Protein AF-A0A432S0E0-F1 (afdb_monomer_lite)

Secondary structure (DSSP, 8-state):
--HHHHHHHHHHHHHHHHHHHHHHHHHHHHHHTT--TTTTTSGGGG--HHHHHHHHHHHHHHHHHHHHH-GGGHHHHHHHHHHHT-HHHHHHHHHHHHHHHHHSSTT-HHHHHHHHHHHHHHHHHHHHHT-HHHHHHHHHHHHHHHHHHHHH-TT-HHHHHHHHHHHHHHHHHHHHHTS--HHHHHHHHHHHHHHHHHHHHTTSS-TTTS-SHHHHHHHHHHHTT---HHHHHTS-HHHHHHHHHHHHHHHHHHHHHHS--TTTS-HHHHHHHHHHHHHHHHHT-HHHHHHHHHH-GGG--HHHHHHHHHHHHHTS-HHHHHHHHHHHHHHHHHHHTTS-HHHHHHHHHHHHHHHHHHS-TT-HHHHHHHHHHHHHHHTT-TTHHHHHHHHHHHTT-HHHHHHHHHHHHHHHHHHT-HHHHHHHHHHHHHH-

Sequence (432 aa):
MDIELFGLEQDLKAEGEKVKKYYEEYLEINKLLGVDEDKYDSLLLEYGTEDLKYSLSLMTNSLRNVEKKGYKVIDPIFDGLRSSGEYSLGIFIANRIIEKYKEFEQNSAESYLIRLHTLKNAIDLLSIKNDKLYYLKYLTEFIDEFYRFIKLYPIYLEEIYILGTNFYSFLYIYSLTIEDNVERALGFIIKLYNLRKKMFEKGILKYPYEHNIYYLINIILVYFRINDELVKLSIDIYEYINDLEKELSTIKDFIENTQNYRVILSDDLKKYINEVLSTLYSIGFEEEYNRLVSIFPDILTKYHKLIIKLYEIDKLESSEAVEKLEKVKEEIDRAFNNLSKEKREIISFLFFNTYLNHIEEENTKKLKEIREELEKLTEKYDTLNVIKAKLLLKCGERDKAKEILEREKEKAIISGNKTLQKIIDDYLSSEF

Radius of gyration: 25.77 Å; chains: 1; bounding box: 63×53×71 Å

Foldseek 3Di:
DDPLLVVLLVCLVVVLVVLVVVLVVVVVVVVVVVDDPCCLVCVLVPDDPVVNVVLVVLLVVLLVCCVVPFLVCLVVSLVVCVVVVVLSSLLSSLVVQLVVLVPPDPDDLRSLSNNLSSLLSNLVSCLVVVPVNVNSVSLSVNSVSLSVSCVRPVVPVLVNLVSSLSNLVSQLSCCVRPVVNLLSNLVSLVSSLVSVVVCVVVVSDDPPVPACQVSLLSNLVSLLVDPDVVSNVVDDNVVSLVSNLVRLLRLLVCCVPPVPHDPPLDLVSLVSLLVSLLVCVVVPVVVSSVSSCVSPVVSHDPLSVLSNQLVVLLPDALVSSLVVLVVCVVVLVVCVVVDDLVSNLVSLQSSLVSNLSRDDLVPVVVLVVSQVVLVVVCVSHVVCLLSNLSSCLSPVVPVVSVVSLVVVLVVCVVVVVVVSNVVSVVVVVVRD

pLDDT: mean 88.55, std 7.93, range [50.78, 98.25]

Structure (mmCIF, N/CA/C/O backbone):
data_AF-A0A432S0E0-F1
#
_entry.id   AF-A0A432S0E0-F1
#
loop_
_atom_site.group_PDB
_atom_site.id
_atom_site.type_symbol
_atom_site.label_atom_id
_atom_site.label_alt_id
_atom_site.label_comp_id
_atom_site.label_asym_id
_atom_site.label_entity_id
_atom_site.label_seq_id
_atom_site.pdbx_PDB_ins_code
_atom_site.Cartn_x
_atom_site.Cartn_y
_atom_site.Cartn_z
_atom_site.occupancy
_atom_site.B_iso_or_equiv
_atom_site.auth_seq_id
_atom_site.auth_comp_id
_atom_site.auth_asym_id
_atom_site.auth_atom_id
_atom_site.pdbx_PDB_model_num
ATOM 1 N N . MET A 1 1 ? 14.763 -22.483 -17.339 1.00 57.69 1 MET A N 1
ATOM 2 C CA . MET A 1 1 ? 14.208 -21.213 -16.835 1.00 57.69 1 MET A CA 1
ATOM 3 C C . MET A 1 1 ? 13.746 -21.472 -15.415 1.00 57.69 1 MET A C 1
ATOM 5 O O . MET A 1 1 ? 13.211 -22.550 -15.191 1.00 57.69 1 MET A O 1
ATOM 9 N N . ASP A 1 2 ? 14.055 -20.577 -14.477 1.00 69.88 2 ASP A N 1
ATOM 10 C CA . ASP A 1 2 ? 13.652 -20.724 -13.068 1.00 69.88 2 ASP A CA 1
ATOM 11 C C . ASP A 1 2 ? 12.120 -20.814 -12.953 1.00 69.88 2 ASP A C 1
ATOM 13 O O . ASP A 1 2 ? 11.429 -20.224 -13.790 1.00 69.88 2 ASP A O 1
ATOM 17 N N . ILE A 1 3 ? 11.585 -21.540 -11.968 1.00 71.31 3 ILE A N 1
ATOM 18 C CA . ILE A 1 3 ? 10.127 -21.760 -11.838 1.00 71.31 3 ILE A CA 1
ATOM 19 C C . ILE A 1 3 ? 9.396 -20.418 -11.694 1.00 71.31 3 ILE A C 1
ATOM 21 O O . ILE A 1 3 ? 8.350 -20.204 -12.304 1.00 71.31 3 ILE A O 1
ATOM 25 N N . GLU A 1 4 ? 9.989 -19.477 -10.967 1.00 72.06 4 GLU A N 1
ATOM 26 C CA . GLU A 1 4 ? 9.472 -18.131 -10.741 1.00 72.06 4 GLU A CA 1
ATOM 27 C C . GLU A 1 4 ? 9.454 -17.292 -12.024 1.00 72.06 4 GLU A C 1
ATOM 29 O O . GLU A 1 4 ? 8.526 -16.516 -12.235 1.00 72.06 4 GLU A O 1
ATOM 34 N N . LEU A 1 5 ? 10.441 -17.467 -12.911 1.00 77.00 5 LEU A N 1
ATOM 35 C CA . LEU A 1 5 ? 10.474 -16.774 -14.204 1.00 77.00 5 LEU A CA 1
ATOM 36 C C . LEU A 1 5 ? 9.448 -17.356 -15.178 1.00 77.00 5 LEU A C 1
ATOM 38 O O . LEU A 1 5 ? 8.845 -16.615 -15.950 1.00 77.00 5 LEU A O 1
ATOM 42 N N . PHE A 1 6 ? 9.207 -18.666 -15.108 1.00 84.12 6 PHE A N 1
ATOM 43 C CA . PHE A 1 6 ? 8.107 -19.287 -15.838 1.00 84.12 6 PHE A CA 1
ATOM 44 C C . PHE A 1 6 ? 6.746 -18.793 -15.334 1.00 84.12 6 PHE A C 1
ATOM 46 O O . PHE A 1 6 ? 5.898 -18.429 -16.145 1.00 84.12 6 PHE A O 1
ATOM 53 N N . GLY A 1 7 ? 6.555 -18.719 -14.012 1.00 87.88 7 GLY A N 1
ATOM 54 C CA . GLY A 1 7 ? 5.352 -18.144 -13.405 1.00 87.88 7 GLY A CA 1
ATOM 55 C C . GLY A 1 7 ? 5.124 -16.691 -13.826 1.00 87.88 7 GLY A C 1
ATOM 56 O O . GLY A 1 7 ? 4.031 -16.355 -14.274 1.00 87.88 7 GLY A O 1
ATOM 57 N N . LEU A 1 8 ? 6.176 -15.865 -13.790 1.00 91.94 8 LEU A N 1
ATOM 58 C CA . LEU A 1 8 ? 6.143 -14.476 -14.254 1.00 91.94 8 LEU A CA 1
ATOM 59 C C . LEU A 1 8 ? 5.722 -14.362 -15.726 1.00 91.94 8 LEU A C 1
ATOM 61 O O . LEU A 1 8 ? 4.899 -13.515 -16.057 1.00 91.94 8 LEU A O 1
ATOM 65 N N . GLU A 1 9 ? 6.251 -15.209 -16.614 1.00 90.44 9 GLU A N 1
ATOM 66 C CA . GLU A 1 9 ? 5.867 -15.188 -18.030 1.00 90.44 9 GLU A CA 1
ATOM 67 C C . GLU A 1 9 ? 4.383 -15.545 -18.233 1.00 90.44 9 GLU A C 1
ATOM 69 O O . GLU A 1 9 ? 3.704 -14.918 -19.053 1.00 90.44 9 GLU A O 1
ATOM 74 N N . GLN A 1 10 ? 3.861 -16.527 -17.487 1.00 92.06 10 GLN A N 1
ATOM 75 C CA . GLN A 1 10 ? 2.437 -16.878 -17.544 1.00 92.06 10 GLN A CA 1
ATOM 76 C C . GLN A 1 10 ? 1.555 -15.747 -17.011 1.00 92.06 10 GLN A C 1
ATOM 78 O O . GLN A 1 10 ? 0.547 -15.415 -17.639 1.00 92.06 10 GLN A O 1
ATOM 83 N N . ASP A 1 11 ? 1.951 -15.130 -15.898 1.00 94.06 11 ASP A N 1
ATOM 84 C CA . ASP A 1 11 ? 1.232 -14.003 -15.311 1.00 94.06 11 ASP A CA 1
ATOM 85 C C . ASP A 1 11 ? 1.226 -12.792 -16.251 1.00 94.06 11 ASP A C 1
ATOM 87 O O . ASP A 1 11 ? 0.173 -12.201 -16.460 1.00 94.06 11 ASP A O 1
ATOM 91 N N . LEU A 1 12 ? 2.352 -12.457 -16.892 1.00 93.88 12 LEU A N 1
ATOM 92 C CA . LEU A 1 12 ? 2.417 -11.374 -17.883 1.00 93.88 12 LEU A CA 1
ATOM 93 C C . LEU A 1 12 ? 1.416 -11.573 -19.017 1.00 93.88 12 LEU A C 1
ATOM 95 O O . LEU A 1 12 ? 0.743 -10.629 -19.425 1.00 93.88 12 LEU A O 1
ATOM 99 N N . LYS A 1 13 ? 1.286 -12.808 -19.509 1.00 92.56 13 LYS A N 1
ATOM 100 C CA . LYS A 1 13 ? 0.319 -13.127 -20.557 1.00 92.56 13 LYS A CA 1
ATOM 101 C C . LYS A 1 13 ? -1.121 -12.995 -20.051 1.00 92.56 13 LYS A C 1
ATOM 103 O O . LYS A 1 13 ? -1.927 -12.310 -20.675 1.00 92.56 13 LYS A O 1
ATOM 108 N N . ALA A 1 14 ? -1.444 -13.655 -18.939 1.00 93.94 14 ALA A N 1
ATOM 109 C CA . ALA A 1 14 ? -2.807 -13.707 -18.416 1.00 93.94 14 ALA A CA 1
ATOM 110 C C . ALA A 1 14 ? -3.302 -12.331 -17.944 1.00 93.94 14 ALA A C 1
ATOM 112 O O . ALA A 1 14 ? -4.442 -11.953 -18.205 1.00 93.94 14 ALA A O 1
ATOM 113 N N . GLU A 1 15 ? -2.449 -11.577 -17.257 1.00 94.56 15 GLU A N 1
ATOM 114 C CA . GLU A 1 15 ? -2.784 -10.255 -16.735 1.00 94.56 15 GLU A CA 1
ATOM 115 C C . GLU A 1 15 ? -2.720 -9.184 -17.825 1.00 94.56 15 GLU A C 1
ATOM 117 O O . GLU A 1 15 ? -3.549 -8.279 -17.814 1.00 94.56 15 GLU A O 1
ATOM 122 N N . GLY A 1 16 ? -1.838 -9.322 -18.823 1.00 91.50 16 GLY A N 1
ATOM 123 C CA . GLY A 1 16 ? -1.818 -8.440 -19.993 1.00 91.50 16 GLY A CA 1
ATOM 124 C C . GLY A 1 16 ? -3.144 -8.438 -20.753 1.00 91.50 16 GLY A C 1
ATOM 125 O O . GLY A 1 16 ? -3.685 -7.374 -21.043 1.00 91.50 16 GLY A O 1
ATOM 126 N N . GLU A 1 17 ? -3.726 -9.616 -21.001 1.00 92.44 17 GLU A N 1
ATOM 127 C CA . GLU A 1 17 ? -5.041 -9.731 -21.650 1.00 92.44 17 GLU A CA 1
ATOM 128 C C . GLU A 1 17 ? -6.159 -9.079 -20.815 1.00 92.44 17 GLU A C 1
ATOM 130 O O . GLU A 1 17 ? -7.009 -8.369 -21.359 1.00 92.44 17 GLU A O 1
ATOM 135 N N . LYS A 1 18 ? -6.148 -9.275 -19.490 1.00 93.00 18 LYS A N 1
ATOM 136 C CA . LYS A 1 18 ? -7.159 -8.709 -18.580 1.00 93.00 18 LYS A CA 1
ATOM 137 C C . LYS A 1 18 ? -7.064 -7.191 -18.468 1.00 93.00 18 LYS A C 1
ATOM 139 O O . LYS A 1 18 ? -8.074 -6.513 -18.638 1.00 93.00 18 LYS A O 1
ATOM 144 N N . VAL A 1 19 ? -5.869 -6.664 -18.194 1.00 93.81 19 VAL A N 1
ATOM 145 C CA . VAL A 1 19 ? -5.638 -5.221 -18.033 1.00 93.81 19 VAL A CA 1
ATOM 146 C C . VAL A 1 19 ? -5.965 -4.493 -19.330 1.00 93.81 19 VAL A C 1
ATOM 148 O O . VAL A 1 19 ? -6.642 -3.469 -19.291 1.00 93.81 19 VAL A O 1
ATOM 151 N N . LYS A 1 20 ? -5.566 -5.050 -20.480 1.00 93.31 20 LYS A N 1
ATOM 152 C CA . LYS A 1 20 ? -5.891 -4.480 -21.787 1.00 93.31 20 LYS A CA 1
ATOM 153 C C . LYS A 1 20 ? -7.396 -4.404 -22.020 1.00 93.31 20 LYS A C 1
ATOM 155 O O . LYS A 1 20 ? -7.896 -3.346 -22.389 1.00 93.31 20 LYS A O 1
ATOM 160 N N . LYS A 1 21 ? -8.121 -5.497 -21.763 1.00 92.31 21 LYS A N 1
ATOM 161 C CA . LYS A 1 21 ? -9.582 -5.520 -21.887 1.00 92.31 21 LYS A CA 1
ATOM 162 C C . LYS A 1 21 ? -10.233 -4.466 -20.985 1.00 92.31 21 LYS A C 1
ATOM 164 O O . LYS A 1 21 ? -11.078 -3.706 -21.443 1.00 92.31 21 LYS A O 1
ATOM 169 N N . TYR A 1 22 ? -9.805 -4.388 -19.725 1.00 90.81 22 TYR A N 1
ATOM 170 C CA . TYR A 1 22 ? -10.313 -3.390 -18.783 1.00 90.81 22 TYR A CA 1
ATOM 171 C C . TYR A 1 22 ? -10.006 -1.957 -19.243 1.00 90.81 22 TYR A C 1
ATOM 173 O O . TYR A 1 22 ? -10.857 -1.079 -19.144 1.00 90.81 22 TYR A O 1
ATOM 181 N N . TYR A 1 23 ? -8.803 -1.707 -19.769 1.00 91.12 23 TYR A N 1
ATOM 182 C CA . TYR A 1 23 ? -8.426 -0.408 -20.322 1.00 91.12 23 TYR A CA 1
ATOM 183 C C . TYR A 1 23 ? -9.305 -0.013 -21.512 1.00 91.12 23 TYR A C 1
ATOM 185 O O . TYR A 1 23 ? -9.762 1.124 -21.561 1.00 91.12 23 TYR A O 1
ATOM 193 N N . GLU A 1 24 ? -9.573 -0.933 -22.440 1.00 89.94 24 GLU A N 1
ATOM 194 C CA . GLU A 1 24 ? -10.442 -0.687 -23.598 1.00 89.94 24 GLU A CA 1
ATOM 195 C C . GLU A 1 24 ? -11.873 -0.324 -23.158 1.00 89.94 24 GLU A C 1
ATOM 197 O O . GLU A 1 24 ? -12.398 0.703 -23.587 1.00 89.94 24 GLU A O 1
ATOM 202 N N . GLU A 1 25 ? -12.457 -1.082 -22.223 1.00 87.75 25 GLU A N 1
ATOM 203 C CA . GLU A 1 25 ? -13.775 -0.784 -21.635 1.00 87.75 25 GLU A CA 1
ATOM 204 C C . GLU A 1 25 ? -13.787 0.580 -20.920 1.00 87.75 25 GLU A C 1
ATOM 206 O O . GLU A 1 25 ? -14.697 1.396 -21.093 1.00 87.75 25 GLU A O 1
ATOM 211 N N . TYR A 1 26 ? -12.748 0.864 -20.132 1.00 83.88 26 TYR A N 1
ATOM 212 C CA . TYR A 1 26 ? -12.624 2.122 -19.402 1.00 83.88 26 TYR A CA 1
ATOM 213 C C . TYR A 1 26 ? -12.447 3.315 -20.352 1.00 83.88 26 TYR A C 1
ATOM 215 O O . TYR A 1 26 ? -13.026 4.380 -20.126 1.00 83.88 26 TYR A O 1
ATOM 223 N N . LEU A 1 27 ? -11.692 3.149 -21.439 1.00 83.75 27 LEU A N 1
ATOM 224 C CA . LEU A 1 27 ? -11.491 4.169 -22.465 1.00 83.75 27 LEU A CA 1
ATOM 225 C C . LEU A 1 27 ? -12.805 4.504 -23.182 1.00 83.75 27 LEU A C 1
ATOM 227 O O . LEU A 1 27 ? -13.102 5.681 -23.376 1.00 83.75 27 LEU A O 1
ATOM 231 N N . GLU A 1 28 ? -13.618 3.504 -23.532 1.00 84.06 28 GLU A N 1
ATOM 232 C CA . GLU A 1 28 ? -14.935 3.720 -24.149 1.00 84.06 28 GLU A CA 1
ATOM 233 C C . GLU A 1 28 ? -15.856 4.575 -23.266 1.00 84.06 28 GLU A C 1
ATOM 235 O O . GLU A 1 28 ? -16.475 5.524 -23.753 1.00 84.06 28 GLU A O 1
ATOM 240 N N . ILE A 1 29 ? -15.889 4.307 -21.957 1.00 82.81 29 ILE A N 1
ATOM 241 C CA . ILE A 1 29 ? -16.659 5.109 -20.995 1.00 82.81 29 ILE A CA 1
ATOM 242 C C . ILE A 1 29 ? -16.122 6.545 -20.928 1.00 82.81 29 ILE A C 1
ATOM 244 O O . ILE A 1 29 ? -16.896 7.501 -20.951 1.00 82.81 29 ILE A O 1
ATOM 248 N N . ASN A 1 30 ? -14.799 6.722 -20.873 1.00 78.31 30 ASN A N 1
ATOM 249 C CA . ASN A 1 30 ? -14.189 8.050 -20.764 1.00 78.31 30 ASN A CA 1
ATOM 250 C C . ASN A 1 30 ? -14.340 8.885 -22.048 1.00 78.31 30 ASN A C 1
ATOM 252 O O . ASN A 1 30 ? -14.518 10.101 -21.958 1.00 78.31 30 ASN A O 1
ATOM 256 N N . LYS A 1 31 ? -14.372 8.255 -23.230 1.00 81.19 31 LYS A N 1
ATOM 257 C CA . LYS A 1 31 ? -14.706 8.925 -24.500 1.00 81.19 31 LYS A CA 1
ATOM 258 C C . LYS A 1 31 ? -16.100 9.546 -24.467 1.00 81.19 31 LYS A C 1
ATOM 260 O O . LYS A 1 31 ? -16.275 10.678 -24.913 1.00 81.19 31 LYS A O 1
ATOM 265 N N . LEU A 1 32 ? -17.084 8.848 -23.894 1.00 78.00 32 LEU A N 1
ATOM 266 C CA . LEU A 1 32 ? -18.442 9.384 -23.716 1.00 78.00 32 LEU A CA 1
ATOM 267 C C . LEU A 1 32 ? -18.481 10.591 -22.764 1.00 78.00 32 LEU A C 1
ATOM 269 O O . LEU A 1 32 ? -19.368 11.433 -22.883 1.00 78.00 32 LEU A O 1
ATOM 273 N N . LEU A 1 33 ? -17.517 10.687 -21.846 1.00 75.75 33 LEU A N 1
ATOM 274 C CA . LEU A 1 33 ? -17.380 11.783 -20.883 1.00 75.75 33 LEU A CA 1
ATOM 275 C C . LEU A 1 33 ? -16.509 12.945 -21.397 1.00 75.75 33 LEU A C 1
ATOM 277 O O . LEU A 1 33 ? -16.328 13.924 -20.676 1.00 75.75 33 LEU A O 1
ATOM 281 N N . GLY A 1 34 ? -15.990 12.863 -22.629 1.00 73.75 34 GLY A N 1
ATOM 282 C CA . GLY A 1 34 ? -15.187 13.922 -23.246 1.00 73.75 34 GLY A CA 1
ATOM 283 C C . GLY A 1 34 ? -13.791 14.093 -22.639 1.00 73.75 34 GLY A C 1
ATOM 284 O O . GLY A 1 34 ? -13.275 15.208 -22.617 1.00 73.75 34 GLY A O 1
ATOM 285 N N . VAL A 1 35 ? -13.192 13.021 -22.112 1.00 75.62 35 VAL A N 1
ATOM 286 C CA . VAL A 1 35 ? -11.829 13.060 -21.559 1.00 75.62 35 VAL A CA 1
ATOM 287 C C . VAL A 1 35 ? -10.795 13.200 -22.681 1.00 75.62 35 VAL A C 1
ATOM 289 O O . VAL A 1 35 ? -10.849 12.471 -23.667 1.00 75.62 35 VAL A O 1
ATOM 292 N N . ASP A 1 36 ? -9.844 14.122 -22.510 1.00 74.06 36 ASP A N 1
ATOM 293 C CA . ASP A 1 36 ? -8.735 14.343 -23.445 1.00 74.06 36 ASP A CA 1
ATOM 294 C C . ASP A 1 36 ? -7.705 13.197 -23.374 1.00 74.06 36 ASP A C 1
ATOM 296 O O . ASP A 1 36 ? -7.056 12.987 -22.340 1.00 74.06 36 ASP A O 1
ATOM 300 N N . GLU A 1 37 ? -7.560 12.457 -24.477 1.00 72.81 37 GLU A N 1
ATOM 301 C CA . GLU A 1 37 ? -6.593 11.360 -24.658 1.00 72.81 37 GLU A CA 1
ATOM 302 C C . GLU A 1 37 ? -5.155 11.843 -24.905 1.00 72.81 37 GLU A C 1
ATOM 304 O O . GLU A 1 37 ? -4.213 11.062 -24.729 1.00 72.81 37 GLU A O 1
ATOM 309 N N . ASP A 1 38 ? -4.993 13.129 -25.232 1.00 78.56 38 ASP A N 1
ATOM 310 C CA . ASP A 1 38 ? -3.713 13.775 -25.521 1.00 78.56 38 ASP A CA 1
ATOM 311 C C . ASP A 1 38 ? -3.274 14.731 -24.401 1.00 78.56 38 ASP A C 1
ATOM 313 O O . ASP A 1 38 ? -2.286 15.445 -24.554 1.00 78.56 38 ASP A O 1
ATOM 317 N N . LYS A 1 39 ? -3.948 14.718 -23.242 1.00 83.50 39 LYS A N 1
ATOM 318 C CA . LYS A 1 39 ? -3.736 15.619 -22.087 1.00 83.50 39 LYS A CA 1
ATOM 319 C C . LYS A 1 39 ? -2.267 15.917 -21.775 1.00 83.50 39 LYS A C 1
ATOM 321 O O . LYS A 1 39 ? -1.909 17.040 -21.431 1.00 83.50 39 LYS A O 1
ATOM 326 N N . TYR A 1 40 ? -1.417 14.891 -21.788 1.00 86.00 40 TYR A N 1
ATOM 327 C CA . TYR A 1 40 ? 0.002 15.055 -21.463 1.00 86.00 40 TYR A CA 1
ATOM 328 C C . TYR A 1 40 ? 0.843 15.476 -22.664 1.00 86.00 40 TYR A C 1
ATOM 330 O O . TYR A 1 40 ? 1.843 16.158 -22.471 1.00 86.00 40 TYR A O 1
ATOM 338 N N . ASP A 1 41 ? 0.440 15.121 -23.881 1.00 82.31 41 ASP A N 1
ATOM 339 C CA . ASP A 1 41 ? 1.120 15.527 -25.112 1.00 82.31 41 ASP A CA 1
ATOM 340 C C . ASP A 1 41 ? 0.793 16.980 -25.492 1.00 82.31 41 ASP A C 1
ATOM 342 O O . ASP A 1 41 ? 1.639 17.683 -26.047 1.00 82.31 41 ASP A O 1
ATOM 346 N N . SER A 1 42 ? -0.384 17.468 -25.097 1.00 83.81 42 SER A N 1
ATOM 347 C CA . SER A 1 42 ? -0.823 18.857 -25.230 1.00 83.81 42 SER A CA 1
ATOM 348 C C . SER A 1 42 ? -0.342 19.771 -24.093 1.00 83.81 42 SER A C 1
ATOM 350 O O . SER A 1 42 ? -0.497 20.988 -24.195 1.00 83.81 42 SER A O 1
ATOM 352 N N . LEU A 1 43 ? 0.315 19.229 -23.055 1.00 85.88 43 LEU A N 1
ATOM 353 C CA . LEU A 1 43 ? 0.699 19.944 -21.825 1.00 85.88 43 LEU A CA 1
ATOM 354 C C . LEU A 1 43 ? 1.404 21.285 -22.080 1.00 85.88 43 LEU A C 1
ATOM 356 O O . LEU A 1 43 ? 1.135 22.278 -21.409 1.00 85.88 43 LEU A O 1
ATOM 360 N N . LEU A 1 44 ? 2.320 21.322 -23.050 1.00 82.81 44 LEU A N 1
ATOM 361 C CA . LEU A 1 44 ? 3.128 22.511 -23.331 1.00 82.81 44 LEU A CA 1
ATOM 362 C C . LEU A 1 44 ? 2.359 23.628 -24.054 1.00 82.81 44 LEU A C 1
ATOM 364 O O . LEU A 1 44 ? 2.860 24.750 -24.112 1.00 82.81 44 LEU A O 1
ATOM 368 N N . LEU A 1 45 ? 1.170 23.354 -24.604 1.00 81.25 45 LEU A N 1
ATOM 369 C CA . LEU A 1 45 ? 0.350 24.362 -25.291 1.00 81.25 45 LEU A CA 1
ATOM 370 C C . LEU A 1 45 ? -0.186 25.429 -24.330 1.00 81.25 45 LEU A C 1
ATOM 372 O O . LEU A 1 45 ? -0.489 26.543 -24.753 1.00 81.25 45 LEU A O 1
ATOM 376 N N . GLU A 1 46 ? -0.274 25.099 -23.043 1.00 79.31 46 GLU A N 1
ATOM 377 C CA . GLU A 1 46 ? -0.793 25.981 -21.996 1.00 79.31 46 GLU A CA 1
ATOM 378 C C . GLU A 1 46 ? 0.316 26.771 -21.280 1.00 79.31 46 GLU A C 1
ATOM 380 O O . GLU A 1 46 ? 0.035 27.615 -20.429 1.00 79.31 46 GLU A O 1
ATOM 385 N N . TYR A 1 47 ? 1.587 26.510 -21.604 1.00 84.50 47 TYR A N 1
ATOM 386 C CA . TYR A 1 47 ? 2.722 27.080 -20.882 1.00 84.50 47 TYR A CA 1
ATOM 387 C C . TYR A 1 47 ? 3.053 28.496 -21.361 1.00 84.50 47 TYR A C 1
ATOM 389 O O . TYR A 1 47 ? 3.061 28.804 -22.555 1.00 84.50 47 TYR A O 1
ATOM 397 N N . GLY A 1 48 ? 3.420 29.359 -20.411 1.00 82.69 48 GLY A N 1
ATOM 398 C CA . GLY A 1 48 ? 4.052 30.637 -20.719 1.00 82.69 48 GLY A CA 1
ATOM 399 C C . GLY A 1 48 ? 5.460 30.454 -21.303 1.00 82.69 48 GLY A C 1
ATOM 400 O O . GLY A 1 48 ? 6.086 29.403 -21.176 1.00 82.69 48 GLY A O 1
ATOM 401 N N . THR A 1 49 ? 5.999 31.508 -21.921 1.00 83.00 49 THR A N 1
ATOM 402 C CA . THR A 1 49 ? 7.289 31.473 -22.636 1.00 83.00 49 THR A CA 1
ATOM 403 C C . THR A 1 49 ? 8.461 30.934 -21.804 1.00 83.00 49 THR A C 1
ATOM 405 O O . THR A 1 49 ? 9.302 30.211 -22.337 1.00 83.00 49 THR A O 1
ATOM 408 N N . GLU A 1 50 ? 8.556 31.291 -20.522 1.00 84.56 50 GLU A N 1
ATOM 409 C CA . GLU A 1 50 ? 9.674 30.865 -19.665 1.00 84.56 50 GLU A CA 1
ATOM 410 C C . GLU A 1 50 ? 9.546 29.398 -19.230 1.00 84.56 50 GLU A C 1
ATOM 412 O O . GLU A 1 50 ? 10.513 28.644 -19.351 1.00 84.56 50 GLU A O 1
ATOM 417 N N . ASP A 1 51 ? 8.345 28.957 -18.851 1.00 83.69 51 ASP A N 1
ATOM 418 C CA . ASP A 1 51 ? 8.075 27.557 -18.495 1.00 83.69 51 ASP A CA 1
ATOM 419 C C . ASP A 1 51 ? 8.275 26.627 -19.698 1.00 83.69 51 ASP A C 1
ATOM 421 O O . ASP A 1 51 ? 8.809 25.521 -19.569 1.00 83.69 51 ASP A O 1
ATOM 425 N N . LEU A 1 52 ? 7.923 27.098 -20.899 1.00 88.00 52 LEU A N 1
ATOM 426 C CA . LEU A 1 52 ? 8.174 26.384 -22.146 1.00 88.00 52 LEU A CA 1
ATOM 427 C C . LEU A 1 52 ? 9.678 26.227 -22.414 1.00 88.00 52 LEU A C 1
ATOM 429 O O . LEU A 1 52 ? 10.139 25.126 -22.717 1.00 88.00 52 LEU A O 1
ATOM 433 N N . LYS A 1 53 ? 10.472 27.300 -22.271 1.00 87.44 53 LYS A N 1
ATOM 434 C CA . LYS A 1 53 ? 11.938 27.234 -22.430 1.00 87.44 53 LYS A CA 1
ATOM 435 C C . LYS A 1 53 ? 12.566 26.265 -21.434 1.00 87.44 53 LYS A C 1
ATOM 437 O O . LYS A 1 53 ? 13.422 25.468 -21.825 1.00 87.44 53 LYS A O 1
ATOM 442 N N . TYR A 1 54 ? 12.150 26.333 -20.169 1.00 88.31 54 TYR A N 1
ATOM 443 C CA . TYR A 1 54 ? 12.617 25.424 -19.126 1.00 88.31 54 TYR A CA 1
ATOM 444 C C . TYR A 1 54 ? 12.311 23.967 -19.491 1.00 88.31 54 TYR A C 1
ATOM 446 O O . TYR A 1 54 ? 13.226 23.144 -19.565 1.00 88.31 54 TYR A O 1
ATOM 454 N N . SER A 1 55 ? 11.054 23.674 -19.827 1.00 87.50 55 SER A N 1
ATOM 455 C CA . SER A 1 55 ? 10.579 22.324 -20.146 1.00 87.50 55 SER A CA 1
ATOM 456 C C . SER A 1 55 ? 11.275 21.731 -21.372 1.00 87.50 55 SER A C 1
ATOM 458 O O . SER A 1 55 ? 11.727 20.586 -21.344 1.00 87.50 55 SER A O 1
ATOM 460 N N . LEU A 1 56 ? 11.448 22.523 -22.436 1.00 89.69 56 LEU A N 1
ATOM 461 C CA . LEU A 1 56 ? 12.164 22.097 -23.641 1.00 89.69 56 LEU A CA 1
ATOM 462 C C . LEU A 1 56 ? 13.661 21.877 -23.384 1.00 89.69 56 LEU A C 1
ATOM 464 O O . LEU A 1 56 ? 14.249 20.936 -23.926 1.00 89.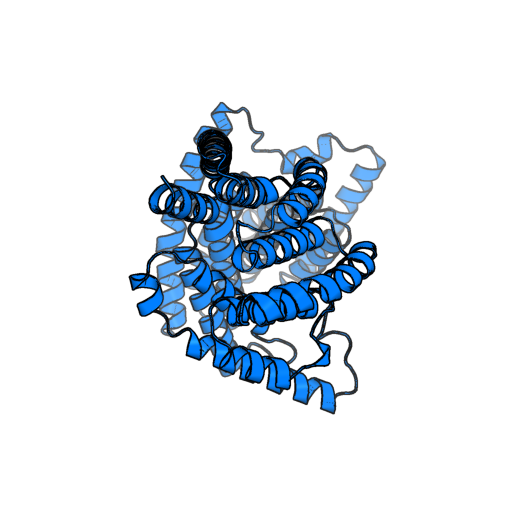69 56 LEU A O 1
ATOM 468 N N . SER A 1 57 ? 14.285 22.712 -22.546 1.00 90.12 57 SER A N 1
ATOM 469 C CA . SER A 1 57 ? 15.679 22.533 -22.123 1.00 90.12 57 SER A CA 1
ATOM 470 C C . SER A 1 57 ? 15.850 21.243 -21.318 1.00 90.12 57 SER A C 1
ATOM 472 O O . SER A 1 57 ? 16.740 20.440 -21.613 1.00 90.12 57 SER A O 1
ATOM 474 N N . LEU A 1 58 ? 14.957 20.995 -20.355 1.00 91.00 58 LEU A N 1
ATOM 475 C CA . LEU A 1 58 ? 14.951 19.782 -19.542 1.00 91.00 58 LEU A CA 1
ATOM 476 C C . LEU A 1 58 ? 14.749 18.529 -20.401 1.00 91.00 58 LEU A C 1
ATOM 478 O O . LEU A 1 58 ? 15.522 17.577 -20.283 1.00 91.00 58 LEU A O 1
ATOM 482 N N . MET A 1 59 ? 13.778 18.549 -21.318 1.00 93.06 59 MET A N 1
ATOM 483 C CA . MET A 1 59 ? 13.536 17.469 -22.278 1.00 93.06 59 MET A CA 1
ATOM 484 C C . MET A 1 59 ? 14.776 17.202 -23.143 1.00 93.06 59 MET A C 1
ATOM 486 O O . MET A 1 59 ? 15.222 16.062 -23.261 1.00 93.06 59 MET A O 1
ATOM 490 N N . THR A 1 60 ? 15.379 18.252 -23.708 1.00 92.00 60 THR A N 1
ATOM 491 C CA . THR A 1 60 ? 16.573 18.131 -24.560 1.00 92.00 60 THR A CA 1
ATOM 492 C C . THR A 1 60 ? 17.747 17.525 -23.795 1.00 92.00 60 THR A C 1
ATOM 494 O O . THR A 1 60 ? 18.432 16.635 -24.302 1.00 92.00 60 THR A O 1
ATOM 497 N N . ASN A 1 61 ? 17.984 17.982 -22.564 1.00 92.88 61 ASN A N 1
ATOM 498 C CA . ASN A 1 61 ? 19.050 17.455 -21.716 1.00 92.88 61 ASN A CA 1
ATOM 499 C C . ASN A 1 61 ? 18.785 16.005 -21.304 1.00 92.88 61 ASN A C 1
ATOM 501 O O . ASN A 1 61 ? 19.712 15.195 -21.322 1.00 92.88 61 ASN A O 1
ATOM 505 N N . SER A 1 62 ? 17.532 15.665 -21.000 1.00 92.81 62 SER A N 1
ATOM 506 C CA . SER A 1 62 ? 17.115 14.298 -20.680 1.00 92.81 62 SER A CA 1
ATOM 507 C C . SER A 1 62 ? 17.388 13.365 -21.856 1.00 92.81 62 SER A C 1
ATOM 509 O O . SER A 1 62 ? 18.137 12.404 -21.706 1.00 92.81 62 SER A O 1
ATOM 511 N N . LEU A 1 63 ? 16.907 13.701 -23.058 1.00 93.06 63 LEU A N 1
ATOM 512 C CA . LEU A 1 63 ? 17.128 12.894 -24.261 1.00 93.06 63 LEU A CA 1
ATOM 513 C C . LEU A 1 63 ? 18.619 12.716 -24.578 1.00 93.06 63 LEU A C 1
ATOM 515 O O . LEU A 1 63 ? 19.049 11.598 -24.846 1.00 93.06 63 LEU A O 1
ATOM 519 N N . ARG A 1 64 ? 19.422 13.785 -24.483 1.00 93.94 64 ARG A N 1
ATOM 520 C CA . ARG A 1 64 ? 20.882 13.715 -24.681 1.00 93.94 64 ARG A CA 1
ATOM 521 C C . ARG A 1 64 ? 21.576 12.835 -23.646 1.00 93.94 64 ARG A C 1
ATOM 523 O O . ARG A 1 64 ? 22.560 12.170 -23.962 1.00 93.94 64 ARG A O 1
ATOM 530 N N . ASN A 1 65 ? 21.118 12.866 -22.397 1.00 94.19 65 ASN A N 1
ATOM 531 C CA . ASN A 1 65 ? 21.669 12.018 -21.348 1.00 94.19 65 ASN A CA 1
ATOM 532 C C . ASN A 1 65 ? 21.345 10.550 -21.612 1.00 94.19 65 ASN A C 1
ATOM 534 O O . ASN A 1 65 ? 22.249 9.725 -21.501 1.00 94.19 65 ASN A O 1
ATOM 538 N N . VAL A 1 66 ? 20.105 10.242 -22.001 1.00 94.56 66 VAL A N 1
ATOM 539 C CA . VAL A 1 66 ? 19.683 8.877 -22.347 1.00 94.56 66 VAL A CA 1
ATOM 540 C C . VAL A 1 66 ? 20.479 8.355 -23.541 1.00 94.56 66 VAL A C 1
ATOM 542 O O . VAL A 1 66 ? 21.035 7.270 -23.457 1.00 94.56 66 VAL A O 1
ATOM 545 N N . GLU A 1 67 ? 20.655 9.149 -24.601 1.00 92.56 67 GLU A N 1
ATOM 546 C CA . GLU A 1 67 ? 21.497 8.761 -25.749 1.00 92.56 67 GLU A CA 1
ATOM 547 C C . GLU A 1 67 ? 22.940 8.425 -25.350 1.00 92.56 67 GLU A C 1
ATOM 549 O O . GLU A 1 67 ? 23.549 7.512 -25.898 1.00 92.56 67 GLU A O 1
ATOM 554 N N . LYS A 1 68 ? 23.516 9.178 -24.404 1.00 93.12 68 LYS A N 1
ATOM 555 C CA . LYS A 1 68 ? 24.919 9.009 -23.999 1.00 93.12 68 LYS A CA 1
ATOM 556 C C . LYS A 1 68 ? 25.137 7.908 -22.968 1.00 93.12 68 LYS A C 1
ATOM 558 O O . LYS A 1 68 ? 26.233 7.357 -22.908 1.00 93.12 68 LYS A O 1
ATOM 563 N N . LYS A 1 69 ? 24.165 7.683 -22.083 1.00 94.50 69 LYS A N 1
ATOM 564 C CA . LYS A 1 69 ? 24.326 6.860 -20.872 1.00 94.50 69 LYS A CA 1
ATOM 565 C C . LYS A 1 69 ? 23.379 5.662 -20.807 1.00 94.50 69 LYS A C 1
ATOM 567 O O . LYS A 1 69 ? 23.517 4.862 -19.884 1.00 94.50 69 LYS A O 1
ATOM 572 N N . GLY A 1 70 ? 22.458 5.536 -21.758 1.00 93.62 70 GLY A N 1
ATOM 573 C CA . GLY A 1 70 ? 21.524 4.421 -21.831 1.00 93.62 70 GLY A CA 1
ATOM 574 C C . GLY A 1 70 ? 20.425 4.456 -20.769 1.00 93.62 70 GLY A C 1
ATOM 575 O O . GLY A 1 70 ? 20.186 5.484 -20.130 1.00 93.62 70 GLY A O 1
ATOM 576 N N . TYR A 1 71 ? 19.771 3.314 -20.544 1.00 94.50 71 TYR A N 1
ATOM 577 C CA . TYR A 1 71 ? 18.629 3.185 -19.622 1.00 94.50 71 TYR A CA 1
ATOM 578 C C . TYR A 1 71 ? 18.959 3.547 -18.164 1.00 94.50 71 TYR A C 1
ATOM 580 O O . TYR A 1 71 ? 18.099 4.031 -17.433 1.00 94.50 71 TYR A O 1
ATOM 588 N N . LYS A 1 72 ? 20.221 3.403 -17.742 1.00 94.19 72 LYS A N 1
ATOM 589 C CA . LYS A 1 72 ? 20.669 3.647 -16.356 1.00 94.19 72 LYS A CA 1
ATOM 590 C C . LYS A 1 72 ? 20.483 5.087 -15.875 1.00 94.19 72 LYS A C 1
ATOM 592 O O . LYS A 1 72 ? 20.527 5.338 -14.674 1.00 94.19 72 LYS A O 1
ATOM 597 N N . VAL A 1 73 ? 20.325 6.047 -16.789 1.00 95.81 73 VAL A N 1
ATOM 598 C CA . VAL A 1 73 ? 20.082 7.455 -16.433 1.00 95.81 73 VAL A CA 1
ATOM 599 C C . VAL A 1 73 ? 18.596 7.794 -16.315 1.00 95.81 73 VAL A C 1
ATOM 601 O O . VAL A 1 73 ? 18.275 8.883 -15.848 1.00 95.81 73 VAL A O 1
ATOM 604 N N . ILE A 1 74 ? 17.697 6.884 -16.706 1.00 96.94 74 ILE A N 1
ATOM 605 C CA . ILE A 1 74 ? 16.252 7.118 -16.667 1.00 96.94 74 ILE A CA 1
ATOM 606 C C . ILE A 1 74 ? 15.790 7.349 -15.228 1.00 96.94 74 ILE A C 1
ATOM 608 O O . ILE A 1 74 ? 15.289 8.431 -14.941 1.00 96.94 74 ILE A O 1
ATOM 612 N N . ASP A 1 75 ? 16.025 6.408 -14.308 1.00 95.38 75 ASP A N 1
ATOM 613 C CA . ASP A 1 75 ? 15.580 6.559 -12.912 1.00 95.38 75 ASP A CA 1
ATOM 614 C C . ASP A 1 75 ? 16.084 7.878 -12.269 1.00 95.38 75 ASP A C 1
ATOM 616 O O . ASP A 1 75 ? 15.246 8.649 -11.803 1.00 95.38 75 ASP A O 1
ATOM 620 N N . PRO A 1 76 ? 17.380 8.260 -12.362 1.00 95.62 76 PRO A N 1
ATOM 621 C CA . PRO A 1 76 ? 17.853 9.555 -11.858 1.00 95.62 76 PRO A CA 1
ATOM 622 C C . PRO A 1 76 ? 17.163 10.797 -12.445 1.00 95.62 76 PRO A C 1
ATOM 624 O O . PRO A 1 76 ? 17.000 11.795 -11.742 1.00 95.62 76 PRO A O 1
ATOM 627 N N . ILE A 1 77 ? 16.783 10.779 -13.729 1.00 94.56 77 ILE A N 1
ATOM 628 C CA . ILE A 1 77 ? 16.048 11.894 -14.353 1.00 94.56 77 ILE A CA 1
ATOM 629 C C . ILE A 1 77 ? 14.667 12.027 -13.703 1.00 94.56 77 ILE A C 1
ATOM 631 O O . ILE A 1 77 ? 14.255 13.125 -13.321 1.00 94.56 77 ILE A O 1
ATOM 635 N N . PHE A 1 78 ? 13.963 10.905 -13.559 1.00 96.56 78 PHE A N 1
ATOM 636 C CA . PHE A 1 78 ? 12.609 10.879 -13.017 1.00 96.56 78 PHE A CA 1
ATOM 637 C C . PHE A 1 78 ? 12.564 11.088 -11.500 1.00 96.56 78 PHE A C 1
ATOM 639 O O . PHE A 1 78 ? 11.610 11.688 -11.010 1.00 96.56 78 PHE A O 1
ATOM 646 N N . ASP A 1 79 ? 13.604 10.706 -10.760 1.00 93.38 79 ASP A N 1
ATOM 647 C CA . ASP A 1 79 ? 13.739 11.043 -9.341 1.00 93.38 79 ASP A CA 1
ATOM 648 C C . ASP A 1 79 ? 13.834 12.562 -9.130 1.00 93.38 79 ASP A C 1
ATOM 650 O O . ASP A 1 79 ? 13.209 13.100 -8.213 1.00 93.38 79 ASP A O 1
ATOM 654 N N . GLY A 1 80 ? 14.536 13.273 -10.023 1.00 91.62 80 GLY A N 1
ATOM 655 C CA . GLY A 1 80 ? 14.573 14.737 -10.030 1.00 91.62 80 GLY A CA 1
ATOM 656 C C . GLY A 1 80 ? 13.176 15.344 -10.187 1.00 91.62 80 GLY A C 1
ATOM 657 O O . GLY A 1 80 ? 12.759 16.137 -9.344 1.00 91.62 80 GLY A O 1
ATOM 658 N N . LEU A 1 81 ? 12.424 14.892 -11.195 1.00 92.75 81 LEU A N 1
ATOM 659 C CA . LEU A 1 81 ? 11.042 15.321 -11.460 1.00 92.75 81 LEU A CA 1
ATOM 660 C C . LEU A 1 81 ? 10.077 14.974 -10.316 1.00 92.75 81 LEU A C 1
ATOM 662 O O . LEU A 1 81 ? 9.177 15.746 -9.987 1.00 92.75 81 LEU A O 1
ATOM 666 N N . ARG A 1 82 ? 10.260 13.808 -9.685 1.00 92.19 82 ARG A N 1
ATOM 667 C CA . ARG A 1 82 ? 9.460 13.395 -8.527 1.00 92.19 82 ARG A CA 1
ATOM 668 C C . ARG A 1 82 ? 9.729 14.311 -7.337 1.00 92.19 82 ARG A C 1
ATOM 670 O O . ARG A 1 82 ? 8.786 14.745 -6.684 1.00 92.19 82 ARG A O 1
ATOM 677 N N . SER A 1 83 ? 10.997 14.635 -7.083 1.00 89.31 83 SER A N 1
ATOM 678 C CA . SER A 1 83 ? 11.394 15.515 -5.980 1.00 89.31 83 SER A CA 1
ATOM 679 C C . SER A 1 83 ? 10.935 16.967 -6.165 1.00 89.31 83 SER A C 1
ATOM 681 O O . SER A 1 83 ? 10.630 17.631 -5.176 1.00 89.31 83 SER A O 1
ATOM 683 N N . SER A 1 84 ? 10.834 17.446 -7.412 1.00 88.12 84 SER A N 1
ATOM 684 C CA . SER A 1 84 ? 10.317 18.782 -7.738 1.00 88.12 84 SER A CA 1
ATOM 685 C C . SER A 1 84 ? 8.786 18.855 -7.784 1.00 88.12 84 SER A C 1
ATOM 687 O O . SER A 1 84 ? 8.230 19.950 -7.813 1.00 88.12 84 SER A O 1
ATOM 689 N N . GLY A 1 85 ? 8.090 17.712 -7.770 1.00 90.12 85 GLY A N 1
ATOM 690 C CA . GLY A 1 85 ? 6.634 17.644 -7.917 1.00 90.12 85 GLY A CA 1
ATOM 691 C C . GLY A 1 85 ? 6.142 17.852 -9.357 1.00 90.12 85 GLY A C 1
ATOM 692 O O . GLY A 1 85 ? 4.941 18.010 -9.585 1.00 90.12 85 GLY A O 1
ATOM 693 N N . GLU A 1 86 ? 7.036 17.828 -10.347 1.00 91.19 86 GLU A N 1
ATOM 694 C CA . GLU A 1 86 ? 6.746 18.091 -11.764 1.00 91.19 86 GLU A CA 1
ATOM 695 C C . GLU A 1 86 ? 6.201 16.853 -12.491 1.00 91.19 86 GLU A C 1
ATOM 697 O O . GLU A 1 86 ? 6.669 16.437 -13.552 1.00 91.19 86 GLU A O 1
ATOM 702 N N . TYR A 1 87 ? 5.167 16.241 -11.921 1.00 93.56 87 TYR A N 1
ATOM 703 C CA . TYR A 1 87 ? 4.665 14.944 -12.369 1.00 93.56 87 TYR A CA 1
ATOM 704 C C . TYR A 1 87 ? 4.119 14.963 -13.805 1.00 93.56 87 TYR A C 1
ATOM 706 O O . TYR A 1 87 ? 4.373 14.039 -14.572 1.00 93.56 87 TYR A O 1
ATOM 714 N N . SER A 1 88 ? 3.381 16.013 -14.192 1.00 92.38 88 SER A N 1
ATOM 715 C CA . SER A 1 88 ? 2.828 16.118 -15.554 1.00 92.38 88 SER A CA 1
ATOM 716 C C . SER A 1 88 ? 3.926 16.292 -16.602 1.00 92.38 88 SER A C 1
ATOM 718 O O . SER A 1 88 ? 3.886 15.640 -17.642 1.00 92.38 88 SER A O 1
ATOM 720 N N . LEU A 1 89 ? 4.931 17.123 -16.302 1.00 92.56 89 LEU A N 1
ATOM 721 C CA . LEU A 1 89 ? 6.090 17.315 -17.171 1.00 92.56 89 LEU A CA 1
ATOM 722 C C . LEU A 1 89 ? 6.906 16.023 -17.291 1.00 92.56 89 LEU A C 1
ATOM 724 O O . LEU A 1 89 ? 7.372 15.694 -18.378 1.00 92.56 89 LEU A O 1
ATOM 728 N N . GLY A 1 90 ? 7.025 15.255 -16.206 1.00 94.94 90 GLY A N 1
ATOM 729 C CA . GLY A 1 90 ? 7.656 13.941 -16.250 1.00 94.94 90 GLY A CA 1
ATOM 730 C C . GLY A 1 90 ? 6.947 12.966 -17.188 1.00 94.94 90 GLY A C 1
ATOM 731 O O . GLY A 1 90 ? 7.613 12.309 -17.982 1.00 94.94 90 GLY A O 1
ATOM 732 N N . ILE A 1 91 ? 5.611 12.920 -17.175 1.00 95.81 91 ILE A N 1
ATOM 733 C CA . ILE A 1 91 ? 4.831 12.075 -18.098 1.00 95.81 91 ILE A CA 1
ATOM 734 C C . ILE A 1 91 ? 5.007 12.542 -19.553 1.00 95.81 91 ILE A C 1
ATOM 736 O O . ILE A 1 91 ? 5.232 11.719 -20.437 1.00 95.81 91 ILE A O 1
ATOM 740 N N . PHE A 1 92 ? 5.007 13.855 -19.802 1.00 94.38 92 PHE A N 1
ATOM 741 C CA . PHE A 1 92 ? 5.320 14.399 -21.128 1.00 94.38 92 PHE A CA 1
ATOM 742 C C . PHE A 1 92 ? 6.721 13.976 -21.608 1.00 94.38 92 PHE A C 1
ATOM 744 O O . PHE A 1 92 ? 6.878 13.470 -22.719 1.00 94.38 92 PHE A O 1
ATOM 751 N N . ILE A 1 93 ? 7.753 14.125 -20.768 1.00 95.00 93 ILE A N 1
ATOM 752 C CA . ILE A 1 93 ? 9.125 13.709 -21.101 1.00 95.00 93 ILE A CA 1
ATOM 753 C C . ILE A 1 93 ? 9.188 12.196 -21.353 1.00 95.00 93 ILE A C 1
ATOM 755 O O . ILE A 1 93 ? 9.867 11.768 -22.290 1.00 95.00 93 ILE A O 1
ATOM 759 N N . ALA A 1 94 ? 8.458 11.394 -20.571 1.00 96.38 94 ALA A N 1
ATOM 760 C CA . ALA A 1 94 ? 8.346 9.955 -20.783 1.00 96.38 94 ALA A CA 1
ATOM 761 C C . ALA A 1 94 ? 7.819 9.630 -22.187 1.00 96.38 94 ALA A C 1
ATOM 763 O O . ALA A 1 94 ? 8.439 8.825 -22.880 1.00 96.38 94 ALA A O 1
ATOM 764 N N . ASN A 1 95 ? 6.762 10.309 -22.648 1.00 94.56 95 ASN A N 1
ATOM 765 C CA . ASN A 1 95 ? 6.224 10.125 -24.002 1.00 94.56 95 ASN A CA 1
ATOM 766 C C . ASN A 1 95 ? 7.268 10.398 -25.075 1.00 94.56 95 ASN A C 1
ATOM 768 O O . ASN A 1 95 ? 7.472 9.570 -25.959 1.00 94.56 95 ASN A O 1
ATOM 772 N N . ARG A 1 96 ? 7.995 11.514 -24.958 1.00 93.56 96 ARG A N 1
ATOM 773 C CA . ARG A 1 96 ? 9.022 11.888 -25.940 1.00 93.56 96 ARG A CA 1
ATOM 774 C C . ARG A 1 96 ? 10.180 10.888 -25.980 1.00 93.56 96 ARG A C 1
ATOM 776 O O . ARG A 1 96 ? 10.719 10.616 -27.052 1.00 93.56 96 ARG A O 1
ATOM 783 N N . ILE A 1 97 ? 10.570 10.323 -24.833 1.00 94.44 97 ILE A N 1
ATOM 784 C CA . ILE A 1 97 ? 11.566 9.242 -24.780 1.00 94.44 97 ILE A CA 1
ATOM 785 C C . ILE A 1 97 ? 10.993 7.972 -25.429 1.00 94.44 97 ILE A C 1
ATOM 787 O O . ILE A 1 97 ? 11.638 7.398 -26.304 1.00 94.44 97 ILE A O 1
ATOM 791 N N . ILE A 1 98 ? 9.785 7.546 -25.050 1.00 93.50 98 ILE A N 1
ATOM 792 C CA . ILE A 1 98 ? 9.153 6.325 -25.571 1.00 93.50 98 ILE A CA 1
ATOM 793 C C . ILE A 1 98 ? 9.000 6.390 -27.094 1.00 93.50 98 ILE A C 1
ATOM 795 O O . ILE A 1 98 ? 9.396 5.444 -27.768 1.00 93.50 98 ILE A O 1
ATOM 799 N N . GLU A 1 99 ? 8.476 7.487 -27.641 1.00 90.88 99 GLU A N 1
ATOM 800 C CA . GLU A 1 99 ? 8.322 7.695 -29.087 1.00 90.88 99 GLU A CA 1
ATOM 801 C C . GLU A 1 99 ? 9.662 7.588 -29.816 1.00 90.88 99 GLU A C 1
ATOM 803 O O . GLU A 1 99 ? 9.819 6.768 -30.721 1.00 90.88 99 GLU A O 1
ATOM 808 N N . LYS A 1 100 ? 10.673 8.338 -29.360 1.00 91.31 100 LYS A N 1
ATOM 809 C CA . LYS A 1 100 ? 12.002 8.334 -29.977 1.00 91.31 100 LYS A CA 1
ATOM 810 C C . LYS A 1 100 ? 12.602 6.931 -30.051 1.00 91.31 100 LYS A C 1
ATOM 812 O O . LYS A 1 100 ? 13.144 6.546 -31.084 1.00 91.31 100 LYS A O 1
ATOM 817 N N . TYR A 1 101 ? 12.500 6.166 -28.965 1.00 90.75 101 TYR A N 1
ATOM 818 C CA . TYR A 1 101 ? 13.041 4.808 -28.890 1.00 90.75 101 TYR A CA 1
ATOM 819 C C . TYR A 1 101 ? 12.068 3.732 -29.411 1.00 90.75 101 TYR A C 1
ATOM 821 O O . TYR A 1 101 ? 12.427 2.556 -29.428 1.00 90.75 101 TYR A O 1
ATOM 829 N N . LYS A 1 102 ? 10.855 4.093 -29.856 1.00 85.06 102 LYS A N 1
ATOM 830 C CA . LYS A 1 102 ? 9.997 3.251 -30.711 1.00 85.06 102 LYS A CA 1
ATOM 831 C C . LYS A 1 102 ? 10.366 3.414 -32.195 1.00 85.06 102 LYS A C 1
ATOM 833 O O . LYS A 1 102 ? 10.288 2.441 -32.941 1.00 85.06 102 LYS A O 1
ATOM 838 N N . GLU A 1 103 ? 10.780 4.614 -32.614 1.00 73.00 103 GLU A N 1
ATOM 839 C CA . GLU A 1 103 ? 11.058 4.966 -34.018 1.00 73.00 103 GLU A CA 1
ATOM 840 C C . GLU A 1 103 ? 12.502 4.683 -34.474 1.00 73.00 103 GLU A C 1
ATOM 842 O O . GLU A 1 103 ? 12.716 4.242 -35.605 1.00 73.00 103 GLU A O 1
ATOM 847 N N . PHE A 1 104 ? 13.499 4.916 -33.613 1.00 56.38 104 PHE A N 1
ATOM 848 C CA . PHE A 1 104 ? 14.916 4.729 -33.940 1.00 56.38 104 PHE A CA 1
ATOM 849 C C . PHE A 1 104 ? 15.427 3.359 -33.456 1.00 56.38 104 PHE A C 1
ATOM 851 O O . PHE A 1 104 ? 15.465 3.085 -32.261 1.00 56.38 104 PHE A O 1
ATOM 858 N N . GLU A 1 105 ? 15.860 2.524 -34.407 1.00 52.56 105 GLU A N 1
ATOM 859 C CA . GLU A 1 105 ? 16.566 1.243 -34.213 1.00 52.56 105 GLU A CA 1
ATOM 860 C C . GLU A 1 105 ? 15.768 0.125 -33.512 1.00 52.56 105 GLU A C 1
ATOM 862 O O . GLU A 1 105 ? 15.725 -0.037 -32.291 1.00 52.56 105 GLU A O 1
ATOM 867 N N . GLN A 1 106 ? 15.160 -0.707 -34.363 1.00 64.19 106 GLN A N 1
ATOM 868 C CA . GLN A 1 106 ? 14.369 -1.879 -34.008 1.00 64.19 106 GLN A CA 1
ATOM 869 C C . GLN A 1 106 ? 15.141 -2.860 -33.119 1.00 64.19 106 GLN A C 1
ATOM 871 O O . GLN A 1 106 ? 16.167 -3.409 -33.513 1.00 64.19 106 GLN A O 1
ATOM 876 N N . ASN A 1 107 ? 14.548 -3.173 -31.968 1.00 72.38 107 ASN A N 1
ATOM 877 C CA . ASN A 1 107 ? 14.834 -4.369 -31.184 1.00 72.38 107 ASN A CA 1
ATOM 878 C C . ASN A 1 107 ? 16.314 -4.556 -30.801 1.00 72.38 107 ASN A C 1
ATOM 880 O O . ASN A 1 107 ? 16.916 -5.587 -31.106 1.00 72.38 107 ASN A O 1
ATOM 884 N N . SER A 1 108 ? 16.899 -3.587 -30.095 1.00 88.56 108 SER A N 1
ATOM 885 C CA . SER A 1 108 ? 18.057 -3.846 -29.230 1.00 88.56 108 SER A CA 1
ATOM 886 C C . SER A 1 108 ? 17.601 -3.985 -27.775 1.00 88.56 108 SER A C 1
ATOM 888 O O . SER A 1 108 ? 16.618 -3.358 -27.370 1.00 88.56 108 SER A O 1
ATOM 890 N N . ALA A 1 109 ? 18.318 -4.782 -26.975 1.00 91.62 109 ALA A N 1
ATOM 891 C CA . ALA A 1 109 ? 18.026 -4.925 -25.545 1.00 91.62 109 ALA A CA 1
ATOM 892 C C . ALA A 1 109 ? 18.033 -3.560 -24.834 1.00 91.62 109 ALA A C 1
ATOM 894 O O . ALA A 1 109 ? 17.141 -3.269 -24.048 1.00 91.62 109 ALA A O 1
ATOM 895 N N . GLU A 1 110 ? 18.989 -2.696 -25.187 1.00 92.69 110 GLU A N 1
ATOM 896 C CA . GLU A 1 110 ? 19.119 -1.337 -24.654 1.00 92.69 110 GLU A CA 1
ATOM 897 C C . GLU A 1 110 ? 17.876 -0.483 -24.937 1.00 92.69 110 GLU A C 1
ATOM 899 O O . GLU A 1 110 ? 17.340 0.160 -24.040 1.00 92.69 110 GLU A O 1
ATOM 904 N N . SER A 1 111 ? 17.371 -0.516 -26.173 1.00 92.19 111 SER A N 1
ATOM 905 C CA . SER A 1 111 ? 16.178 0.237 -26.567 1.00 92.19 111 SER A CA 1
ATOM 906 C C . SER A 1 111 ? 14.931 -0.237 -25.804 1.00 92.19 111 SER A C 1
ATOM 908 O O . SER A 1 111 ? 14.153 0.584 -25.317 1.00 92.19 111 SER A O 1
ATOM 910 N N . TYR A 1 112 ? 14.773 -1.555 -25.606 1.00 93.50 112 TYR A N 1
ATOM 911 C CA . TYR A 1 112 ? 13.717 -2.099 -24.742 1.00 93.50 112 TYR A CA 1
ATOM 912 C C . TYR A 1 112 ? 13.861 -1.640 -23.288 1.00 93.50 112 TYR A C 1
ATOM 914 O O . TYR A 1 112 ? 12.877 -1.198 -22.702 1.00 93.50 112 TYR A O 1
ATOM 922 N N . LEU A 1 113 ? 15.064 -1.703 -22.712 1.00 96.00 113 LEU A N 1
ATOM 923 C CA . LEU A 1 113 ? 15.306 -1.276 -21.332 1.00 96.00 113 LEU A CA 1
ATOM 924 C C . LEU A 1 113 ? 15.025 0.220 -21.144 1.00 96.00 113 LEU A C 1
ATOM 926 O O . LEU A 1 113 ? 14.386 0.599 -20.165 1.00 96.00 113 LEU A O 1
ATOM 930 N N . ILE A 1 114 ? 15.402 1.072 -22.103 1.00 96.31 114 ILE A N 1
ATOM 931 C CA . ILE A 1 114 ? 15.061 2.502 -22.071 1.00 96.31 114 ILE A CA 1
ATOM 932 C C . ILE A 1 114 ? 13.542 2.687 -22.013 1.00 96.31 114 ILE A C 1
ATOM 934 O O . ILE A 1 114 ? 13.053 3.410 -21.142 1.00 96.31 114 ILE A O 1
ATOM 938 N N . ARG A 1 115 ? 12.781 2.018 -22.890 1.00 96.12 115 ARG A N 1
ATOM 939 C CA . ARG A 1 115 ? 11.312 2.115 -22.885 1.00 96.12 115 ARG A CA 1
ATOM 940 C C . ARG A 1 115 ? 10.711 1.571 -21.592 1.00 96.12 115 ARG A C 1
ATOM 942 O O . ARG A 1 115 ? 9.873 2.241 -21.002 1.00 96.12 115 ARG A O 1
ATOM 949 N N . LEU A 1 116 ? 11.167 0.416 -21.115 1.00 97.44 116 LEU A N 1
ATOM 950 C CA . LEU A 1 116 ? 10.646 -0.233 -19.911 1.00 97.44 116 LEU A CA 1
ATOM 951 C C . LEU A 1 116 ? 10.884 0.588 -18.644 1.00 97.44 116 LEU A C 1
ATOM 953 O O . LEU A 1 116 ? 9.944 0.800 -17.881 1.00 97.44 116 LEU A O 1
ATOM 957 N N . HIS A 1 117 ? 12.093 1.117 -18.443 1.00 98.06 117 HIS A N 1
ATOM 958 C CA . HIS A 1 117 ? 12.370 2.003 -17.308 1.00 98.06 117 HIS A CA 1
ATOM 959 C C . HIS A 1 117 ? 11.610 3.329 -17.427 1.00 98.06 117 HIS A C 1
ATOM 961 O O . HIS A 1 117 ? 11.169 3.881 -16.419 1.00 98.06 117 HIS A O 1
ATOM 967 N N . THR A 1 118 ? 11.406 3.838 -18.645 1.00 97.94 118 THR A N 1
ATOM 968 C CA . THR A 1 118 ? 10.619 5.061 -18.859 1.00 97.94 118 THR A CA 1
ATOM 969 C C . THR A 1 118 ? 9.144 4.835 -18.527 1.00 97.94 118 THR A C 1
ATOM 971 O O . THR A 1 118 ? 8.560 5.616 -17.779 1.00 97.94 118 THR A O 1
ATOM 974 N N . LEU A 1 119 ? 8.559 3.737 -19.015 1.00 98.25 119 LEU A N 1
ATOM 975 C CA . LEU A 1 119 ? 7.190 3.318 -18.708 1.00 98.25 119 LEU A CA 1
ATOM 976 C C . LEU A 1 119 ? 7.007 3.095 -17.206 1.00 98.25 119 LEU A C 1
ATOM 978 O O . LEU A 1 119 ? 6.067 3.630 -16.627 1.00 98.25 119 LEU A O 1
ATOM 982 N N . LYS A 1 120 ? 7.945 2.392 -16.560 1.00 97.88 120 LYS A N 1
ATOM 983 C CA . LYS A 1 120 ? 7.957 2.194 -15.105 1.00 97.88 120 LYS A CA 1
ATOM 984 C C . LYS A 1 120 ? 7.862 3.526 -14.356 1.00 97.88 120 LYS A C 1
ATOM 986 O O . LYS A 1 120 ? 6.997 3.685 -13.502 1.00 97.88 120 LYS A O 1
ATOM 991 N N . ASN A 1 121 ? 8.685 4.512 -14.716 1.00 97.88 121 ASN A N 1
ATOM 992 C CA . ASN A 1 121 ? 8.656 5.808 -14.040 1.00 97.88 121 ASN A CA 1
ATOM 993 C C . ASN A 1 121 ? 7.398 6.624 -14.370 1.00 97.88 121 ASN A C 1
ATOM 995 O O . ASN A 1 121 ? 6.881 7.308 -13.491 1.00 97.88 121 ASN A O 1
ATOM 999 N N . ALA A 1 122 ? 6.864 6.537 -15.591 1.00 97.50 122 ALA A N 1
ATOM 1000 C CA . ALA A 1 122 ? 5.585 7.163 -15.926 1.00 97.50 122 ALA A CA 1
ATOM 1001 C C . ALA A 1 122 ? 4.441 6.595 -15.068 1.00 97.50 122 ALA A C 1
ATOM 1003 O O . ALA A 1 122 ? 3.669 7.364 -14.495 1.00 97.50 122 ALA A O 1
ATOM 1004 N N . ILE A 1 123 ? 4.377 5.268 -14.917 1.00 97.81 123 ILE A N 1
ATOM 1005 C CA . ILE A 1 123 ? 3.395 4.576 -14.070 1.00 97.81 123 ILE A CA 1
ATOM 1006 C C . ILE A 1 123 ? 3.533 5.018 -12.604 1.00 97.81 123 ILE A C 1
ATOM 1008 O O . ILE A 1 123 ? 2.523 5.347 -11.978 1.00 97.81 123 ILE A O 1
ATOM 1012 N N . ASP A 1 124 ? 4.758 5.119 -12.073 1.00 95.75 124 ASP A N 1
ATOM 1013 C CA . ASP A 1 124 ? 5.009 5.630 -10.715 1.00 95.75 124 ASP A CA 1
ATOM 1014 C C . ASP A 1 124 ? 4.455 7.057 -10.529 1.00 95.75 124 ASP A C 1
ATOM 1016 O O . ASP A 1 124 ? 3.756 7.346 -9.555 1.00 95.75 124 ASP A O 1
ATOM 1020 N N . LEU A 1 125 ? 4.734 7.963 -11.475 1.00 96.00 125 LEU A N 1
ATOM 1021 C CA . LEU A 1 125 ? 4.240 9.345 -11.428 1.00 96.00 125 LEU A CA 1
ATOM 1022 C C . LEU A 1 125 ? 2.708 9.414 -11.500 1.00 96.00 125 LEU A C 1
ATOM 1024 O O . LEU A 1 125 ? 2.082 10.203 -10.786 1.00 96.00 125 LEU A O 1
ATOM 1028 N N . LEU A 1 126 ? 2.096 8.582 -12.341 1.00 95.50 126 LEU A N 1
ATOM 1029 C CA . LEU A 1 126 ? 0.643 8.495 -12.496 1.00 95.50 126 LEU A CA 1
ATOM 1030 C C . LEU A 1 126 ? -0.038 7.942 -11.246 1.00 95.50 126 LEU A C 1
ATOM 1032 O O . LEU A 1 126 ? -1.100 8.440 -10.871 1.00 95.50 126 LEU A O 1
ATOM 1036 N N . SER A 1 127 ? 0.596 6.983 -10.565 1.00 93.06 127 SER A N 1
ATOM 1037 C CA . SER A 1 127 ? 0.125 6.470 -9.277 1.00 93.06 127 SER A CA 1
ATOM 1038 C C . SER A 1 127 ? 0.079 7.575 -8.221 1.00 93.06 127 SER A C 1
ATOM 1040 O O . SER A 1 127 ? -0.894 7.662 -7.477 1.00 93.06 127 SER A O 1
ATOM 1042 N N . ILE A 1 128 ? 1.090 8.450 -8.170 1.00 90.31 128 ILE A N 1
ATOM 1043 C CA . ILE A 1 128 ? 1.121 9.588 -7.234 1.00 90.31 128 ILE A CA 1
ATOM 1044 C C . ILE A 1 128 ? 0.044 10.619 -7.593 1.00 90.31 128 ILE A C 1
ATOM 1046 O O . ILE A 1 128 ? -0.632 11.149 -6.712 1.00 90.31 128 ILE A O 1
ATOM 1050 N N . LYS A 1 129 ? -0.146 10.900 -8.889 1.00 91.44 129 LYS A N 1
ATOM 1051 C CA . LYS A 1 129 ? -1.199 11.808 -9.370 1.00 91.44 129 LYS A CA 1
ATOM 1052 C C . LYS A 1 129 ? -2.615 11.233 -9.256 1.00 91.44 129 LYS A C 1
ATOM 1054 O O . LYS A 1 129 ? -3.563 11.994 -9.443 1.00 91.44 129 LYS A O 1
ATOM 1059 N N . ASN A 1 130 ? -2.756 9.934 -8.987 1.00 89.19 130 ASN A N 1
ATOM 1060 C CA . ASN A 1 130 ? -4.021 9.203 -9.024 1.00 89.19 130 ASN A CA 1
ATOM 1061 C C . ASN A 1 130 ? -4.750 9.325 -10.385 1.00 89.19 130 ASN A C 1
ATOM 1063 O O . ASN A 1 130 ? -5.974 9.443 -10.440 1.00 89.19 130 ASN A O 1
ATOM 1067 N N . ASP A 1 131 ? -4.002 9.324 -11.497 1.00 90.38 131 ASP A N 1
ATOM 1068 C CA . ASP A 1 131 ? -4.569 9.386 -12.855 1.00 90.38 131 ASP A CA 1
ATOM 1069 C C . ASP A 1 131 ? -4.751 7.971 -13.431 1.00 90.38 131 ASP A C 1
ATOM 1071 O O . ASP A 1 131 ? -3.860 7.404 -14.067 1.00 90.38 131 ASP A O 1
ATOM 1075 N N . LYS A 1 132 ? -5.924 7.385 -13.161 1.00 90.06 132 LYS A N 1
ATOM 1076 C CA . LYS A 1 132 ? -6.230 5.974 -13.448 1.00 90.06 132 LYS A CA 1
ATOM 1077 C C . LYS A 1 132 ? -6.258 5.638 -14.942 1.00 90.06 132 LYS A C 1
ATOM 1079 O O . LYS A 1 132 ? -5.834 4.549 -15.315 1.00 90.06 132 LYS A O 1
ATOM 1084 N N . LEU A 1 133 ? -6.750 6.542 -15.795 1.00 88.94 133 LEU A N 1
ATOM 1085 C CA . LEU A 1 133 ? -6.882 6.273 -17.234 1.00 88.94 133 LEU A CA 1
ATOM 1086 C C . LEU A 1 133 ? -5.505 6.096 -17.873 1.00 88.94 133 LEU A C 1
ATOM 1088 O O . LEU A 1 133 ? -5.228 5.077 -18.506 1.00 88.94 133 LEU A O 1
ATOM 1092 N N . TYR A 1 134 ? -4.627 7.076 -17.660 1.00 91.25 134 TYR A N 1
ATOM 1093 C CA . TYR A 1 134 ? -3.274 7.017 -18.193 1.00 91.25 134 TYR A CA 1
ATOM 1094 C C . TYR A 1 134 ? -2.464 5.920 -17.505 1.00 91.25 134 TYR A C 1
ATOM 1096 O O . TYR A 1 134 ? -1.723 5.217 -18.183 1.00 91.25 134 TYR A O 1
ATOM 1104 N N . TYR A 1 135 ? -2.657 5.688 -16.201 1.00 95.12 135 TYR A N 1
ATOM 1105 C CA . TYR A 1 135 ? -2.038 4.554 -15.510 1.00 95.12 135 TYR A CA 1
ATOM 1106 C C . TYR A 1 135 ? -2.306 3.226 -16.238 1.00 95.12 135 TYR A C 1
ATOM 1108 O O . TYR A 1 135 ? -1.367 2.485 -16.519 1.00 95.12 135 TYR A O 1
ATOM 1116 N N . LEU A 1 136 ? -3.560 2.952 -16.615 1.00 93.94 136 LEU A N 1
ATOM 1117 C CA . LEU A 1 136 ? -3.940 1.736 -17.345 1.00 93.94 136 LEU A CA 1
ATOM 1118 C C . LEU A 1 136 ? -3.338 1.667 -18.753 1.00 93.94 136 LEU A C 1
ATOM 1120 O O . LEU A 1 136 ? -2.872 0.599 -19.162 1.00 93.94 136 LEU A O 1
ATOM 1124 N N . LYS A 1 137 ? -3.301 2.798 -19.470 1.00 93.44 137 LYS A N 1
ATOM 1125 C CA . LYS A 1 137 ? -2.647 2.907 -20.784 1.00 93.44 137 LYS A CA 1
ATOM 1126 C C . LYS A 1 137 ? -1.183 2.471 -20.695 1.00 93.44 137 LYS A C 1
ATOM 1128 O O . LYS A 1 137 ? -0.778 1.529 -21.374 1.00 93.44 137 LYS A O 1
ATOM 1133 N N . TYR A 1 138 ? -0.402 3.106 -19.819 1.00 96.25 138 TYR A N 1
ATOM 1134 C CA . TYR A 1 138 ? 1.027 2.803 -19.701 1.00 96.25 138 TYR A CA 1
ATOM 1135 C C . TYR A 1 138 ? 1.297 1.445 -19.056 1.00 96.25 138 TYR A C 1
ATOM 1137 O O . TYR A 1 138 ? 2.285 0.812 -19.417 1.00 96.25 138 TYR A O 1
ATOM 1145 N N . LEU A 1 139 ? 0.433 0.961 -18.157 1.00 97.69 139 LEU A N 1
ATOM 1146 C CA . LEU A 1 139 ? 0.539 -0.396 -17.620 1.00 97.69 139 LEU A CA 1
ATOM 1147 C C . LEU A 1 139 ? 0.383 -1.443 -18.729 1.00 97.69 139 LEU A C 1
ATOM 1149 O O . LEU A 1 139 ? 1.176 -2.379 -18.795 1.00 97.69 139 LEU A O 1
ATOM 1153 N N . THR A 1 140 ? -0.585 -1.256 -19.630 1.00 96.50 140 THR A N 1
ATOM 1154 C CA . THR A 1 140 ? -0.767 -2.137 -20.794 1.00 96.50 140 THR A CA 1
ATOM 1155 C C . THR A 1 140 ? 0.481 -2.128 -21.681 1.00 96.50 140 THR A C 1
ATOM 1157 O O . THR A 1 140 ? 1.010 -3.189 -22.010 1.00 96.50 140 THR A O 1
ATOM 1160 N N . GLU A 1 141 ? 1.013 -0.943 -22.005 1.00 95.56 141 GLU A N 1
ATOM 1161 C CA . GLU A 1 141 ? 2.246 -0.819 -22.796 1.00 95.56 141 GLU A CA 1
ATOM 1162 C C . GLU A 1 141 ? 3.463 -1.449 -22.098 1.00 95.56 141 GLU A C 1
ATOM 1164 O O . GLU A 1 141 ? 4.272 -2.111 -22.748 1.00 95.56 141 GLU A O 1
ATOM 1169 N N . PHE A 1 142 ? 3.591 -1.285 -20.779 1.00 97.94 142 PHE A N 1
ATOM 1170 C CA . PHE A 1 142 ? 4.670 -1.879 -19.991 1.00 97.94 142 PHE A CA 1
ATOM 1171 C C . PHE A 1 142 ? 4.624 -3.406 -20.025 1.00 97.94 142 PHE A C 1
ATOM 1173 O O . PHE A 1 142 ? 5.655 -4.033 -20.258 1.00 97.94 142 PHE A O 1
ATOM 1180 N N . ILE A 1 143 ? 3.446 -4.004 -19.826 1.00 97.44 143 ILE A N 1
ATOM 1181 C CA . ILE A 1 143 ? 3.276 -5.462 -19.852 1.00 97.44 143 ILE A CA 1
ATOM 1182 C C . ILE A 1 143 ? 3.648 -6.018 -21.229 1.00 97.44 143 ILE A C 1
ATOM 1184 O O . ILE A 1 143 ? 4.419 -6.976 -21.314 1.00 97.44 143 ILE A O 1
ATOM 1188 N N . ASP A 1 144 ? 3.165 -5.389 -22.302 1.00 94.00 144 ASP A N 1
ATOM 1189 C CA . ASP A 1 144 ? 3.454 -5.806 -23.675 1.00 94.00 144 ASP A CA 1
ATOM 1190 C C . ASP A 1 144 ? 4.953 -5.710 -24.006 1.00 94.00 144 ASP A C 1
ATOM 1192 O O . ASP A 1 144 ? 5.543 -6.654 -24.546 1.00 94.00 144 ASP A O 1
ATOM 1196 N N . GLU A 1 145 ? 5.595 -4.587 -23.669 1.00 94.69 145 GLU A N 1
ATOM 1197 C CA . GLU A 1 145 ? 7.035 -4.396 -23.874 1.00 94.69 145 GLU A CA 1
ATOM 1198 C C . GLU A 1 145 ? 7.855 -5.376 -23.029 1.00 94.69 145 GLU A C 1
ATOM 1200 O O . GLU A 1 145 ? 8.846 -5.933 -23.512 1.00 94.69 145 GLU A O 1
ATOM 1205 N N . PHE A 1 146 ? 7.433 -5.646 -21.791 1.00 96.69 146 PHE A N 1
ATOM 1206 C CA . PHE A 1 146 ? 8.172 -6.515 -20.884 1.00 96.69 146 PHE A CA 1
ATOM 1207 C C . PHE A 1 146 ? 8.065 -7.978 -21.315 1.00 96.69 146 PHE A C 1
ATOM 1209 O O . PHE A 1 146 ? 9.069 -8.691 -21.372 1.00 96.69 146 PHE A O 1
ATOM 1216 N N . TYR A 1 147 ? 6.873 -8.406 -21.731 1.00 94.31 147 TYR A N 1
ATOM 1217 C CA . TYR A 1 147 ? 6.653 -9.730 -22.298 1.00 94.31 147 TYR A CA 1
ATOM 1218 C C . TYR A 1 147 ? 7.528 -9.979 -23.536 1.00 94.31 147 TYR A C 1
ATOM 1220 O O . TYR A 1 147 ? 8.145 -11.039 -23.673 1.00 94.31 147 TYR A O 1
ATOM 1228 N N . ARG A 1 148 ? 7.641 -8.986 -24.430 1.00 92.44 148 ARG A N 1
ATOM 1229 C CA . ARG A 1 148 ? 8.546 -9.060 -25.590 1.00 92.44 148 ARG A CA 1
ATOM 1230 C C . ARG A 1 148 ? 10.011 -9.115 -25.166 1.00 92.44 148 ARG A C 1
ATOM 1232 O O . ARG A 1 148 ? 10.762 -9.918 -25.720 1.00 92.44 148 ARG A O 1
ATOM 1239 N N . PHE A 1 149 ? 10.409 -8.310 -24.182 1.00 94.00 149 PHE A N 1
ATOM 1240 C CA . PHE A 1 149 ? 11.783 -8.276 -23.687 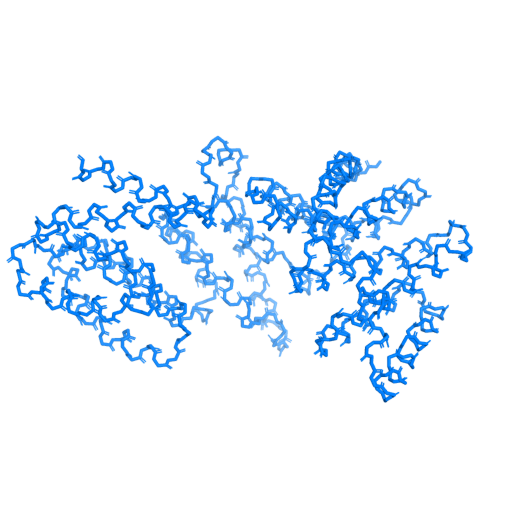1.00 94.00 149 PHE A CA 1
ATOM 1241 C C . PHE A 1 149 ? 12.232 -9.629 -23.128 1.00 94.00 149 PHE A C 1
ATOM 1243 O O . PHE A 1 149 ? 13.287 -10.119 -23.524 1.00 94.00 149 PHE A O 1
ATOM 1250 N N . ILE A 1 150 ? 11.410 -10.280 -22.295 1.00 92.38 150 ILE A N 1
ATOM 1251 C CA . ILE A 1 150 ? 11.716 -11.613 -21.744 1.00 92.38 150 ILE A CA 1
ATOM 1252 C C . ILE A 1 150 ? 11.943 -12.634 -22.865 1.00 92.38 150 ILE A C 1
ATOM 1254 O O . ILE A 1 150 ? 12.894 -13.41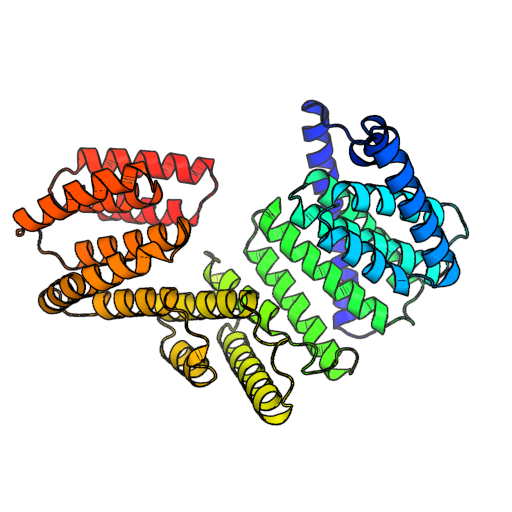4 -22.812 1.00 92.38 150 ILE A O 1
ATOM 1258 N N . LYS A 1 151 ? 11.099 -12.612 -23.904 1.00 90.31 151 LYS A N 1
ATOM 1259 C CA . LYS A 1 151 ? 11.203 -13.549 -25.031 1.00 90.31 151 LYS A CA 1
ATOM 1260 C C . LYS A 1 151 ? 12.447 -13.341 -25.882 1.00 90.31 151 LYS A C 1
ATOM 1262 O O . LYS A 1 151 ? 13.037 -14.315 -26.344 1.00 90.31 151 LYS A O 1
ATOM 1267 N N . LEU A 1 152 ? 12.806 -12.087 -26.140 1.00 91.38 152 LEU A N 1
ATOM 1268 C CA . LEU A 1 152 ? 13.910 -11.745 -27.036 1.00 91.38 152 LEU A CA 1
ATOM 1269 C C . LEU A 1 152 ? 15.267 -11.755 -26.324 1.00 91.38 152 LEU A C 1
ATOM 1271 O O . LEU A 1 152 ? 16.274 -12.095 -26.943 1.00 91.38 152 LEU A O 1
ATOM 1275 N N . TYR A 1 153 ? 15.300 -11.424 -25.031 1.00 92.25 153 TYR A N 1
ATOM 1276 C CA . TYR A 1 153 ? 16.531 -11.230 -24.262 1.00 92.25 153 TYR A CA 1
ATOM 1277 C C . TYR A 1 153 ? 16.547 -11.982 -22.922 1.00 92.25 153 TYR A C 1
ATOM 1279 O O . TYR A 1 153 ? 16.885 -11.396 -21.892 1.00 92.25 153 TYR A O 1
ATOM 1287 N N . PRO A 1 154 ? 16.294 -13.305 -22.904 1.00 89.81 154 PRO A N 1
ATOM 1288 C CA . PRO A 1 154 ? 16.257 -14.088 -21.665 1.00 89.81 154 PRO A CA 1
ATOM 1289 C C . PRO A 1 154 ? 17.597 -14.120 -20.908 1.00 89.81 154 PRO A C 1
ATOM 1291 O O . PRO A 1 154 ? 17.641 -14.514 -19.747 1.00 89.81 154 PRO A O 1
ATOM 1294 N N . ILE A 1 155 ? 18.701 -13.716 -21.550 1.00 90.88 155 ILE A N 1
ATOM 1295 C CA . ILE A 1 155 ? 20.029 -13.634 -20.927 1.00 90.88 155 ILE A CA 1
ATOM 1296 C C . ILE A 1 155 ? 20.151 -12.480 -19.915 1.00 90.88 155 ILE A C 1
ATOM 1298 O O . ILE A 1 155 ? 21.005 -12.538 -19.034 1.00 90.88 155 ILE A O 1
ATOM 1302 N N . TYR A 1 156 ? 19.282 -11.463 -19.981 1.00 93.00 156 TYR A N 1
ATOM 1303 C CA . TYR A 1 156 ? 19.274 -10.312 -19.067 1.00 93.00 156 TYR A CA 1
ATOM 1304 C C . TYR A 1 156 ? 18.499 -10.625 -17.780 1.00 93.00 156 TYR A C 1
ATOM 1306 O O . TYR A 1 156 ? 17.566 -9.920 -17.405 1.00 93.00 156 TYR A O 1
ATOM 1314 N N . LEU A 1 157 ? 18.870 -11.715 -17.104 1.00 89.62 157 LEU A N 1
ATOM 1315 C CA . LEU A 1 157 ? 18.116 -12.248 -15.966 1.00 89.62 157 LEU A CA 1
ATOM 1316 C C . LEU A 1 157 ? 17.937 -11.229 -14.837 1.00 89.62 157 LEU A C 1
ATOM 1318 O O . LEU A 1 157 ? 16.835 -11.117 -14.311 1.00 89.62 157 LEU A O 1
ATOM 1322 N N . GLU A 1 158 ? 18.982 -10.483 -14.477 1.00 92.00 158 GLU A N 1
ATOM 1323 C CA . GLU A 1 158 ? 18.907 -9.473 -13.410 1.00 92.00 158 GLU A CA 1
ATOM 1324 C C . GLU A 1 158 ? 17.866 -8.393 -13.722 1.00 92.00 158 GLU A C 1
ATOM 1326 O O . GLU A 1 158 ? 17.008 -8.108 -12.887 1.00 92.00 158 GLU A O 1
ATOM 1331 N N . GLU A 1 159 ? 17.870 -7.872 -14.950 1.00 93.81 159 GLU A N 1
ATOM 1332 C CA . GLU A 1 159 ? 16.890 -6.874 -15.389 1.00 93.81 159 GLU A CA 1
ATOM 1333 C C . GLU A 1 159 ? 15.478 -7.460 -15.454 1.00 93.81 159 GLU A C 1
ATOM 1335 O O . GLU A 1 159 ? 14.516 -6.806 -15.061 1.00 93.81 159 GLU A O 1
ATOM 1340 N N . ILE A 1 160 ? 15.334 -8.722 -15.875 1.00 94.69 160 ILE A N 1
ATOM 1341 C CA . ILE A 1 160 ? 14.039 -9.416 -15.859 1.00 94.69 160 ILE A CA 1
ATOM 1342 C C . ILE A 1 160 ? 13.509 -9.543 -14.425 1.00 94.69 160 ILE A C 1
ATOM 1344 O O . ILE A 1 160 ? 12.322 -9.319 -14.199 1.00 94.69 160 ILE A O 1
ATOM 1348 N N . TYR A 1 161 ? 14.359 -9.854 -13.444 1.00 94.06 161 TYR A N 1
ATOM 1349 C CA . TYR A 1 161 ? 13.948 -9.883 -12.040 1.00 94.06 161 TYR A CA 1
ATOM 1350 C C . TYR A 1 161 ? 13.492 -8.502 -11.556 1.00 94.06 161 TYR A C 1
ATOM 1352 O O . TYR A 1 161 ? 12.406 -8.386 -10.987 1.00 94.06 161 TYR A O 1
ATOM 1360 N N . ILE A 1 162 ? 14.276 -7.454 -11.824 1.00 93.56 162 ILE A N 1
ATOM 1361 C CA . ILE A 1 162 ? 13.948 -6.075 -11.431 1.00 93.56 162 ILE A CA 1
ATOM 1362 C C . ILE A 1 162 ? 12.615 -5.646 -12.056 1.00 93.56 162 ILE A C 1
ATOM 1364 O O . ILE A 1 162 ? 11.700 -5.219 -11.353 1.00 93.56 162 ILE A O 1
ATOM 1368 N N . LEU A 1 163 ? 12.448 -5.829 -13.363 1.00 95.69 163 LEU A N 1
ATOM 1369 C CA . LEU A 1 163 ? 11.210 -5.499 -14.068 1.00 95.69 163 LEU A CA 1
ATOM 1370 C C . LEU A 1 163 ? 10.025 -6.359 -13.608 1.00 95.69 163 LEU A C 1
ATOM 1372 O O . LEU A 1 163 ? 8.911 -5.849 -13.509 1.00 95.69 163 LEU A O 1
ATOM 1376 N N . GLY A 1 164 ? 10.263 -7.619 -13.234 1.00 96.25 164 GLY A N 1
ATOM 1377 C CA . GLY A 1 164 ? 9.275 -8.500 -12.611 1.00 96.25 164 GLY A CA 1
ATOM 1378 C C . GLY A 1 164 ? 8.764 -7.964 -11.276 1.00 96.25 164 GLY A C 1
ATOM 1379 O O . GLY A 1 164 ? 7.564 -8.017 -11.006 1.00 96.25 164 GLY A O 1
ATOM 1380 N N . THR A 1 165 ? 9.646 -7.377 -10.460 1.00 95.50 165 THR A N 1
ATOM 1381 C CA . THR A 1 165 ? 9.215 -6.721 -9.217 1.00 95.50 165 THR A CA 1
ATOM 1382 C C . THR A 1 165 ? 8.355 -5.485 -9.491 1.00 95.50 165 THR A C 1
ATOM 1384 O O . THR A 1 165 ? 7.334 -5.289 -8.832 1.00 95.50 165 THR A O 1
ATOM 1387 N N . ASN A 1 166 ? 8.695 -4.696 -10.517 1.00 96.62 166 ASN A N 1
ATOM 1388 C CA . ASN A 1 166 ? 7.882 -3.550 -10.932 1.00 96.62 166 ASN A CA 1
ATOM 1389 C C . ASN A 1 166 ? 6.508 -3.999 -11.450 1.00 96.62 166 ASN A C 1
ATOM 1391 O O . ASN A 1 166 ? 5.492 -3.451 -11.035 1.00 96.62 166 ASN A O 1
ATOM 1395 N N . PHE A 1 167 ? 6.462 -5.050 -12.271 1.00 97.94 167 PHE A N 1
ATOM 1396 C CA . PHE A 1 167 ? 5.223 -5.640 -12.775 1.00 97.94 167 PHE A CA 1
ATOM 1397 C C . PHE A 1 167 ? 4.258 -6.030 -11.646 1.00 97.94 167 PHE A C 1
ATOM 1399 O O . PHE A 1 167 ? 3.115 -5.572 -11.634 1.00 97.94 167 PHE A O 1
ATOM 1406 N N . TYR A 1 168 ? 4.708 -6.820 -10.664 1.00 97.75 168 TYR A N 1
ATOM 1407 C CA . TYR A 1 168 ? 3.836 -7.213 -9.553 1.00 97.75 168 TYR A CA 1
ATOM 1408 C C . TYR A 1 168 ? 3.460 -6.036 -8.648 1.00 97.75 168 TYR A C 1
ATOM 1410 O O . TYR A 1 168 ? 2.341 -6.002 -8.142 1.00 97.75 168 TYR A O 1
ATOM 1418 N N . SER A 1 169 ? 4.349 -5.053 -8.474 1.00 96.56 169 SER A N 1
ATOM 1419 C CA . SER A 1 169 ? 4.030 -3.814 -7.752 1.00 96.56 169 SER A CA 1
ATOM 1420 C C . SER A 1 169 ? 2.904 -3.036 -8.443 1.00 96.56 169 SER A C 1
ATOM 1422 O O . SER A 1 169 ? 1.955 -2.592 -7.796 1.00 96.56 169 SER A O 1
ATOM 1424 N N . PHE A 1 170 ? 2.948 -2.931 -9.773 1.00 97.75 170 PHE A N 1
ATOM 1425 C CA . PHE A 1 170 ? 1.893 -2.277 -10.541 1.00 97.75 170 PHE A CA 1
ATOM 1426 C C . PHE A 1 170 ? 0.579 -3.047 -10.488 1.00 97.75 170 PHE A C 1
ATOM 1428 O O . PHE A 1 170 ? -0.468 -2.446 -10.276 1.00 97.75 170 PHE A O 1
ATOM 1435 N N . LEU A 1 171 ? 0.610 -4.375 -10.591 1.00 97.69 171 LEU A N 1
ATOM 1436 C CA . LEU A 1 171 ? -0.605 -5.177 -10.454 1.00 97.69 171 LEU A CA 1
ATOM 1437 C C . LEU A 1 171 ? -1.199 -5.132 -9.042 1.00 97.69 171 LEU A C 1
ATOM 1439 O O . LEU A 1 171 ? -2.423 -5.146 -8.900 1.00 97.69 171 LEU A O 1
ATOM 1443 N N . TYR A 1 172 ? -0.363 -5.021 -8.008 1.00 97.00 172 TYR A N 1
ATOM 1444 C CA . TYR A 1 172 ? -0.812 -4.756 -6.643 1.00 97.00 172 TYR A CA 1
ATOM 1445 C C . TYR A 1 172 ? -1.578 -3.426 -6.560 1.00 97.00 172 TYR A C 1
ATOM 1447 O O . TYR A 1 172 ? -2.715 -3.408 -6.089 1.00 97.00 172 TYR A O 1
ATOM 1455 N N . ILE A 1 173 ? -1.007 -2.334 -7.083 1.00 94.56 173 ILE A N 1
ATOM 1456 C CA . ILE A 1 173 ? -1.651 -1.008 -7.095 1.00 94.56 173 ILE A CA 1
ATOM 1457 C C . ILE A 1 173 ? -2.931 -1.024 -7.940 1.00 94.56 173 ILE A C 1
ATOM 1459 O O . ILE A 1 173 ? -3.966 -0.541 -7.483 1.00 94.56 173 ILE A O 1
ATOM 1463 N N . TYR A 1 174 ? -2.889 -1.605 -9.141 1.00 94.94 174 TYR A N 1
ATOM 1464 C CA . TYR A 1 174 ? -4.048 -1.782 -10.020 1.00 94.94 174 TYR A CA 1
ATOM 1465 C C . TYR A 1 174 ? -5.191 -2.507 -9.303 1.00 94.94 174 TYR A C 1
ATOM 1467 O O . TYR A 1 174 ? -6.306 -1.988 -9.230 1.00 94.94 174 TYR A O 1
ATOM 1475 N N . SER A 1 175 ? -4.901 -3.662 -8.701 1.00 94.44 175 SER A N 1
ATOM 1476 C CA . SER A 1 175 ? -5.911 -4.466 -8.006 1.00 94.44 175 SER A CA 1
ATOM 1477 C C . SER A 1 175 ? -6.487 -3.719 -6.807 1.00 94.44 175 SER A C 1
ATOM 1479 O O . SER A 1 175 ? -7.691 -3.746 -6.586 1.00 94.44 175 SER A O 1
ATOM 1481 N N . LEU A 1 176 ? -5.647 -3.006 -6.053 1.00 90.69 176 LEU A N 1
ATOM 1482 C CA . LEU A 1 176 ? -6.071 -2.314 -4.839 1.00 90.69 176 LEU A CA 1
ATOM 1483 C C . LEU A 1 176 ? -6.848 -1.018 -5.107 1.00 90.69 176 LEU A C 1
ATOM 1485 O O . LEU A 1 176 ? -7.750 -0.683 -4.348 1.00 90.69 176 LEU A O 1
ATOM 1489 N N . THR A 1 177 ? -6.480 -0.258 -6.141 1.00 88.12 177 THR A N 1
ATOM 1490 C CA . THR A 1 177 ? -6.965 1.124 -6.339 1.00 88.12 177 THR A CA 1
ATOM 1491 C C . THR A 1 177 ? -7.923 1.290 -7.517 1.00 88.12 177 THR A C 1
ATOM 1493 O O . THR A 1 177 ? -8.686 2.265 -7.561 1.00 88.12 177 THR A O 1
ATOM 1496 N N . ILE A 1 178 ? -7.881 0.373 -8.487 1.00 87.75 178 ILE A N 1
ATOM 1497 C CA . ILE A 1 178 ? -8.699 0.423 -9.702 1.00 87.75 178 ILE A CA 1
ATOM 1498 C C . ILE A 1 178 ? -9.759 -0.676 -9.665 1.00 87.75 178 ILE A C 1
ATOM 1500 O O . ILE A 1 178 ? -10.935 -0.345 -9.775 1.00 87.75 178 ILE A O 1
ATOM 1504 N N . GLU A 1 179 ? -9.372 -1.941 -9.466 1.00 88.12 179 GLU A N 1
ATOM 1505 C CA . GLU A 1 179 ? -10.348 -3.041 -9.354 1.00 88.12 179 GLU A CA 1
ATOM 1506 C C . GLU A 1 179 ? -11.052 -3.095 -7.984 1.00 88.12 179 GLU A C 1
ATOM 1508 O O . GLU A 1 179 ? -12.105 -3.719 -7.874 1.00 88.12 179 GLU A O 1
ATOM 1513 N N . ASP A 1 180 ? -10.464 -2.487 -6.943 1.00 85.94 180 ASP A N 1
ATOM 1514 C CA . ASP A 1 180 ? -10.875 -2.650 -5.535 1.00 85.94 180 ASP A CA 1
ATOM 1515 C C . ASP A 1 180 ? -10.982 -4.138 -5.120 1.00 85.94 180 ASP A C 1
ATOM 1517 O O . ASP A 1 180 ? -11.883 -4.583 -4.405 1.00 85.94 180 ASP A O 1
ATOM 1521 N N . ASN A 1 181 ? -10.035 -4.944 -5.609 1.00 90.12 181 ASN A N 1
ATOM 1522 C CA . ASN A 1 181 ? -9.932 -6.374 -5.354 1.00 90.12 181 ASN A CA 1
ATOM 1523 C C . ASN A 1 181 ? -8.758 -6.672 -4.408 1.00 90.12 181 ASN A C 1
ATOM 1525 O O . ASN A 1 181 ? -7.616 -6.886 -4.824 1.00 90.12 181 ASN A O 1
ATOM 1529 N N . VAL A 1 182 ? -9.067 -6.695 -3.109 1.00 91.06 182 VAL A N 1
ATOM 1530 C CA . VAL A 1 182 ? -8.101 -6.913 -2.017 1.00 91.06 182 VAL A CA 1
ATOM 1531 C C . VAL A 1 182 ? -7.430 -8.291 -2.101 1.00 91.06 182 VAL A C 1
ATOM 1533 O O . VAL A 1 182 ? -6.238 -8.407 -1.829 1.00 91.06 182 VAL A O 1
ATOM 1536 N N . GLU A 1 183 ? -8.155 -9.328 -2.520 1.00 92.88 183 GLU A N 1
ATOM 1537 C CA . GLU A 1 183 ? -7.629 -10.697 -2.620 1.00 92.88 183 GLU A CA 1
ATOM 1538 C C . GLU A 1 183 ? -6.581 -10.817 -3.729 1.00 92.88 183 GLU A C 1
ATOM 1540 O O . GLU A 1 183 ? -5.490 -11.350 -3.516 1.00 92.88 183 GLU A O 1
ATOM 1545 N N . ARG A 1 184 ? -6.868 -10.254 -4.910 1.00 93.44 184 ARG A N 1
ATOM 1546 C CA . ARG A 1 184 ? -5.889 -10.194 -6.005 1.00 93.44 184 ARG A CA 1
ATOM 1547 C C . ARG A 1 184 ? -4.692 -9.336 -5.633 1.00 93.44 184 ARG A C 1
ATOM 1549 O O . ARG A 1 184 ? -3.561 -9.738 -5.901 1.00 93.44 184 ARG A O 1
ATOM 1556 N N . ALA A 1 185 ? -4.928 -8.203 -4.970 1.00 95.19 185 ALA A N 1
ATOM 1557 C CA . ALA A 1 185 ? -3.853 -7.370 -4.448 1.00 95.19 185 ALA A CA 1
ATOM 1558 C C . ALA A 1 185 ? -2.937 -8.180 -3.512 1.00 95.19 185 ALA A C 1
ATOM 1560 O O . ALA A 1 185 ? -1.718 -8.144 -3.694 1.00 95.19 185 ALA A O 1
ATOM 1561 N N . LEU A 1 186 ? -3.502 -8.977 -2.592 1.00 95.94 186 LEU A N 1
ATOM 1562 C CA . LEU A 1 186 ? -2.728 -9.857 -1.711 1.00 95.94 186 LEU A CA 1
ATOM 1563 C C . LEU A 1 186 ? -1.896 -10.878 -2.500 1.00 95.94 186 LEU A C 1
ATOM 1565 O O . L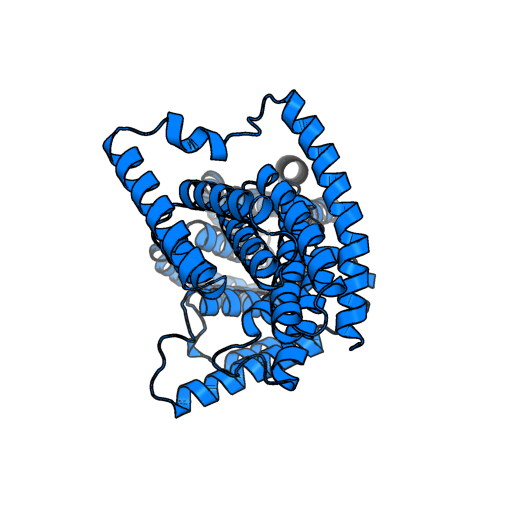EU A 1 186 ? -0.705 -11.054 -2.240 1.00 95.94 186 LEU A O 1
ATOM 1569 N N . GLY A 1 187 ? -2.498 -11.511 -3.508 1.00 95.19 187 GLY A N 1
ATOM 1570 C CA . GLY A 1 187 ? -1.796 -12.454 -4.378 1.00 95.19 187 GLY A CA 1
ATOM 1571 C C . GLY A 1 187 ? -0.580 -11.829 -5.071 1.00 95.19 187 GLY A C 1
ATOM 1572 O O . GLY A 1 187 ? 0.497 -12.429 -5.094 1.00 95.19 187 GLY A O 1
ATOM 1573 N N . PHE A 1 188 ? -0.710 -10.607 -5.595 1.00 96.50 188 PHE A N 1
ATOM 1574 C CA . PHE A 1 188 ? 0.398 -9.922 -6.266 1.00 96.50 188 PHE A CA 1
ATOM 1575 C C . PHE A 1 188 ? 1.495 -9.460 -5.308 1.00 96.50 188 PHE A C 1
ATOM 1577 O O . PHE A 1 188 ? 2.672 -9.617 -5.633 1.00 96.50 188 PHE A O 1
ATOM 1584 N N . ILE A 1 189 ? 1.153 -8.952 -4.119 1.00 96.81 189 ILE A N 1
ATOM 1585 C CA . ILE A 1 189 ? 2.170 -8.542 -3.138 1.00 96.81 189 ILE A CA 1
ATOM 1586 C C . ILE A 1 189 ? 2.939 -9.750 -2.572 1.00 96.81 189 ILE A C 1
ATOM 1588 O O . ILE A 1 189 ? 4.146 -9.650 -2.357 1.00 96.81 189 ILE A O 1
ATOM 1592 N N . ILE A 1 190 ? 2.297 -10.919 -2.431 1.00 95.75 190 ILE A N 1
ATOM 1593 C CA . ILE A 1 190 ? 2.976 -12.177 -2.070 1.00 95.75 190 ILE A CA 1
ATOM 1594 C C . ILE A 1 190 ? 3.937 -12.619 -3.183 1.00 95.75 190 ILE A C 1
ATOM 1596 O O . ILE A 1 190 ? 5.097 -12.935 -2.909 1.00 95.75 190 ILE A O 1
ATOM 1600 N N . LYS A 1 191 ? 3.497 -12.601 -4.451 1.00 95.12 191 LYS A N 1
ATOM 1601 C CA . LYS A 1 191 ? 4.368 -12.916 -5.600 1.00 95.12 191 LYS A CA 1
ATOM 1602 C C . LYS A 1 191 ? 5.565 -11.965 -5.680 1.00 95.12 191 LYS A C 1
ATOM 1604 O O . LYS A 1 191 ? 6.689 -12.417 -5.894 1.00 95.12 191 LYS A O 1
ATOM 1609 N N . LEU A 1 192 ? 5.341 -10.672 -5.446 1.00 95.38 192 LEU A N 1
ATOM 1610 C CA . LEU A 1 192 ? 6.387 -9.652 -5.377 1.00 95.38 192 LEU A CA 1
ATOM 1611 C C . LEU A 1 192 ? 7.410 -9.954 -4.277 1.00 95.38 192 LEU A C 1
ATOM 1613 O O . LEU A 1 192 ? 8.615 -9.954 -4.534 1.00 95.38 192 LEU A O 1
ATOM 1617 N N . TYR A 1 193 ? 6.935 -10.241 -3.065 1.00 95.44 193 TYR A N 1
ATOM 1618 C CA . TYR A 1 193 ? 7.784 -10.592 -1.931 1.00 95.44 193 TYR A CA 1
ATOM 1619 C C . TYR A 1 193 ? 8.638 -11.837 -2.218 1.00 95.44 193 TYR A C 1
ATOM 1621 O O . TYR A 1 193 ? 9.857 -11.801 -2.044 1.00 95.44 193 TYR A O 1
ATOM 1629 N N . ASN A 1 194 ? 8.030 -12.903 -2.743 1.00 92.94 194 ASN A N 1
ATOM 1630 C CA . ASN A 1 194 ? 8.739 -14.139 -3.081 1.00 92.94 194 ASN A CA 1
ATOM 1631 C C . ASN A 1 194 ? 9.790 -13.920 -4.178 1.00 92.94 194 ASN A C 1
ATOM 1633 O O . ASN A 1 194 ? 10.906 -14.436 -4.082 1.00 92.94 194 ASN A O 1
ATOM 1637 N N . LEU A 1 195 ? 9.478 -13.097 -5.187 1.00 93.50 195 LEU A N 1
ATOM 1638 C CA . LEU A 1 195 ? 10.439 -12.731 -6.223 1.00 93.50 195 LEU A CA 1
ATOM 1639 C C . LEU A 1 195 ? 11.646 -11.996 -5.622 1.00 93.50 195 LEU A C 1
ATOM 1641 O O . LEU A 1 195 ? 12.786 -12.344 -5.925 1.00 93.50 195 LEU A O 1
ATOM 1645 N N . ARG A 1 196 ? 11.417 -11.037 -4.715 1.00 93.62 196 ARG A N 1
ATOM 1646 C CA . ARG A 1 196 ? 12.500 -10.326 -4.014 1.00 93.62 196 ARG A CA 1
ATOM 1647 C C . ARG A 1 196 ? 13.319 -11.246 -3.113 1.00 93.62 196 ARG A C 1
ATOM 1649 O O . ARG A 1 196 ? 14.545 -11.154 -3.132 1.00 93.62 196 ARG A O 1
ATOM 1656 N N . LYS A 1 197 ? 12.682 -12.164 -2.376 1.00 91.69 197 LYS A N 1
ATOM 1657 C CA . LYS A 1 197 ? 13.363 -13.196 -1.569 1.00 91.69 197 LYS A CA 1
ATOM 1658 C C . LYS A 1 197 ? 14.339 -13.998 -2.439 1.00 91.69 197 LYS A C 1
ATOM 1660 O O . LYS A 1 197 ? 15.514 -14.113 -2.097 1.00 91.69 197 LYS A O 1
ATOM 1665 N N . LYS A 1 198 ? 13.907 -14.404 -3.640 1.00 90.44 198 LYS A N 1
ATOM 1666 C CA . LYS A 1 198 ? 14.774 -15.066 -4.627 1.00 90.44 198 LYS A CA 1
ATOM 1667 C C . LYS A 1 198 ? 15.923 -14.183 -5.114 1.00 90.44 198 LYS A C 1
ATOM 1669 O O . LYS A 1 198 ? 17.038 -14.667 -5.304 1.00 90.44 198 LYS A O 1
ATOM 1674 N N . MET A 1 199 ? 15.678 -12.892 -5.325 1.00 92.62 199 MET A N 1
ATOM 1675 C CA . MET A 1 199 ? 16.730 -11.965 -5.740 1.00 92.62 199 MET A CA 1
ATOM 1676 C C . MET A 1 199 ? 17.801 -11.767 -4.654 1.00 92.62 199 MET A C 1
ATOM 1678 O O . MET A 1 199 ? 18.975 -11.640 -5.003 1.00 92.62 199 MET A O 1
ATOM 1682 N N . PHE A 1 200 ? 17.440 -11.800 -3.364 1.00 91.31 200 PHE A N 1
ATOM 1683 C CA . PHE A 1 200 ? 18.416 -11.833 -2.265 1.00 91.31 200 PHE A CA 1
ATOM 1684 C C . PHE A 1 200 ? 19.234 -13.128 -2.265 1.00 91.31 200 PHE A C 1
ATOM 1686 O O . PHE A 1 200 ? 20.459 -13.064 -2.197 1.00 91.31 200 PHE A O 1
ATOM 1693 N N . GLU A 1 201 ? 18.593 -14.294 -2.420 1.00 90.19 201 GLU A N 1
ATOM 1694 C CA . GLU A 1 201 ? 19.292 -15.590 -2.520 1.00 90.19 201 GLU A CA 1
ATOM 1695 C C . GLU A 1 201 ? 20.309 -15.621 -3.670 1.00 90.19 201 GLU A C 1
ATOM 1697 O O . GLU A 1 201 ? 21.363 -16.245 -3.566 1.00 90.19 201 GLU A O 1
ATOM 1702 N N . LYS A 1 202 ? 19.995 -14.934 -4.774 1.00 88.75 202 LYS A N 1
ATOM 1703 C CA . LYS A 1 202 ? 20.864 -14.817 -5.952 1.00 88.75 202 LYS A CA 1
ATOM 1704 C C . LYS A 1 202 ? 21.893 -13.686 -5.861 1.00 88.75 202 LYS A C 1
ATOM 1706 O O . LYS A 1 202 ? 22.690 -13.541 -6.783 1.00 88.75 202 LYS A O 1
ATOM 1711 N N . GLY A 1 203 ? 21.885 -12.886 -4.793 1.00 89.69 203 GLY A N 1
ATOM 1712 C CA . GLY A 1 203 ? 22.791 -11.747 -4.617 1.00 89.69 203 GLY A CA 1
ATOM 1713 C C . GLY A 1 203 ? 22.533 -10.567 -5.561 1.00 89.69 203 GLY A C 1
ATOM 1714 O O . GLY A 1 203 ? 23.394 -9.698 -5.686 1.00 89.69 203 GLY A O 1
ATOM 1715 N N . ILE A 1 204 ? 21.368 -10.530 -6.220 1.00 90.69 204 ILE A N 1
ATOM 1716 C CA . ILE A 1 204 ? 20.951 -9.424 -7.096 1.00 90.69 204 ILE A CA 1
ATOM 1717 C C . ILE A 1 204 ? 20.618 -8.198 -6.238 1.00 90.69 204 ILE A C 1
ATOM 1719 O O . ILE A 1 204 ? 21.070 -7.093 -6.530 1.00 90.69 204 ILE A O 1
ATOM 1723 N N . LEU A 1 205 ? 19.869 -8.402 -5.148 1.00 89.94 205 LEU A N 1
ATOM 1724 C CA . LEU A 1 205 ? 19.601 -7.361 -4.154 1.00 89.94 205 LEU A CA 1
ATOM 1725 C C . LEU A 1 205 ? 20.608 -7.447 -3.012 1.00 89.94 205 LEU A C 1
ATOM 1727 O O . LEU A 1 205 ? 21.002 -8.535 -2.584 1.00 89.94 205 LEU A O 1
ATOM 1731 N N . LYS A 1 206 ? 21.005 -6.285 -2.488 1.00 85.75 206 LYS A N 1
ATOM 1732 C CA . LYS A 1 206 ? 22.018 -6.190 -1.431 1.00 85.75 206 LYS A CA 1
ATOM 1733 C C . LYS A 1 206 ? 21.378 -5.952 -0.074 1.00 85.75 206 LYS A C 1
ATOM 1735 O O . LYS A 1 206 ? 20.957 -4.842 0.232 1.00 85.75 206 LYS A O 1
ATOM 1740 N N . TYR A 1 207 ? 21.384 -6.974 0.768 1.00 78.38 207 TYR A N 1
ATOM 1741 C CA . TYR A 1 207 ? 20.967 -6.850 2.161 1.00 78.38 207 TYR A CA 1
ATOM 1742 C C . TYR A 1 207 ? 22.062 -6.174 3.012 1.00 78.38 207 TYR A C 1
ATOM 1744 O O . TYR A 1 207 ? 23.240 -6.467 2.782 1.00 78.38 207 TYR A O 1
ATOM 1752 N N . PRO A 1 208 ? 21.750 -5.297 3.989 1.00 75.12 208 PRO A N 1
ATOM 1753 C CA . PRO A 1 208 ? 20.435 -4.762 4.381 1.00 75.12 208 PRO A CA 1
ATOM 1754 C C . PRO A 1 208 ? 20.074 -3.422 3.713 1.00 75.12 208 PRO A C 1
ATOM 1756 O O . PRO A 1 208 ? 19.098 -2.782 4.099 1.00 75.12 208 PRO A O 1
ATOM 1759 N N . TYR A 1 209 ? 20.870 -2.955 2.742 1.00 74.44 209 TYR A N 1
ATOM 1760 C CA . TYR A 1 209 ? 20.591 -1.712 2.004 1.00 74.44 209 TYR A CA 1
ATOM 1761 C C . TYR A 1 209 ? 19.250 -1.771 1.274 1.00 74.44 209 TYR A C 1
ATOM 1763 O O . TYR A 1 209 ? 18.542 -0.774 1.168 1.00 74.44 209 TYR A O 1
ATOM 1771 N N . GLU A 1 210 ? 18.908 -2.965 0.809 1.00 82.88 210 GLU A N 1
ATOM 1772 C CA . GLU A 1 210 ? 17.567 -3.354 0.438 1.00 82.88 210 GLU A CA 1
ATOM 1773 C C . GLU A 1 210 ? 17.011 -4.330 1.465 1.00 82.88 210 GLU A C 1
ATOM 1775 O O . GLU A 1 210 ? 17.721 -5.207 1.957 1.00 82.88 210 GLU A O 1
ATOM 1780 N N . HIS A 1 211 ? 15.718 -4.210 1.744 1.00 86.12 211 HIS A N 1
ATOM 1781 C CA . HIS A 1 211 ? 15.011 -5.048 2.706 1.00 86.12 211 HIS A CA 1
ATOM 1782 C C . HIS A 1 211 ? 13.567 -5.276 2.256 1.00 86.12 211 HIS A C 1
ATOM 1784 O O . HIS A 1 211 ? 13.054 -4.556 1.391 1.00 86.12 211 HIS A O 1
ATOM 1790 N N . ASN A 1 212 ? 12.885 -6.259 2.852 1.00 90.38 212 ASN A N 1
ATOM 1791 C CA . ASN A 1 212 ? 11.509 -6.593 2.472 1.00 90.38 212 ASN A CA 1
ATOM 1792 C C . ASN A 1 212 ? 10.418 -6.003 3.374 1.00 90.38 212 ASN A C 1
ATOM 1794 O O . ASN A 1 212 ? 9.240 -6.275 3.151 1.00 90.38 212 ASN A O 1
ATOM 1798 N N . ILE A 1 213 ? 10.780 -5.175 4.361 1.00 90.69 213 ILE A N 1
ATOM 1799 C CA . ILE A 1 213 ? 9.838 -4.725 5.398 1.00 90.69 213 ILE A CA 1
ATOM 1800 C C . ILE A 1 213 ? 8.536 -4.138 4.843 1.00 90.69 213 ILE A C 1
ATOM 1802 O O . ILE A 1 213 ? 7.466 -4.557 5.270 1.00 90.69 213 ILE A O 1
ATOM 1806 N N . TYR A 1 214 ? 8.588 -3.222 3.872 1.00 90.81 214 TYR A N 1
ATOM 1807 C CA . TYR A 1 214 ? 7.364 -2.626 3.321 1.00 90.81 214 TYR A CA 1
ATOM 1808 C C . TYR A 1 214 ? 6.439 -3.664 2.669 1.00 90.81 214 TYR A C 1
ATOM 1810 O O . TYR A 1 214 ? 5.220 -3.543 2.764 1.00 90.81 214 TYR A O 1
ATOM 1818 N N . TYR A 1 215 ? 6.996 -4.700 2.039 1.00 93.69 215 TYR A N 1
ATOM 1819 C CA . TYR A 1 215 ? 6.210 -5.767 1.418 1.00 93.69 215 TYR A CA 1
ATOM 1820 C C . TYR A 1 215 ? 5.562 -6.660 2.476 1.00 93.69 215 TYR A C 1
ATOM 1822 O O . TYR A 1 215 ? 4.377 -6.954 2.367 1.00 93.69 215 TYR A O 1
ATOM 1830 N N . LEU A 1 216 ? 6.301 -7.020 3.529 1.00 95.69 216 LEU A N 1
ATOM 1831 C CA . LEU A 1 216 ? 5.783 -7.810 4.651 1.00 95.69 216 LEU A CA 1
ATOM 1832 C C . LEU A 1 216 ? 4.679 -7.068 5.410 1.00 95.69 216 LEU A C 1
ATOM 1834 O O . LEU A 1 216 ? 3.624 -7.640 5.670 1.00 95.69 216 LEU A O 1
ATOM 1838 N N . ILE A 1 217 ? 4.881 -5.777 5.691 1.00 94.69 217 ILE A N 1
ATOM 1839 C CA . ILE A 1 217 ? 3.856 -4.914 6.292 1.00 94.69 217 ILE A CA 1
ATOM 1840 C C . ILE A 1 217 ? 2.597 -4.914 5.420 1.00 94.69 217 ILE A C 1
ATOM 1842 O O . ILE A 1 217 ? 1.508 -5.174 5.927 1.00 94.69 217 ILE A O 1
ATOM 1846 N N . ASN A 1 218 ? 2.730 -4.673 4.113 1.00 94.12 218 ASN A N 1
ATOM 1847 C CA . ASN A 1 218 ? 1.578 -4.646 3.213 1.00 94.12 218 ASN A CA 1
ATOM 1848 C C . ASN A 1 218 ? 0.875 -6.007 3.114 1.00 94.12 218 ASN A C 1
ATOM 1850 O O . ASN A 1 218 ? -0.350 -6.031 3.123 1.00 94.12 218 ASN A O 1
ATOM 1854 N N . ILE A 1 219 ? 1.604 -7.129 3.079 1.00 96.44 219 ILE A N 1
ATOM 1855 C CA . ILE A 1 219 ? 1.004 -8.475 3.123 1.00 96.44 219 ILE A CA 1
ATOM 1856 C C . ILE A 1 219 ? 0.131 -8.621 4.371 1.00 96.44 219 ILE A C 1
ATOM 1858 O O . ILE A 1 219 ? -1.033 -9.000 4.257 1.00 96.44 219 ILE A O 1
ATOM 1862 N N . ILE A 1 220 ? 0.662 -8.262 5.544 1.00 95.88 220 ILE A N 1
ATOM 1863 C CA . ILE A 1 220 ? -0.053 -8.392 6.818 1.00 95.88 220 ILE A CA 1
ATOM 1864 C C . ILE A 1 220 ? -1.296 -7.493 6.850 1.00 95.88 220 ILE A C 1
ATOM 1866 O O . ILE A 1 220 ? -2.390 -7.960 7.165 1.00 95.88 220 ILE A O 1
ATOM 1870 N N . LEU A 1 221 ? -1.161 -6.216 6.480 1.00 92.94 221 LEU A N 1
ATOM 1871 C CA . LEU A 1 221 ? -2.286 -5.275 6.475 1.00 92.94 221 LEU A CA 1
ATOM 1872 C C . LEU A 1 221 ? -3.377 -5.680 5.477 1.00 92.94 221 LEU A C 1
ATOM 1874 O O . LEU A 1 221 ? -4.564 -5.595 5.786 1.00 92.94 221 LEU A O 1
ATOM 1878 N N . VAL A 1 222 ? -2.995 -6.130 4.281 1.00 92.81 222 VAL A N 1
ATOM 1879 C CA . VAL A 1 222 ? -3.946 -6.546 3.243 1.00 92.81 222 VAL A CA 1
ATOM 1880 C C . VAL A 1 222 ? -4.634 -7.856 3.630 1.00 92.81 222 VAL A C 1
ATOM 1882 O O . VAL A 1 222 ? -5.843 -7.963 3.445 1.00 92.81 222 VAL A O 1
ATOM 1885 N N . TYR A 1 223 ? -3.919 -8.811 4.232 1.00 94.12 223 TYR A N 1
ATOM 1886 C CA . TYR A 1 223 ? -4.500 -10.056 4.747 1.00 94.12 223 TYR A CA 1
ATOM 1887 C C . 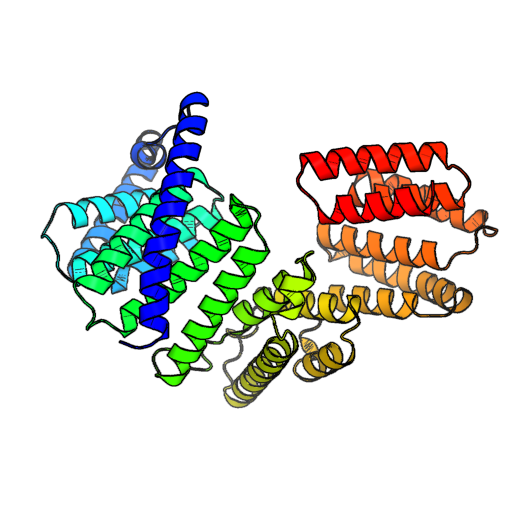TYR A 1 223 ? -5.666 -9.793 5.707 1.00 94.12 223 TYR A C 1
ATOM 1889 O O . TYR A 1 223 ? -6.749 -10.355 5.545 1.00 94.12 223 TYR A O 1
ATOM 1897 N N . PHE A 1 224 ? -5.496 -8.870 6.657 1.00 89.88 224 PHE A N 1
ATOM 1898 C CA . PHE A 1 224 ? -6.554 -8.547 7.617 1.00 89.88 224 PHE A CA 1
ATOM 1899 C C . PHE A 1 224 ? -7.723 -7.745 7.026 1.00 89.88 224 PHE A C 1
ATOM 1901 O O . PHE A 1 224 ? -8.764 -7.624 7.669 1.00 89.88 224 PHE A O 1
ATOM 1908 N N . ARG A 1 225 ? -7.601 -7.249 5.788 1.00 87.12 225 ARG A N 1
ATOM 1909 C CA . ARG A 1 225 ? -8.709 -6.632 5.041 1.00 87.12 225 ARG A CA 1
ATOM 1910 C C . ARG A 1 225 ? -9.550 -7.641 4.256 1.00 87.12 225 ARG A C 1
ATOM 1912 O O . ARG A 1 225 ? -10.601 -7.263 3.741 1.00 87.12 225 ARG A O 1
ATOM 1919 N N . ILE A 1 226 ? -9.105 -8.891 4.129 1.00 86.62 226 ILE A N 1
ATOM 1920 C CA . ILE A 1 226 ? -9.854 -9.927 3.415 1.00 86.62 226 ILE A CA 1
ATOM 1921 C C . ILE A 1 226 ? -11.059 -10.360 4.250 1.00 86.62 226 ILE A C 1
ATOM 1923 O O . ILE A 1 226 ? -10.951 -10.628 5.447 1.00 86.62 226 ILE A O 1
ATOM 1927 N N . ASN A 1 227 ? -12.220 -10.438 3.601 1.00 78.25 227 ASN A N 1
ATOM 1928 C CA . ASN A 1 227 ? -13.450 -10.932 4.219 1.00 78.25 227 ASN A CA 1
ATOM 1929 C C . ASN A 1 227 ? -13.659 -12.437 3.999 1.00 78.25 227 ASN A C 1
ATOM 1931 O O . ASN A 1 227 ? -14.359 -13.059 4.793 1.00 78.25 227 ASN A O 1
ATOM 1935 N N . ASP A 1 228 ? -13.090 -13.006 2.933 1.00 81.19 228 ASP A N 1
ATOM 1936 C CA . ASP A 1 228 ? -13.210 -14.428 2.616 1.00 81.19 228 ASP A CA 1
ATOM 1937 C C . ASP A 1 228 ? -12.272 -15.274 3.496 1.00 81.19 228 ASP A C 1
ATOM 1939 O O . ASP A 1 228 ? -11.043 -15.226 3.388 1.00 81.19 228 ASP A O 1
ATOM 1943 N N . GLU A 1 229 ? -12.868 -16.070 4.383 1.00 84.19 229 GLU A N 1
ATOM 1944 C CA . GLU A 1 229 ? -12.141 -16.950 5.299 1.00 84.19 229 GLU A CA 1
ATOM 1945 C C . GLU A 1 229 ? -11.434 -18.114 4.582 1.00 84.19 229 GLU A C 1
ATOM 1947 O O . GLU A 1 229 ? -10.391 -18.566 5.048 1.00 84.19 229 GLU A O 1
ATOM 1952 N N . LEU A 1 230 ? -11.923 -18.583 3.425 1.00 85.69 230 LEU A N 1
ATOM 1953 C CA . LEU A 1 230 ? -11.228 -19.620 2.648 1.00 85.69 230 LEU A CA 1
ATOM 1954 C C . LEU A 1 230 ? -9.916 -19.088 2.076 1.00 85.69 230 LEU A C 1
ATOM 1956 O O . LEU A 1 230 ? -8.905 -19.793 2.085 1.00 85.69 230 LEU A O 1
ATOM 1960 N N . VAL A 1 231 ? -9.918 -17.834 1.616 1.00 85.31 231 VAL A N 1
ATOM 1961 C CA . VAL A 1 231 ? -8.695 -17.172 1.152 1.00 85.31 231 VAL A CA 1
ATOM 1962 C C . VAL A 1 231 ? -7.717 -17.017 2.313 1.00 85.31 231 VAL A C 1
ATOM 1964 O O . VAL A 1 231 ? -6.546 -17.364 2.157 1.00 85.31 231 VAL A O 1
ATOM 1967 N N . LYS A 1 232 ? -8.180 -16.594 3.496 1.00 87.00 232 LYS A N 1
ATOM 1968 C CA . LYS A 1 232 ? -7.319 -16.515 4.688 1.00 87.00 232 LYS A CA 1
ATOM 1969 C C . LYS A 1 232 ? -6.697 -17.858 5.059 1.00 87.00 232 LYS A C 1
ATOM 1971 O O . LYS A 1 232 ? -5.498 -17.915 5.293 1.00 87.00 232 LYS A O 1
ATOM 1976 N N . LEU A 1 233 ? -7.475 -18.944 5.037 1.00 87.56 233 LEU A N 1
ATOM 1977 C CA . LEU A 1 233 ? -6.982 -20.295 5.334 1.00 87.56 233 LEU A CA 1
ATOM 1978 C C . LEU A 1 233 ? -5.900 -20.780 4.360 1.00 87.56 233 LEU A C 1
ATOM 1980 O O . LEU A 1 233 ? -5.126 -21.672 4.703 1.00 87.56 233 LEU A O 1
ATOM 1984 N N . SER A 1 234 ? -5.839 -20.216 3.152 1.00 88.44 234 SER A N 1
ATOM 1985 C CA . SER A 1 234 ? -4.806 -20.552 2.168 1.00 88.44 234 SER A CA 1
ATOM 1986 C C . SER A 1 234 ? -3.461 -19.855 2.414 1.00 88.44 234 SER A C 1
ATOM 1988 O O . SER A 1 234 ? -2.488 -20.161 1.725 1.00 88.44 234 SER A O 1
ATOM 1990 N N . ILE A 1 235 ? -3.394 -18.931 3.379 1.00 91.69 235 ILE A N 1
ATOM 1991 C CA . ILE A 1 235 ? -2.236 -18.075 3.635 1.00 91.69 235 ILE A CA 1
ATOM 1992 C C . ILE A 1 235 ? -1.761 -18.283 5.071 1.00 91.69 235 ILE A C 1
ATOM 1994 O O . ILE A 1 235 ? -2.484 -18.007 6.027 1.00 91.69 235 ILE A O 1
ATOM 1998 N N . ASP A 1 236 ? -0.510 -18.708 5.231 1.00 92.75 236 ASP A N 1
ATOM 1999 C CA . ASP A 1 236 ? 0.122 -18.774 6.546 1.00 92.75 236 ASP A CA 1
ATOM 2000 C C . ASP A 1 236 ? 0.585 -17.376 6.979 1.00 92.75 236 ASP A C 1
ATOM 2002 O O . ASP A 1 236 ? 1.712 -16.950 6.723 1.00 92.75 236 ASP A O 1
ATOM 2006 N N . ILE A 1 237 ? -0.309 -16.626 7.628 1.00 94.44 237 ILE A N 1
ATOM 2007 C CA . ILE A 1 237 ? 0.008 -15.273 8.099 1.00 94.44 237 ILE A CA 1
ATOM 2008 C C . ILE A 1 237 ? 1.161 -15.256 9.117 1.00 94.44 237 ILE A C 1
ATOM 2010 O O . ILE A 1 237 ? 1.911 -14.277 9.176 1.00 94.44 237 ILE A O 1
ATOM 2014 N N . TYR A 1 238 ? 1.354 -16.338 9.880 1.00 95.00 238 TYR A N 1
ATOM 2015 C CA . TYR A 1 238 ? 2.439 -16.427 10.856 1.00 95.00 238 TYR A CA 1
ATOM 2016 C C . TYR A 1 238 ? 3.807 -16.477 10.178 1.00 95.00 238 TYR A C 1
ATOM 2018 O O . TYR A 1 238 ? 4.759 -15.913 10.719 1.00 95.00 238 TYR A O 1
ATOM 2026 N N . GLU A 1 239 ? 3.921 -17.079 8.988 1.00 95.56 239 GLU A N 1
ATOM 2027 C CA . GLU A 1 239 ? 5.157 -17.042 8.194 1.00 95.56 239 GLU A CA 1
ATOM 2028 C C . GLU A 1 239 ? 5.600 -15.593 7.948 1.00 95.56 239 GLU A C 1
ATOM 2030 O O . GLU A 1 239 ? 6.735 -15.226 8.259 1.00 95.56 239 GLU A O 1
ATOM 2035 N N . TYR A 1 240 ? 4.690 -14.741 7.471 1.00 96.19 240 TYR A N 1
ATOM 2036 C CA . TYR A 1 240 ? 4.999 -13.348 7.140 1.00 96.19 240 TYR A CA 1
ATOM 2037 C C . TYR A 1 240 ? 5.269 -12.484 8.375 1.00 96.19 240 TYR A C 1
ATOM 2039 O O . TYR A 1 240 ? 6.140 -11.614 8.336 1.00 96.19 240 TYR A O 1
ATOM 2047 N N . ILE A 1 241 ? 4.569 -12.730 9.486 1.00 96.25 241 ILE A N 1
ATOM 2048 C CA . ILE A 1 241 ? 4.850 -12.052 10.760 1.00 96.25 241 ILE A CA 1
ATOM 2049 C C . ILE A 1 241 ? 6.246 -12.433 11.275 1.00 96.25 241 ILE A C 1
ATOM 2051 O O . ILE A 1 241 ? 7.016 -11.558 11.676 1.00 96.25 241 ILE A O 1
ATOM 2055 N N . ASN A 1 242 ? 6.609 -13.716 11.217 1.00 96.12 242 ASN A N 1
ATOM 2056 C CA . ASN A 1 242 ? 7.931 -14.185 11.632 1.00 96.12 242 ASN A CA 1
ATOM 2057 C C . ASN A 1 242 ? 9.041 -13.662 10.702 1.00 96.12 242 ASN A C 1
ATOM 2059 O O . ASN A 1 242 ? 10.134 -13.330 11.163 1.00 96.12 242 ASN A O 1
ATOM 2063 N N . ASP A 1 243 ? 8.789 -13.562 9.396 1.00 95.44 243 ASP A N 1
ATOM 2064 C CA . ASP A 1 243 ? 9.749 -12.966 8.464 1.00 95.44 243 ASP A CA 1
ATOM 2065 C C . ASP A 1 243 ? 9.890 -11.447 8.692 1.00 95.44 243 ASP A C 1
ATOM 2067 O O . ASP A 1 243 ? 10.999 -10.922 8.583 1.00 95.44 243 ASP A O 1
ATOM 2071 N N . LEU A 1 244 ? 8.832 -10.746 9.127 1.00 94.94 244 LEU A N 1
ATOM 2072 C CA . LEU A 1 244 ? 8.921 -9.347 9.570 1.00 94.94 244 LEU A CA 1
ATOM 2073 C C . LEU A 1 244 ? 9.774 -9.198 10.838 1.00 94.94 244 LEU A C 1
ATOM 2075 O O . LEU A 1 244 ? 10.603 -8.291 10.910 1.00 94.94 244 LEU A O 1
ATOM 2079 N N . GLU A 1 245 ? 9.610 -10.093 11.814 1.00 94.69 245 GLU A N 1
ATOM 2080 C CA . GLU A 1 245 ? 10.438 -10.145 13.027 1.00 94.69 245 GLU A CA 1
ATOM 2081 C C . GLU A 1 245 ? 11.933 -10.299 12.689 1.00 94.69 245 GLU A C 1
ATOM 2083 O O . GLU A 1 245 ? 12.773 -9.551 13.204 1.00 94.69 245 GLU A O 1
ATOM 2088 N N . LYS A 1 246 ? 12.277 -11.210 11.770 1.00 93.31 246 LYS A N 1
ATOM 2089 C CA . LYS A 1 246 ? 13.665 -11.408 11.310 1.00 93.31 246 LYS A CA 1
ATOM 2090 C C . LYS A 1 246 ? 14.223 -10.176 10.603 1.00 93.31 246 LYS A C 1
ATOM 2092 O O . LYS A 1 246 ? 15.354 -9.772 10.874 1.00 93.31 246 LYS A O 1
ATOM 2097 N N . GLU A 1 247 ? 13.445 -9.576 9.707 1.00 91.25 247 GLU A N 1
ATOM 2098 C CA . GLU A 1 247 ? 13.844 -8.374 8.971 1.00 91.25 247 GLU A CA 1
ATOM 2099 C C . GLU A 1 247 ? 14.103 -7.196 9.919 1.00 91.25 247 GLU A C 1
ATOM 2101 O O . GLU A 1 247 ? 15.144 -6.546 9.832 1.00 91.25 247 GLU A O 1
ATOM 2106 N N . LEU A 1 248 ? 13.213 -6.961 10.888 1.00 90.50 248 LEU A N 1
ATOM 2107 C CA . LEU A 1 248 ? 13.414 -5.924 11.901 1.00 90.50 248 LEU A CA 1
ATOM 2108 C C . LEU A 1 248 ? 14.653 -6.199 12.758 1.00 90.50 248 LEU A C 1
ATOM 2110 O O . LEU A 1 248 ? 15.446 -5.286 12.983 1.00 90.50 248 LEU A O 1
ATOM 2114 N N . SER A 1 249 ? 14.855 -7.441 13.200 1.00 90.94 249 SER A N 1
ATOM 2115 C CA . SER A 1 249 ? 16.025 -7.812 14.009 1.00 90.94 249 SER A CA 1
ATOM 2116 C C . SER A 1 249 ? 17.329 -7.575 13.251 1.00 90.94 249 SER A C 1
ATOM 2118 O O . SER A 1 249 ? 18.257 -6.965 13.773 1.00 90.94 249 SER A O 1
ATOM 2120 N N . THR A 1 250 ? 17.379 -7.958 11.977 1.00 88.88 250 THR A N 1
ATOM 2121 C CA . THR A 1 250 ? 18.599 -7.794 11.180 1.00 88.88 250 THR A CA 1
ATOM 2122 C C . THR A 1 250 ? 18.873 -6.322 10.858 1.00 88.88 250 THR A C 1
ATOM 2124 O O . THR A 1 250 ? 20.026 -5.886 10.852 1.00 88.88 250 THR A O 1
ATOM 2127 N N . ILE A 1 251 ? 17.825 -5.516 10.650 1.00 85.69 251 ILE A N 1
ATOM 2128 C CA . ILE A 1 251 ? 17.968 -4.061 10.548 1.00 85.69 251 ILE A CA 1
ATOM 2129 C C . ILE A 1 251 ? 18.489 -3.468 11.858 1.00 85.69 251 ILE A C 1
ATOM 2131 O O . ILE A 1 251 ? 19.369 -2.609 11.809 1.00 85.69 251 ILE A O 1
ATOM 2135 N N . LYS A 1 252 ? 17.985 -3.915 13.014 1.00 85.56 252 LYS A N 1
ATOM 2136 C CA . LYS A 1 252 ? 18.467 -3.469 14.328 1.00 85.56 252 LYS A CA 1
ATOM 2137 C C . LYS A 1 252 ? 19.956 -3.731 14.480 1.00 85.56 252 LYS A C 1
ATOM 2139 O O . LYS A 1 252 ? 20.700 -2.796 14.762 1.00 85.56 252 LYS A O 1
ATOM 2144 N N . ASP A 1 253 ? 20.384 -4.956 14.201 1.00 87.19 253 ASP A N 1
ATOM 2145 C CA . ASP A 1 253 ? 21.787 -5.349 14.288 1.00 87.19 253 ASP A CA 1
ATOM 2146 C C . ASP A 1 253 ? 22.658 -4.512 13.343 1.00 87.19 253 ASP A C 1
ATOM 2148 O O . ASP A 1 253 ? 23.733 -4.037 13.716 1.00 87.19 253 ASP A O 1
ATOM 2152 N N . PHE A 1 254 ? 22.205 -4.279 12.108 1.00 84.94 254 PHE A N 1
ATOM 2153 C CA . PHE A 1 254 ? 22.945 -3.452 11.158 1.00 84.94 254 PHE A CA 1
ATOM 2154 C C . PHE A 1 254 ? 23.093 -2.009 11.643 1.00 84.94 254 PHE A C 1
ATOM 2156 O O . PHE A 1 254 ? 24.177 -1.423 11.572 1.00 84.94 254 PHE A O 1
ATOM 2163 N N . ILE A 1 255 ? 21.995 -1.441 12.135 1.00 81.19 255 ILE A N 1
ATOM 2164 C CA . ILE A 1 255 ? 21.936 -0.113 12.724 1.00 81.19 255 ILE A CA 1
ATOM 2165 C C . ILE A 1 255 ? 22.961 -0.047 13.867 1.00 81.19 255 ILE A C 1
ATOM 2167 O O . ILE A 1 255 ? 23.926 0.709 13.754 1.00 81.19 255 ILE A O 1
ATOM 2171 N N . GLU A 1 256 ? 22.858 -0.920 14.873 1.00 82.69 256 GLU A N 1
ATOM 2172 C CA . GLU A 1 256 ? 23.756 -1.006 16.039 1.00 82.69 256 GLU A CA 1
ATOM 2173 C C . GLU A 1 256 ? 25.248 -1.013 15.668 1.00 82.69 256 GLU A C 1
ATOM 2175 O O . GLU A 1 256 ? 26.044 -0.305 16.290 1.00 82.69 256 GLU A O 1
ATOM 2180 N N . ASN A 1 257 ? 25.611 -1.692 14.578 1.00 82.50 257 ASN A N 1
ATOM 2181 C CA . ASN A 1 257 ? 27.002 -1.904 14.185 1.00 82.50 257 ASN A CA 1
ATOM 2182 C C . ASN A 1 257 ? 27.615 -0.851 13.236 1.00 82.50 257 ASN A C 1
ATOM 2184 O O . ASN A 1 257 ? 28.839 -0.806 13.116 1.00 82.50 257 ASN A O 1
ATOM 2188 N N . THR A 1 258 ? 26.831 0.002 12.558 1.00 69.69 258 THR A N 1
ATOM 2189 C CA . THR A 1 258 ? 27.352 0.746 11.379 1.00 69.69 258 THR A CA 1
ATOM 2190 C C . THR A 1 258 ? 27.550 2.262 11.581 1.00 69.69 258 THR A C 1
ATOM 2192 O O . THR A 1 258 ? 28.035 2.935 10.677 1.00 69.69 258 THR A O 1
ATOM 2195 N N . GLN A 1 259 ? 27.210 2.847 12.740 1.00 60.28 259 GLN A N 1
ATOM 2196 C CA . GLN A 1 259 ? 27.280 4.305 13.051 1.00 60.28 259 GLN A CA 1
ATOM 2197 C C . GLN A 1 259 ? 26.624 5.282 12.028 1.00 60.28 259 GLN A C 1
ATOM 2199 O O . GLN A 1 259 ? 26.536 6.478 12.298 1.00 60.28 259 GLN A O 1
ATOM 2204 N N . ASN A 1 260 ? 26.063 4.805 10.908 1.00 54.09 260 ASN A N 1
ATOM 2205 C CA . ASN A 1 260 ? 25.383 5.578 9.861 1.00 54.09 260 ASN A CA 1
ATOM 2206 C C . ASN A 1 260 ? 23.882 5.232 9.809 1.00 54.09 260 ASN A C 1
ATOM 2208 O O . ASN A 1 260 ? 23.442 4.357 9.071 1.00 54.09 260 ASN A O 1
ATOM 2212 N N . TYR A 1 261 ? 23.095 5.926 10.634 1.00 51.22 261 TYR A N 1
ATOM 2213 C CA . TYR A 1 261 ? 21.757 5.483 11.062 1.00 51.22 261 TYR A CA 1
ATOM 2214 C C . TYR A 1 261 ? 20.564 6.103 10.324 1.00 51.22 261 TYR A C 1
ATOM 2216 O O . TYR A 1 261 ? 19.446 5.607 10.435 1.00 51.22 261 TYR A O 1
ATOM 2224 N N . ARG A 1 262 ? 20.730 7.237 9.636 1.00 50.78 262 ARG A N 1
ATOM 2225 C CA . ARG A 1 262 ? 19.567 8.095 9.322 1.00 50.78 262 ARG A CA 1
ATOM 2226 C C . ARG A 1 262 ? 18.685 7.622 8.165 1.00 50.78 262 ARG A C 1
ATOM 2228 O O . ARG A 1 262 ? 17.585 8.139 8.029 1.00 50.78 262 ARG A O 1
ATOM 2235 N N . VAL A 1 263 ? 19.138 6.669 7.353 1.00 51.41 263 VAL A N 1
ATOM 2236 C CA . VAL A 1 263 ? 18.426 6.282 6.121 1.00 51.41 263 VAL A CA 1
ATOM 2237 C C . VAL A 1 263 ? 17.428 5.138 6.347 1.00 51.41 263 VAL A C 1
ATOM 2239 O O . VAL A 1 263 ? 16.467 5.032 5.596 1.00 51.41 263 VAL A O 1
ATOM 2242 N N . ILE A 1 264 ? 17.592 4.320 7.395 1.00 58.62 264 ILE A N 1
ATOM 2243 C CA . ILE A 1 264 ? 16.830 3.064 7.516 1.00 58.62 264 ILE A CA 1
ATOM 2244 C C . ILE A 1 264 ? 15.523 3.226 8.309 1.00 58.62 264 ILE A C 1
ATOM 2246 O O . ILE A 1 264 ? 14.523 2.622 7.949 1.00 58.62 264 ILE A O 1
ATOM 2250 N N . LEU A 1 265 ? 15.473 4.085 9.334 1.00 68.06 265 LEU A N 1
ATOM 2251 C CA . LEU A 1 265 ? 14.256 4.341 10.127 1.00 68.06 265 LEU A CA 1
ATOM 2252 C C . LEU A 1 265 ? 13.621 5.694 9.774 1.00 68.06 265 LEU A C 1
ATOM 2254 O O . LEU A 1 265 ? 13.564 6.601 10.611 1.00 68.06 265 LEU A O 1
ATOM 2258 N N . SER A 1 266 ? 13.154 5.834 8.530 1.00 75.81 266 SER A N 1
ATOM 2259 C CA . SER A 1 266 ? 12.370 7.003 8.112 1.00 75.81 266 SER A CA 1
ATOM 2260 C C . SER A 1 266 ? 11.072 7.117 8.924 1.00 75.81 266 SER A C 1
ATOM 2262 O O . SER A 1 266 ? 10.549 6.123 9.434 1.00 75.81 266 SER A O 1
ATOM 2264 N N . ASP A 1 267 ? 10.523 8.327 9.047 1.00 79.62 267 ASP A N 1
ATOM 2265 C CA . ASP A 1 267 ? 9.243 8.524 9.743 1.00 79.62 267 ASP A CA 1
ATOM 2266 C C . ASP A 1 267 ? 8.089 7.769 9.059 1.00 79.62 267 ASP A C 1
ATOM 2268 O O . ASP A 1 267 ? 7.173 7.300 9.742 1.00 79.62 267 ASP A O 1
ATOM 2272 N N . ASP A 1 268 ? 8.180 7.560 7.743 1.00 80.25 268 ASP A N 1
ATOM 2273 C CA . ASP A 1 268 ? 7.252 6.719 6.986 1.00 80.2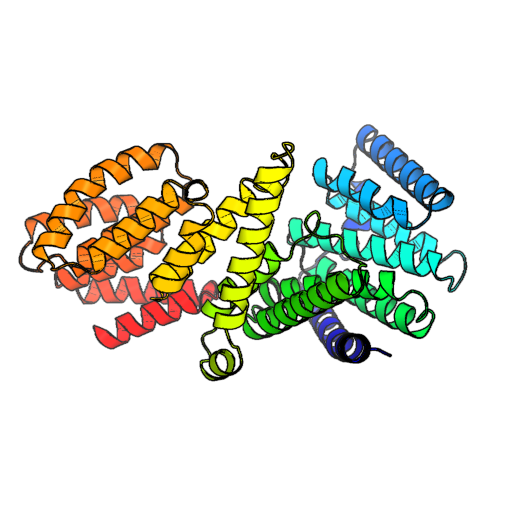5 268 ASP A CA 1
ATOM 2274 C C . ASP A 1 268 ? 7.328 5.257 7.427 1.00 80.25 268 ASP A C 1
ATOM 2276 O O . ASP A 1 268 ? 6.299 4.653 7.731 1.00 80.25 268 ASP A O 1
ATOM 2280 N N . LEU A 1 269 ? 8.532 4.688 7.550 1.00 82.56 269 LEU A N 1
ATOM 2281 C CA . LEU A 1 269 ? 8.685 3.310 8.013 1.00 82.56 269 LEU A CA 1
ATOM 2282 C C . LEU A 1 269 ? 8.116 3.129 9.424 1.00 82.56 269 LEU A C 1
ATOM 2284 O O . LEU A 1 269 ? 7.407 2.158 9.690 1.00 82.56 269 LEU A O 1
ATOM 2288 N N . LYS A 1 270 ? 8.362 4.095 10.321 1.00 86.94 270 LYS A N 1
ATOM 2289 C CA . LYS A 1 270 ? 7.777 4.079 11.671 1.00 86.94 270 LYS A CA 1
ATOM 2290 C C . LYS A 1 270 ? 6.257 4.076 11.607 1.00 86.94 270 LYS A C 1
ATOM 2292 O O . LYS A 1 270 ? 5.631 3.297 12.324 1.00 86.94 270 LYS A O 1
ATOM 2297 N N . LYS A 1 271 ? 5.660 4.923 10.760 1.00 86.06 271 LYS A N 1
ATOM 2298 C CA . LYS A 1 271 ? 4.206 4.973 10.564 1.00 86.06 271 LYS A CA 1
ATOM 2299 C C . LYS A 1 271 ? 3.665 3.592 10.179 1.00 86.06 271 LYS A C 1
ATOM 2301 O O . LYS A 1 271 ? 2.774 3.107 10.871 1.00 86.06 271 LYS A O 1
ATOM 2306 N N . TYR A 1 272 ? 4.235 2.953 9.159 1.00 88.38 272 TYR A N 1
ATOM 2307 C CA . TYR A 1 272 ? 3.779 1.640 8.687 1.00 88.38 272 TYR A CA 1
ATOM 2308 C C . TYR A 1 272 ? 3.944 0.534 9.737 1.00 88.38 272 TYR A C 1
ATOM 2310 O O . TYR A 1 272 ? 3.040 -0.277 9.927 1.00 88.38 272 TYR A O 1
ATOM 2318 N N . ILE A 1 273 ? 5.057 0.522 10.479 1.00 91.00 273 ILE A N 1
ATOM 2319 C CA . ILE A 1 273 ? 5.258 -0.457 11.559 1.00 91.00 273 ILE A CA 1
ATOM 2320 C C . ILE A 1 273 ? 4.210 -0.268 12.661 1.00 91.00 273 ILE A C 1
ATOM 2322 O O . ILE A 1 273 ? 3.612 -1.239 13.114 1.00 91.00 273 ILE A O 1
ATOM 2326 N N . ASN A 1 274 ? 3.927 0.975 13.064 1.00 91.62 274 ASN A N 1
ATOM 2327 C CA . ASN A 1 274 ? 2.901 1.248 14.076 1.00 91.62 274 ASN A CA 1
ATOM 2328 C C . ASN A 1 274 ? 1.493 0.834 13.603 1.00 91.62 274 ASN A C 1
ATOM 2330 O O . ASN A 1 274 ? 0.670 0.435 14.426 1.00 91.62 274 ASN A O 1
ATOM 2334 N N . GLU A 1 275 ? 1.205 0.919 12.304 1.00 90.62 275 GLU A N 1
ATOM 2335 C CA . GLU A 1 275 ? -0.069 0.485 11.716 1.00 90.62 275 GLU A CA 1
ATOM 2336 C C . GLU A 1 275 ? -0.246 -1.037 11.803 1.00 90.62 275 GLU A C 1
ATOM 2338 O O . GLU A 1 275 ? -1.266 -1.514 12.308 1.00 90.62 275 GLU A O 1
ATOM 2343 N N . VAL A 1 276 ? 0.785 -1.803 11.428 1.00 94.00 276 VAL A N 1
ATOM 2344 C CA . VAL A 1 276 ? 0.794 -3.268 11.579 1.00 94.00 276 VAL A CA 1
ATOM 2345 C C . VAL A 1 276 ? 0.668 -3.675 13.040 1.00 94.00 276 VAL A C 1
ATOM 2347 O O . VAL A 1 276 ? -0.173 -4.505 13.366 1.00 94.00 276 VAL A O 1
ATOM 2350 N N . LEU A 1 277 ? 1.445 -3.062 13.935 1.00 94.00 277 LEU A N 1
ATOM 2351 C CA . LEU A 1 277 ? 1.400 -3.382 15.363 1.00 94.00 277 LEU A CA 1
ATOM 2352 C C . LEU A 1 277 ? 0.011 -3.126 15.967 1.00 94.00 277 LEU A C 1
ATOM 2354 O O . LEU A 1 277 ? -0.492 -3.950 16.726 1.00 94.00 277 LEU A O 1
ATOM 2358 N N . SER A 1 278 ? -0.633 -2.010 15.604 1.00 91.00 278 SER A N 1
ATOM 2359 C CA . SER A 1 278 ? -2.001 -1.707 16.057 1.00 91.00 278 SER A CA 1
ATOM 2360 C C . SER A 1 278 ? -3.000 -2.746 15.544 1.00 91.00 278 SER A C 1
ATOM 2362 O O . SER A 1 278 ? -3.887 -3.161 16.286 1.00 91.00 278 SER A O 1
ATOM 2364 N N . THR A 1 279 ? -2.829 -3.184 14.293 1.00 91.38 279 THR A N 1
ATOM 2365 C CA . THR A 1 279 ? -3.673 -4.202 13.652 1.00 91.38 279 THR A CA 1
ATOM 2366 C C . THR A 1 279 ? -3.534 -5.550 14.356 1.00 91.38 279 THR A C 1
ATOM 2368 O O . THR A 1 279 ? -4.540 -6.110 14.790 1.00 91.38 279 THR A O 1
ATOM 2371 N N . LEU A 1 280 ? -2.301 -6.029 14.560 1.00 92.75 280 LEU A N 1
ATOM 2372 C CA . LEU A 1 280 ? -2.021 -7.282 15.271 1.00 92.75 280 LEU A CA 1
ATOM 2373 C C . LEU A 1 280 ? -2.654 -7.284 16.663 1.00 92.75 280 LEU A C 1
ATOM 2375 O O . LEU A 1 280 ? -3.381 -8.213 17.008 1.00 92.75 280 LEU A O 1
ATOM 2379 N N . TYR A 1 281 ? -2.455 -6.207 17.425 1.00 91.56 281 TYR A N 1
ATOM 2380 C CA . TYR A 1 281 ? -3.027 -6.100 18.763 1.00 91.56 281 TYR A CA 1
ATOM 2381 C C . TYR A 1 281 ? -4.562 -6.115 18.739 1.00 91.56 281 TYR A C 1
ATOM 2383 O O . TYR A 1 281 ? -5.184 -6.835 19.516 1.00 91.56 281 TYR A O 1
ATOM 2391 N N . SER A 1 282 ? -5.182 -5.360 17.823 1.00 84.81 282 SER A N 1
ATOM 2392 C CA . SER A 1 282 ? -6.646 -5.264 17.728 1.00 84.81 282 SER A CA 1
ATOM 2393 C C . SER A 1 282 ? -7.341 -6.576 17.356 1.00 84.81 282 SER A C 1
ATOM 2395 O O . SER A 1 282 ? -8.494 -6.777 17.721 1.00 84.81 282 SER A O 1
ATOM 2397 N N . ILE A 1 283 ? -6.645 -7.472 16.650 1.00 85.94 283 ILE A N 1
ATOM 2398 C CA . ILE A 1 283 ? -7.193 -8.746 16.158 1.00 85.94 283 ILE A CA 1
ATOM 2399 C C . ILE A 1 283 ? -6.833 -9.911 17.106 1.00 85.94 283 ILE A C 1
ATOM 2401 O O . ILE A 1 283 ? -7.272 -11.039 16.902 1.00 85.94 283 ILE A O 1
ATOM 2405 N N . GLY A 1 284 ? -6.080 -9.645 18.182 1.00 86.75 284 GLY A N 1
ATOM 2406 C CA . GLY A 1 284 ? -5.750 -10.628 19.223 1.00 86.75 284 GLY A CA 1
ATOM 2407 C C . GLY A 1 284 ? -4.400 -11.335 19.055 1.00 86.75 284 GLY A C 1
ATOM 2408 O O . GLY A 1 284 ? -4.121 -12.283 19.781 1.00 86.75 284 GLY A O 1
ATOM 2409 N N . PHE A 1 285 ? -3.535 -10.866 18.151 1.00 92.06 285 PHE A N 1
ATOM 2410 C CA . PHE A 1 285 ? -2.161 -11.361 17.967 1.00 92.06 285 PHE A CA 1
ATOM 2411 C C . PHE A 1 285 ? -1.200 -10.675 18.957 1.00 92.06 285 PHE A C 1
ATOM 2413 O O . PHE A 1 285 ? -0.253 -9.978 18.581 1.00 92.06 285 PHE A O 1
ATOM 2420 N N . GLU A 1 286 ? -1.496 -10.793 20.254 1.00 92.69 286 GLU A N 1
ATOM 2421 C CA . GLU A 1 286 ? -0.767 -10.088 21.316 1.00 92.69 286 GLU A CA 1
ATOM 2422 C C . GLU A 1 286 ? 0.662 -10.605 21.504 1.00 92.69 286 GLU A C 1
ATOM 2424 O O . GLU A 1 286 ? 1.576 -9.820 21.764 1.00 92.69 286 GLU A O 1
ATOM 2429 N N . GLU A 1 287 ? 0.880 -11.912 21.358 1.00 93.50 287 GLU A N 1
ATOM 2430 C CA . GLU A 1 287 ? 2.213 -12.510 21.468 1.00 93.50 287 GLU A CA 1
ATOM 2431 C C . GLU A 1 287 ? 3.127 -12.014 20.341 1.00 93.50 287 GLU A C 1
ATOM 2433 O O . GLU A 1 287 ? 4.248 -11.573 20.597 1.00 93.50 287 GLU A O 1
ATOM 2438 N N . GLU A 1 288 ? 2.634 -12.003 19.101 1.00 95.12 288 GLU A N 1
ATOM 2439 C CA . GLU A 1 288 ? 3.327 -11.457 17.929 1.00 95.12 288 GLU A CA 1
ATOM 2440 C C . GLU A 1 288 ? 3.616 -9.966 18.092 1.00 95.12 288 GLU A C 1
ATOM 2442 O O . GLU A 1 288 ? 4.737 -9.517 17.845 1.00 95.12 288 GLU A O 1
ATOM 2447 N N . TYR A 1 289 ? 2.619 -9.196 18.538 1.00 94.56 289 TYR A N 1
ATOM 2448 C CA . TYR A 1 289 ? 2.783 -7.779 18.839 1.00 94.56 289 TYR A CA 1
ATOM 2449 C C . TYR A 1 289 ? 3.931 -7.558 19.835 1.00 94.56 289 TYR A C 1
ATOM 2451 O O . TYR A 1 289 ? 4.844 -6.776 19.561 1.00 94.56 289 TYR A O 1
ATOM 2459 N N . ASN A 1 290 ? 3.935 -8.281 20.959 1.00 94.00 290 ASN A N 1
ATOM 2460 C CA . ASN A 1 290 ? 4.954 -8.136 21.997 1.00 94.00 290 ASN A CA 1
ATOM 2461 C C . ASN A 1 290 ? 6.352 -8.523 21.495 1.00 94.00 290 ASN A C 1
ATOM 2463 O O . ASN A 1 290 ? 7.323 -7.819 21.793 1.00 94.00 290 ASN A O 1
ATOM 2467 N N . ARG A 1 291 ? 6.459 -9.590 20.688 1.00 94.62 291 ARG A N 1
ATOM 2468 C CA . ARG A 1 291 ? 7.717 -9.982 20.034 1.00 94.62 291 ARG A CA 1
ATOM 2469 C C . ARG A 1 291 ? 8.260 -8.854 19.160 1.00 94.62 291 ARG A C 1
ATOM 2471 O O . ARG A 1 291 ? 9.380 -8.402 19.388 1.00 94.62 291 ARG A O 1
ATOM 2478 N N . LEU A 1 292 ? 7.455 -8.322 18.241 1.00 92.75 292 LEU A N 1
ATOM 2479 C CA . LEU A 1 292 ? 7.871 -7.252 17.326 1.00 92.75 292 LEU A CA 1
ATOM 2480 C C . LEU A 1 292 ? 8.236 -5.949 18.056 1.00 92.75 292 LEU A C 1
ATOM 2482 O O . LEU A 1 292 ? 9.242 -5.314 17.731 1.00 92.75 292 LEU A O 1
ATOM 2486 N N . VAL A 1 293 ? 7.456 -5.559 19.071 1.00 92.38 293 VAL A N 1
ATOM 2487 C CA . VAL A 1 293 ? 7.726 -4.361 19.885 1.00 92.38 293 VAL A CA 1
ATOM 2488 C C . VAL A 1 293 ? 9.053 -4.467 20.631 1.00 92.38 293 VAL A C 1
ATOM 2490 O O . VAL A 1 293 ? 9.770 -3.471 20.745 1.00 92.38 293 VAL A O 1
ATOM 2493 N N . SER A 1 294 ? 9.408 -5.661 21.112 1.00 92.00 294 SER A N 1
ATOM 2494 C CA . SER A 1 294 ? 10.650 -5.874 21.864 1.00 92.00 294 SER A CA 1
ATOM 2495 C C . SER A 1 294 ? 11.918 -5.600 21.043 1.00 92.00 294 SER A C 1
ATOM 2497 O O . SER A 1 294 ? 12.955 -5.234 21.603 1.00 92.00 294 SER A O 1
ATOM 2499 N N . ILE A 1 295 ? 11.833 -5.699 19.711 1.00 89.81 295 ILE A N 1
ATOM 2500 C CA . ILE A 1 295 ? 12.948 -5.420 18.802 1.00 89.81 295 ILE A CA 1
ATOM 2501 C C . ILE A 1 295 ? 13.257 -3.920 18.811 1.00 89.81 295 ILE A C 1
ATOM 2503 O O . ILE A 1 295 ? 14.399 -3.530 19.063 1.00 89.81 295 ILE A O 1
ATOM 2507 N N . PHE A 1 296 ? 12.238 -3.078 18.604 1.00 80.94 296 PHE A N 1
ATOM 2508 C CA . PHE A 1 296 ? 12.367 -1.621 18.519 1.00 80.94 296 PHE A CA 1
ATOM 2509 C C . PHE A 1 296 ? 11.334 -0.887 19.391 1.00 80.94 296 PHE A C 1
ATOM 2511 O O . PHE A 1 296 ? 10.402 -0.276 18.863 1.00 80.94 296 PHE A O 1
ATOM 2518 N N . PRO A 1 297 ? 11.507 -0.845 20.721 1.00 83.50 297 PRO A N 1
ATOM 2519 C CA . PRO A 1 297 ? 10.543 -0.183 21.605 1.00 83.50 297 PRO A CA 1
ATOM 2520 C C . PRO A 1 297 ? 10.399 1.322 21.311 1.00 83.50 297 PRO A C 1
ATOM 2522 O O . PRO A 1 297 ? 9.315 1.898 21.444 1.00 83.50 297 PRO A O 1
ATOM 2525 N N . ASP A 1 298 ? 11.474 1.957 20.841 1.00 81.44 298 ASP A N 1
ATOM 2526 C CA . ASP A 1 298 ? 11.506 3.385 20.514 1.00 81.44 298 ASP A CA 1
ATOM 2527 C C . ASP A 1 298 ? 10.772 3.736 19.212 1.00 81.44 298 ASP A C 1
ATOM 2529 O O . ASP A 1 298 ? 10.539 4.914 18.929 1.00 81.44 298 ASP A O 1
ATOM 2533 N N . ILE A 1 299 ? 10.367 2.737 18.416 1.00 81.62 299 ILE A N 1
ATOM 2534 C CA . ILE A 1 299 ? 9.603 2.971 17.186 1.00 81.62 299 ILE A CA 1
ATOM 2535 C C . ILE A 1 299 ? 8.152 3.357 17.466 1.00 81.62 299 ILE A C 1
ATOM 2537 O O . ILE A 1 299 ? 7.477 3.930 16.606 1.00 81.62 299 ILE A O 1
ATOM 2541 N N . LEU A 1 300 ? 7.668 3.058 18.673 1.00 87.69 300 LEU A N 1
ATOM 2542 C CA . LEU A 1 300 ? 6.286 3.272 19.062 1.00 87.69 300 LEU A CA 1
ATOM 2543 C C . LEU A 1 300 ? 5.970 4.758 19.214 1.00 87.69 300 LEU A C 1
ATOM 2545 O O . LEU A 1 300 ? 6.447 5.455 20.116 1.00 87.69 300 LEU A O 1
ATOM 2549 N N . THR A 1 301 ? 5.081 5.235 18.355 1.00 87.50 301 THR A N 1
ATOM 2550 C CA . THR A 1 301 ? 4.592 6.609 18.393 1.00 87.50 301 THR A CA 1
ATOM 2551 C C . THR A 1 301 ? 3.653 6.832 19.579 1.00 87.50 301 THR A C 1
ATOM 2553 O O . THR A 1 301 ? 2.979 5.918 20.051 1.00 87.50 301 THR A O 1
ATOM 2556 N N . LYS A 1 302 ? 3.539 8.087 20.038 1.00 86.44 302 LYS A N 1
ATOM 2557 C CA . LYS A 1 302 ? 2.547 8.466 21.066 1.00 86.44 302 LYS A CA 1
ATOM 2558 C C . LYS A 1 302 ? 1.120 8.088 20.653 1.00 86.44 302 LYS A C 1
ATOM 2560 O O . LYS A 1 302 ? 0.341 7.645 21.483 1.00 86.44 302 LYS A O 1
ATOM 2565 N N . TYR A 1 303 ? 0.810 8.247 19.366 1.00 87.56 303 TYR A N 1
ATOM 2566 C CA . TYR A 1 303 ? -0.475 7.879 18.776 1.00 87.56 303 TYR A CA 1
ATOM 2567 C C . TYR A 1 303 ? -0.781 6.387 18.958 1.00 87.56 303 TYR A C 1
ATOM 2569 O O . TYR A 1 303 ? -1.827 6.037 19.490 1.00 87.56 303 TYR A O 1
ATOM 2577 N N . HIS A 1 304 ? 0.165 5.521 18.597 1.00 90.56 304 HIS A N 1
ATOM 2578 C CA . HIS A 1 304 ? 0.028 4.080 18.778 1.00 90.56 304 HIS A CA 1
ATOM 2579 C C . HIS A 1 304 ? -0.117 3.686 20.252 1.00 90.56 304 HIS A C 1
ATOM 2581 O O . HIS A 1 304 ? -1.013 2.924 20.594 1.00 90.56 304 HIS A O 1
ATOM 2587 N N . LYS A 1 305 ? 0.694 4.263 21.148 1.00 90.94 305 LYS A N 1
ATOM 2588 C CA . LYS A 1 305 ? 0.597 3.986 22.593 1.00 90.94 305 LYS A CA 1
ATOM 2589 C C . LYS A 1 305 ? -0.792 4.304 23.158 1.00 90.94 305 LYS A C 1
ATOM 2591 O O . LYS A 1 305 ? -1.287 3.551 23.987 1.00 90.94 305 LYS A O 1
ATOM 2596 N N . LEU A 1 306 ? -1.433 5.380 22.691 1.00 91.62 306 LEU A N 1
ATOM 2597 C CA . LEU A 1 306 ? -2.814 5.701 23.070 1.00 91.62 306 LEU A CA 1
ATOM 2598 C C . LEU A 1 306 ? -3.812 4.660 22.550 1.00 91.62 306 LEU A C 1
ATOM 2600 O O . LEU A 1 306 ? -4.697 4.266 23.299 1.00 91.62 306 LEU A O 1
ATOM 2604 N N . ILE A 1 307 ? -3.658 4.196 21.306 1.00 91.38 307 ILE A N 1
ATOM 2605 C CA . ILE A 1 307 ? -4.511 3.140 20.736 1.00 91.38 307 ILE A CA 1
ATOM 2606 C C . ILE A 1 307 ? -4.422 1.863 21.574 1.00 91.38 307 ILE A C 1
ATOM 2608 O O . ILE A 1 307 ? -5.450 1.340 21.995 1.00 91.38 307 ILE A O 1
ATOM 2612 N N . ILE A 1 308 ? -3.205 1.387 21.850 1.00 92.69 308 ILE A N 1
ATOM 2613 C CA . ILE A 1 308 ? -2.995 0.163 22.632 1.00 92.69 308 ILE A CA 1
ATOM 2614 C C . ILE A 1 308 ? -3.585 0.312 24.033 1.00 92.69 308 ILE A C 1
ATOM 2616 O O . ILE A 1 308 ? -4.319 -0.562 24.477 1.00 92.69 308 ILE A O 1
ATOM 2620 N N . LYS A 1 309 ? -3.381 1.464 24.682 1.00 93.75 309 LYS A N 1
ATOM 2621 C CA . LYS A 1 309 ? -3.966 1.755 25.995 1.00 93.75 309 LYS A CA 1
ATOM 2622 C C . LYS A 1 309 ? -5.498 1.694 25.992 1.00 93.75 309 LYS A C 1
ATOM 2624 O O . LYS A 1 309 ? -6.082 1.230 26.964 1.00 93.75 309 LYS A O 1
ATOM 2629 N N . LEU A 1 310 ? -6.157 2.156 24.927 1.00 93.50 310 LEU A N 1
ATOM 2630 C CA . LEU A 1 310 ? -7.617 2.062 24.806 1.00 93.50 310 LEU A CA 1
ATOM 2631 C C . LEU A 1 310 ? -8.082 0.613 24.637 1.00 93.50 310 LEU A C 1
ATOM 2633 O O . LEU A 1 310 ? -9.034 0.217 25.301 1.00 93.50 310 LEU A O 1
ATOM 2637 N N . TYR A 1 311 ? -7.385 -0.190 23.829 1.00 91.25 311 TYR A N 1
ATOM 2638 C CA . TYR A 1 311 ? -7.691 -1.618 23.708 1.00 91.25 311 TYR A CA 1
ATOM 2639 C C . TYR A 1 311 ? -7.423 -2.398 25.002 1.00 91.25 311 TYR A C 1
ATOM 2641 O O . TYR A 1 311 ? -8.190 -3.291 25.342 1.00 91.25 311 TYR A O 1
ATOM 2649 N N . GLU A 1 312 ? -6.366 -2.065 25.745 1.00 91.69 312 GLU A N 1
ATOM 2650 C CA . GLU A 1 312 ? -6.103 -2.644 27.067 1.00 91.69 312 GLU A CA 1
ATOM 2651 C C . GLU A 1 312 ? -7.224 -2.313 28.054 1.00 91.69 312 GLU A C 1
ATOM 2653 O O . GLU A 1 312 ? -7.624 -3.174 28.832 1.00 91.69 312 GLU A O 1
ATOM 2658 N N . ILE A 1 313 ? -7.753 -1.084 28.014 1.00 93.00 313 ILE A N 1
ATOM 2659 C CA . ILE A 1 313 ? -8.885 -0.683 28.854 1.00 93.00 313 ILE A CA 1
ATOM 2660 C C . ILE A 1 313 ? -10.169 -1.414 28.454 1.00 93.00 313 ILE A C 1
ATOM 2662 O O . ILE A 1 313 ? -10.930 -1.808 29.332 1.00 93.00 313 ILE A O 1
ATOM 2666 N N . ASP A 1 314 ? -10.391 -1.638 27.158 1.00 89.62 314 ASP A N 1
ATOM 2667 C CA . ASP A 1 314 ? -11.583 -2.333 26.660 1.00 89.62 314 ASP A CA 1
ATOM 2668 C C . ASP A 1 314 ? -11.685 -3.789 27.152 1.00 89.62 314 ASP A C 1
ATOM 2670 O O . ASP A 1 314 ? -12.779 -4.342 27.187 1.00 89.62 314 ASP A O 1
ATOM 2674 N N . LYS A 1 315 ? -10.566 -4.388 27.583 1.00 87.81 315 LYS A N 1
ATOM 2675 C CA . LYS A 1 315 ? -10.486 -5.752 28.138 1.00 87.81 315 LYS A CA 1
ATOM 2676 C C . LYS A 1 315 ? -10.709 -5.832 29.654 1.00 87.81 315 LYS A C 1
ATOM 2678 O O . LYS A 1 315 ? -10.652 -6.926 30.211 1.00 87.81 315 LYS A O 1
ATOM 2683 N N . LEU A 1 316 ? -10.882 -4.702 30.338 1.00 91.19 316 LEU A N 1
ATOM 2684 C CA . LEU A 1 316 ? -11.063 -4.662 31.791 1.00 91.19 316 LEU A CA 1
ATOM 2685 C C . LEU A 1 316 ? -12.530 -4.846 32.183 1.00 91.19 316 LEU A C 1
ATOM 2687 O O . LEU A 1 316 ? -13.434 -4.692 31.367 1.00 91.19 316 LEU A O 1
ATOM 2691 N N . GLU A 1 317 ? -12.759 -5.117 33.465 1.00 87.94 317 GLU A N 1
ATOM 2692 C CA . GLU A 1 317 ? -14.095 -5.062 34.063 1.00 87.94 317 GLU A CA 1
ATOM 2693 C C . GLU A 1 317 ? -14.675 -3.641 33.977 1.00 87.94 317 GLU A C 1
ATOM 2695 O O . GLU A 1 317 ? -13.955 -2.656 34.178 1.00 87.94 317 GLU A O 1
ATOM 2700 N N . SER A 1 318 ? -15.987 -3.526 33.740 1.00 87.56 318 SER A N 1
ATOM 2701 C CA . SER A 1 318 ? -16.661 -2.263 33.396 1.00 87.56 318 SER A CA 1
ATOM 2702 C C . SER A 1 318 ? -16.357 -1.096 34.340 1.00 87.56 318 SER A C 1
ATOM 2704 O O . SER A 1 318 ? -16.094 0.023 33.895 1.00 87.56 318 SER A O 1
ATOM 2706 N N . SER A 1 319 ? -16.352 -1.337 35.653 1.00 86.50 319 SER A N 1
ATOM 2707 C CA . SER A 1 319 ? -16.095 -0.292 36.652 1.00 86.50 319 SER A CA 1
ATOM 2708 C C . SER A 1 319 ? -14.645 0.207 36.628 1.00 86.50 319 SER A C 1
ATOM 2710 O O . SER A 1 319 ? -14.409 1.415 36.699 1.00 86.50 319 SER A O 1
ATOM 2712 N N . GLU A 1 320 ? -13.675 -0.695 36.461 1.00 91.06 320 GLU A N 1
ATOM 2713 C CA . GLU A 1 320 ? -12.256 -0.350 36.331 1.00 91.06 320 GLU A CA 1
ATOM 2714 C C . GLU A 1 320 ? -11.975 0.343 34.989 1.00 91.06 320 GLU A C 1
ATOM 2716 O O . GLU A 1 320 ? -11.207 1.311 34.927 1.00 91.06 320 GLU A O 1
ATOM 2721 N N . ALA A 1 321 ? -12.623 -0.121 33.916 1.00 91.75 321 ALA A N 1
ATOM 2722 C CA . ALA A 1 321 ? -12.490 0.450 32.585 1.00 91.75 321 ALA A CA 1
ATOM 2723 C C . ALA A 1 321 ? -12.927 1.920 32.564 1.00 91.75 321 ALA A C 1
ATOM 2725 O O . ALA A 1 321 ? -12.167 2.786 32.122 1.00 91.75 321 ALA A O 1
ATOM 2726 N N . VAL A 1 322 ? -14.109 2.225 33.112 1.00 89.62 322 VAL A N 1
ATOM 2727 C CA . VAL A 1 322 ? -14.639 3.596 33.183 1.00 89.62 322 VAL A CA 1
ATOM 2728 C C . VAL A 1 322 ? -13.706 4.517 33.977 1.00 89.62 322 VAL A C 1
ATOM 2730 O O . VAL A 1 322 ? -13.390 5.609 33.499 1.00 89.62 322 VAL A O 1
ATOM 2733 N N . GLU A 1 323 ? -13.189 4.081 35.133 1.00 89.38 323 GLU A N 1
ATOM 2734 C CA . GLU A 1 323 ? -12.244 4.880 35.931 1.00 89.38 323 GLU A CA 1
ATOM 2735 C C . GLU A 1 323 ? -10.953 5.189 35.151 1.00 89.38 323 GLU A C 1
ATOM 2737 O O . GLU A 1 323 ? -10.442 6.316 35.170 1.00 89.38 323 GLU A O 1
ATOM 2742 N N . LYS A 1 324 ? -10.409 4.200 34.430 1.00 93.38 324 LYS A N 1
ATOM 2743 C CA . LYS A 1 324 ? -9.212 4.409 33.604 1.00 93.38 324 LYS A CA 1
ATOM 2744 C C . LYS A 1 324 ? -9.484 5.307 32.403 1.00 93.38 324 LYS A C 1
ATOM 2746 O O . LYS A 1 324 ? -8.624 6.131 32.086 1.00 93.38 324 LYS A O 1
ATOM 2751 N N . LEU A 1 325 ? -10.649 5.209 31.761 1.00 92.75 325 LEU A N 1
ATOM 2752 C CA . LEU A 1 325 ? -11.017 6.087 30.645 1.00 92.75 325 LEU A CA 1
ATOM 2753 C C . LEU A 1 325 ? -11.073 7.553 31.069 1.00 92.75 325 LEU A C 1
ATOM 2755 O O . LEU A 1 325 ? -10.593 8.413 30.332 1.00 92.75 325 LEU A O 1
ATOM 2759 N N . GLU A 1 326 ? -11.587 7.851 32.264 1.00 88.62 326 GLU A N 1
ATOM 2760 C CA . GLU A 1 326 ? -11.601 9.227 32.774 1.00 88.62 326 GLU A CA 1
ATOM 2761 C C . GLU A 1 326 ? -10.185 9.797 32.927 1.00 88.62 326 GLU A C 1
ATOM 2763 O O . GLU A 1 326 ? -9.934 10.934 32.529 1.00 88.62 326 GLU A O 1
ATOM 2768 N N . LYS A 1 327 ? -9.229 8.988 33.398 1.00 90.19 327 LYS A N 1
ATOM 2769 C CA . LYS A 1 327 ? -7.813 9.388 33.498 1.00 90.19 327 LYS A CA 1
ATOM 2770 C C . LYS A 1 327 ? -7.154 9.542 32.125 1.00 90.19 327 LYS A C 1
ATOM 2772 O O . LYS A 1 327 ? -6.340 10.441 31.921 1.00 90.19 327 LYS A O 1
ATOM 2777 N N . VAL A 1 328 ? -7.481 8.664 31.176 1.00 92.81 328 VAL A N 1
ATOM 2778 C CA . VAL A 1 328 ? -6.919 8.695 29.815 1.00 92.81 328 VAL A CA 1
ATOM 2779 C C . VAL A 1 328 ? -7.438 9.876 29.005 1.00 92.81 328 VAL A C 1
ATOM 2781 O O . VAL A 1 328 ? -6.696 10.402 28.174 1.00 92.81 328 VAL A O 1
ATOM 2784 N N . LYS A 1 329 ? -8.655 10.354 29.274 1.00 90.12 329 LYS A N 1
ATOM 2785 C CA . LYS A 1 329 ? -9.234 11.507 28.578 1.00 90.12 329 LYS A CA 1
ATOM 2786 C C . LYS A 1 329 ? -8.317 12.736 28.610 1.00 90.12 329 LYS A C 1
ATOM 2788 O O . LYS A 1 329 ? -8.030 13.318 27.568 1.00 90.12 329 LYS A O 1
ATOM 2793 N N . GLU A 1 330 ? -7.749 13.062 29.769 1.00 86.00 330 GLU A N 1
ATOM 2794 C CA . GLU A 1 330 ? -6.820 14.195 29.900 1.00 86.00 330 GLU A CA 1
ATOM 2795 C C . GLU A 1 330 ? -5.516 14.015 29.105 1.00 86.00 330 GLU A C 1
ATOM 2797 O O . GLU A 1 330 ? -4.863 14.984 28.708 1.00 86.00 330 GLU A O 1
ATOM 2802 N N . GLU A 1 331 ? -5.069 12.773 28.926 1.00 89.19 331 GLU A N 1
ATOM 2803 C CA . GLU A 1 331 ? -3.896 12.450 28.115 1.00 89.19 331 GLU A CA 1
ATOM 2804 C C . GLU A 1 331 ? -4.205 12.615 26.623 1.00 89.19 331 GLU A C 1
ATOM 2806 O O . GLU A 1 331 ? -3.412 13.217 25.893 1.00 89.19 331 GLU A O 1
ATOM 2811 N N . ILE A 1 332 ? -5.382 12.147 26.194 1.00 89.94 332 ILE A N 1
ATOM 2812 C CA . ILE A 1 332 ? -5.904 12.302 24.833 1.00 89.94 332 ILE A CA 1
ATOM 2813 C C . ILE A 1 332 ? -6.013 13.786 24.471 1.00 89.94 332 ILE A C 1
ATOM 2815 O O . ILE A 1 332 ? -5.441 14.211 23.463 1.00 89.94 332 ILE A O 1
ATOM 2819 N N . ASP A 1 333 ? -6.652 14.591 25.320 1.00 87.19 333 ASP A N 1
ATOM 2820 C CA . ASP A 1 333 ? -6.851 16.025 25.081 1.00 87.19 333 ASP A CA 1
ATOM 2821 C C . ASP A 1 333 ? -5.517 16.771 24.927 1.00 87.19 333 ASP A C 1
ATOM 2823 O O . ASP A 1 333 ? -5.345 17.610 24.037 1.00 87.19 333 ASP A O 1
ATOM 2827 N N . ARG A 1 334 ? -4.512 16.417 25.740 1.00 87.12 334 ARG A N 1
ATOM 2828 C CA . ARG A 1 334 ? -3.152 16.968 25.616 1.00 87.12 334 ARG A CA 1
ATOM 2829 C C . ARG A 1 334 ? -2.453 16.514 24.336 1.00 87.12 334 ARG A C 1
ATOM 2831 O O . ARG A 1 334 ? -1.723 17.299 23.724 1.00 87.12 334 ARG A O 1
ATOM 2838 N N . ALA A 1 335 ? -2.651 15.263 23.925 1.00 85.75 335 ALA A N 1
ATOM 2839 C CA . ALA A 1 335 ? -2.055 14.718 22.712 1.00 85.75 335 ALA A CA 1
ATOM 2840 C C . ALA A 1 335 ? -2.658 15.333 21.440 1.00 85.75 335 ALA A C 1
ATOM 2842 O O . ALA A 1 335 ? -1.928 15.536 20.466 1.00 85.75 335 ALA A O 1
ATOM 2843 N N . PHE A 1 336 ? -3.948 15.683 21.454 1.00 87.50 336 PHE A N 1
ATOM 2844 C CA . PHE A 1 336 ? -4.681 16.177 20.286 1.00 87.50 336 PHE A CA 1
ATOM 2845 C C . PHE A 1 336 ? -4.010 17.370 19.613 1.00 87.50 336 PHE A C 1
ATOM 2847 O O . PHE A 1 336 ? -3.933 17.391 18.385 1.00 87.50 336 PHE A O 1
ATOM 2854 N N . ASN A 1 337 ? -3.415 18.292 20.373 1.00 81.19 337 ASN A N 1
ATOM 2855 C CA . ASN A 1 337 ? -2.695 19.450 19.826 1.00 81.19 337 ASN A CA 1
ATOM 2856 C C . ASN A 1 337 ? -1.607 19.084 18.800 1.00 81.19 337 ASN A C 1
ATOM 2858 O O . ASN A 1 337 ? -1.332 19.873 17.902 1.00 81.19 337 ASN A O 1
ATOM 2862 N N . ASN A 1 338 ? -1.040 17.877 18.888 1.00 81.81 338 ASN A N 1
ATOM 2863 C CA . ASN A 1 338 ? 0.054 17.407 18.036 1.00 81.81 338 ASN A CA 1
ATOM 2864 C C . ASN A 1 338 ? -0.369 16.315 17.036 1.00 81.81 338 ASN A C 1
ATOM 2866 O O . ASN A 1 338 ? 0.482 15.729 16.368 1.00 81.81 338 ASN A O 1
ATOM 2870 N N . LEU A 1 339 ? -1.665 16.003 16.945 1.00 85.25 339 LEU A N 1
ATOM 2871 C CA . LEU A 1 339 ? -2.191 14.974 16.046 1.00 85.25 339 LEU A CA 1
ATOM 2872 C C . LEU A 1 339 ? -2.901 15.589 14.837 1.00 85.25 339 LEU A C 1
ATOM 2874 O O . LEU A 1 339 ? -3.547 16.632 14.956 1.00 85.25 339 LEU A O 1
ATOM 2878 N N . SER A 1 340 ? -2.811 14.912 13.688 1.00 87.12 340 SER A N 1
ATOM 2879 C CA . SER A 1 340 ? -3.590 15.231 12.487 1.00 87.12 340 SER A CA 1
ATOM 2880 C C . SER A 1 340 ? -5.086 14.989 12.708 1.00 87.12 340 SER A C 1
ATOM 2882 O O . SER A 1 340 ? -5.475 14.260 13.621 1.00 87.12 340 SER A O 1
ATOM 2884 N N . LYS A 1 341 ? -5.926 15.577 11.845 1.00 86.31 341 LYS A N 1
ATOM 2885 C CA . LYS A 1 341 ? -7.390 15.422 11.885 1.00 86.31 341 LYS A CA 1
ATOM 2886 C C . LYS A 1 341 ? -7.811 13.942 11.930 1.00 86.31 341 LYS A C 1
ATOM 2888 O O . LYS A 1 341 ? -8.536 13.548 12.833 1.00 86.31 341 LYS A O 1
ATOM 2893 N N . GLU A 1 342 ? -7.277 13.139 11.018 1.00 84.69 342 GLU A N 1
ATOM 2894 C CA . GLU A 1 342 ? -7.530 11.694 10.906 1.00 84.69 342 GLU A CA 1
ATOM 2895 C C . GLU A 1 342 ? -7.151 10.920 12.181 1.00 84.69 342 GLU A C 1
ATOM 2897 O O . GLU A 1 342 ? -7.917 10.108 12.688 1.00 84.69 342 GLU A O 1
ATOM 2902 N N . LYS A 1 343 ? -5.988 11.219 12.774 1.00 87.50 343 LYS A N 1
ATOM 2903 C CA . LYS A 1 343 ? -5.550 10.557 14.012 1.00 87.50 343 LYS A CA 1
ATOM 2904 C C . LYS A 1 343 ? -6.450 10.899 15.199 1.00 87.50 343 LYS A C 1
ATOM 2906 O O . LYS A 1 343 ? -6.687 10.043 16.048 1.00 87.50 343 LYS A O 1
ATOM 2911 N N . ARG A 1 344 ? -6.938 12.143 15.269 1.00 90.19 344 ARG A N 1
ATOM 2912 C CA . ARG A 1 344 ? -7.900 12.567 16.299 1.00 90.19 344 ARG A CA 1
ATOM 2913 C C . ARG A 1 344 ? -9.223 11.829 16.136 1.00 90.19 344 ARG A C 1
ATOM 2915 O O . ARG A 1 344 ? -9.744 11.342 17.126 1.00 90.19 344 ARG A O 1
ATOM 2922 N N . GLU A 1 345 ? -9.711 11.705 14.905 1.00 89.38 345 GLU A N 1
ATOM 2923 C CA . GLU A 1 345 ? -10.932 10.963 14.583 1.00 89.38 345 GLU A CA 1
ATOM 2924 C C . GLU A 1 345 ? -10.854 9.503 15.045 1.00 89.38 345 GLU A C 1
ATOM 2926 O O . GLU A 1 345 ? -11.728 9.059 15.783 1.00 89.38 345 GLU A O 1
ATOM 2931 N N . ILE A 1 346 ? -9.763 8.796 14.724 1.00 87.81 346 ILE A N 1
ATOM 2932 C CA . ILE A 1 346 ? -9.565 7.397 15.140 1.00 87.81 346 ILE A CA 1
ATOM 2933 C C . ILE A 1 346 ? -9.515 7.260 16.668 1.00 87.81 346 ILE A C 1
ATOM 2935 O O . ILE A 1 346 ? -10.176 6.387 17.227 1.00 87.81 346 ILE A O 1
ATOM 2939 N N . ILE A 1 347 ? -8.763 8.120 17.369 1.00 91.06 347 ILE A N 1
ATOM 2940 C CA . ILE A 1 347 ? -8.698 8.058 18.839 1.00 91.06 347 ILE A CA 1
ATOM 2941 C C . ILE A 1 347 ? -10.053 8.389 19.462 1.00 91.06 347 ILE A C 1
ATOM 2943 O O . ILE A 1 347 ? -10.458 7.706 20.396 1.00 91.06 347 ILE A O 1
ATOM 2947 N N . SER A 1 348 ? -10.763 9.402 18.958 1.00 92.00 348 SER A N 1
ATOM 2948 C CA . SER A 1 348 ? -12.112 9.720 19.429 1.00 92.00 348 SER A CA 1
ATOM 2949 C C . SER A 1 348 ? -13.056 8.540 19.219 1.00 92.00 348 SER A C 1
ATOM 2951 O O . SER A 1 348 ? -13.771 8.174 20.146 1.00 92.00 348 SER A O 1
ATOM 2953 N N . PHE A 1 349 ? -13.022 7.912 18.042 1.00 90.81 349 PHE A N 1
ATOM 2954 C CA . PHE A 1 349 ? -13.842 6.744 17.742 1.00 90.81 349 PHE A CA 1
ATOM 2955 C C . PHE A 1 349 ? -13.581 5.615 18.741 1.00 90.81 349 PHE A C 1
ATOM 2957 O O . PHE A 1 349 ? -14.519 5.148 19.384 1.00 90.81 349 PHE A O 1
ATOM 2964 N N . LEU A 1 350 ? -12.314 5.228 18.927 1.00 90.69 350 LEU A N 1
ATOM 2965 C CA . LEU A 1 350 ? -11.934 4.171 19.867 1.00 90.69 350 LEU A CA 1
ATOM 2966 C C . LEU A 1 350 ? -12.319 4.533 21.303 1.00 90.69 350 LEU A C 1
ATOM 2968 O O . LEU A 1 350 ? -12.969 3.740 21.973 1.00 90.69 350 LEU A O 1
ATOM 2972 N N . PHE A 1 351 ? -11.990 5.746 21.755 1.00 94.44 351 PHE A N 1
ATOM 2973 C CA . PHE A 1 351 ? -12.275 6.198 23.115 1.00 94.44 351 PHE A CA 1
ATOM 2974 C C . PHE A 1 351 ? -13.766 6.128 23.438 1.00 94.44 351 PHE A C 1
ATOM 2976 O O . PHE A 1 351 ? -14.142 5.514 24.433 1.00 94.44 351 PHE A O 1
ATOM 2983 N N . PHE A 1 352 ? -14.623 6.724 22.604 1.00 93.62 352 PHE A N 1
ATOM 2984 C CA . PHE A 1 352 ? -16.061 6.710 22.860 1.00 93.62 352 PHE A CA 1
ATOM 2985 C C . PHE A 1 352 ? -16.665 5.324 22.667 1.00 93.62 352 PHE A C 1
ATOM 2987 O O . PHE A 1 352 ? -17.567 4.969 23.418 1.00 93.62 352 PHE A O 1
ATOM 2994 N N . ASN A 1 353 ? -16.174 4.520 21.722 1.00 91.06 353 ASN A N 1
ATOM 2995 C CA . ASN A 1 353 ? -16.653 3.149 21.572 1.00 91.06 353 ASN A CA 1
ATOM 2996 C C . ASN A 1 353 ? -16.358 2.311 22.824 1.00 91.06 353 ASN A C 1
ATOM 2998 O O . ASN A 1 353 ? -17.277 1.702 23.367 1.00 91.06 353 ASN A O 1
ATOM 3002 N N . THR A 1 354 ? -15.117 2.349 23.319 1.00 91.31 354 THR A N 1
ATOM 3003 C CA . THR A 1 354 ? -14.713 1.693 24.571 1.00 91.31 354 THR A CA 1
ATOM 3004 C C . THR A 1 354 ? -15.522 2.234 25.748 1.00 91.31 354 THR A C 1
ATOM 3006 O O . THR A 1 354 ? -16.050 1.470 26.548 1.00 91.31 354 THR A O 1
ATOM 3009 N N . TYR A 1 355 ? -15.726 3.551 25.830 1.00 92.44 355 TYR A N 1
ATOM 3010 C CA . TYR A 1 355 ? -16.542 4.139 26.894 1.00 92.44 355 TYR A CA 1
ATOM 3011 C C . TYR A 1 355 ? -17.981 3.621 26.872 1.00 92.44 355 TYR A C 1
ATOM 3013 O O . TYR A 1 355 ? -18.528 3.264 27.913 1.00 92.44 355 TYR A O 1
ATOM 3021 N N . LEU A 1 356 ? -18.593 3.544 25.689 1.00 90.69 356 LEU A N 1
ATOM 3022 C CA . LEU A 1 356 ? -19.951 3.035 25.538 1.00 90.69 356 LEU A CA 1
ATOM 3023 C C . LEU A 1 356 ? -20.049 1.534 25.825 1.00 90.69 356 LEU A C 1
ATOM 3025 O O . LEU A 1 356 ? -21.072 1.115 26.355 1.00 90.69 356 LEU A O 1
ATOM 3029 N N . ASN A 1 357 ? -19.023 0.734 25.522 1.00 89.25 357 ASN A N 1
ATOM 3030 C CA . ASN A 1 357 ? -19.000 -0.691 25.871 1.00 89.25 357 ASN A CA 1
ATOM 3031 C C . ASN A 1 357 ? -19.128 -0.910 27.385 1.00 89.25 357 ASN A C 1
ATOM 3033 O O . ASN A 1 357 ? -19.868 -1.793 27.811 1.00 89.25 357 ASN A O 1
ATOM 3037 N N . HIS A 1 358 ? -18.456 -0.073 28.178 1.00 90.44 358 HIS A N 1
ATOM 3038 C CA . HIS A 1 358 ? -18.300 -0.275 29.621 1.00 90.44 358 HIS A CA 1
ATOM 3039 C C . HIS A 1 358 ? -19.271 0.530 30.489 1.00 90.44 358 HIS A C 1
ATOM 3041 O O . HIS A 1 358 ? -19.524 0.159 31.632 1.00 90.44 358 HIS A O 1
ATOM 3047 N N . ILE A 1 359 ? -19.846 1.621 29.980 1.00 90.19 359 ILE A N 1
ATOM 3048 C CA . ILE A 1 359 ? -20.811 2.413 30.750 1.00 90.19 359 ILE A CA 1
ATOM 3049 C C . ILE A 1 359 ? -22.153 1.682 30.921 1.00 90.19 359 ILE A C 1
ATOM 3051 O O . ILE A 1 359 ? -22.766 1.215 29.952 1.00 90.19 359 ILE A O 1
ATOM 3055 N N . GLU A 1 360 ? -22.636 1.653 32.164 1.00 85.12 360 GLU A N 1
ATOM 3056 C CA . GLU A 1 360 ? -23.975 1.184 32.526 1.00 85.12 360 GLU A CA 1
ATOM 3057 C C . GLU A 1 360 ? -25.059 2.142 32.008 1.00 85.12 360 GLU A C 1
ATOM 3059 O O . GLU A 1 360 ? -24.934 3.365 32.110 1.00 85.12 360 GLU A O 1
ATOM 3064 N N . GLU A 1 361 ? -26.157 1.589 31.487 1.00 83.50 361 GLU A N 1
ATOM 3065 C CA . GLU A 1 361 ? -27.282 2.364 30.931 1.00 83.50 361 GLU A CA 1
ATOM 3066 C C . GLU A 1 361 ? -27.945 3.279 31.974 1.00 83.50 361 GLU A C 1
ATOM 3068 O O . GLU A 1 361 ? -28.453 4.355 31.659 1.00 83.50 361 GLU A O 1
ATOM 3073 N N . GLU A 1 362 ? -27.876 2.892 33.246 1.00 83.94 362 GLU A N 1
ATOM 3074 C CA . GLU A 1 362 ? -28.439 3.627 34.379 1.00 83.94 362 GLU A CA 1
ATOM 3075 C C . GLU A 1 362 ? -27.659 4.917 34.693 1.00 83.94 362 GLU A C 1
ATOM 3077 O O . GLU A 1 362 ? -28.187 5.836 35.332 1.00 83.94 362 GLU A O 1
ATOM 3082 N N . ASN A 1 363 ? -26.426 5.057 34.184 1.00 86.19 363 ASN A N 1
ATOM 3083 C CA . ASN A 1 363 ? -25.589 6.242 34.373 1.00 86.19 363 ASN A CA 1
ATOM 3084 C C . ASN A 1 363 ? -25.976 7.391 33.421 1.00 86.19 363 ASN A C 1
ATOM 3086 O O . ASN A 1 363 ? -25.188 7.911 32.625 1.00 86.19 363 ASN A O 1
ATOM 3090 N N . THR A 1 364 ? -27.229 7.826 33.540 1.00 84.94 364 THR A N 1
ATOM 3091 C CA . THR A 1 364 ? -27.867 8.846 32.694 1.00 84.94 364 THR A CA 1
ATOM 3092 C C . THR A 1 364 ? -27.124 10.183 32.670 1.00 84.94 364 THR A C 1
ATOM 3094 O O . THR A 1 364 ? -27.086 10.851 31.634 1.00 84.94 364 THR A O 1
ATOM 3097 N N . LYS A 1 365 ? -26.488 10.578 33.782 1.00 88.06 365 LYS A N 1
ATOM 3098 C CA . LYS A 1 365 ? -25.680 11.804 33.846 1.00 88.06 365 LYS A CA 1
ATOM 3099 C C . LYS A 1 365 ? -24.491 11.721 32.890 1.00 88.06 365 LYS A C 1
ATOM 3101 O O . LYS A 1 365 ? -24.279 12.642 32.104 1.00 88.06 365 LYS A O 1
ATOM 3106 N N . LYS A 1 366 ? -23.737 10.621 32.937 1.00 87.06 366 LYS A N 1
ATOM 3107 C CA . LYS A 1 366 ? -22.545 10.456 32.105 1.00 87.06 366 LYS A CA 1
ATOM 3108 C C . LYS A 1 366 ? -22.904 10.239 30.636 1.00 87.06 366 LYS A C 1
ATOM 3110 O O . LYS A 1 366 ? -22.270 10.835 29.770 1.00 87.06 366 LYS A O 1
ATOM 3115 N N . LEU A 1 367 ? -23.971 9.491 30.349 1.00 89.00 367 LEU A N 1
ATOM 3116 C CA . LEU A 1 367 ? -24.500 9.353 28.986 1.00 89.00 367 LEU A CA 1
ATOM 3117 C C . LEU A 1 367 ? -24.862 10.713 28.370 1.00 89.00 367 LEU A C 1
ATOM 3119 O O . LEU A 1 367 ? -24.581 10.956 27.196 1.00 89.00 367 LEU A O 1
ATOM 3123 N N . LYS A 1 368 ? -25.421 11.633 29.167 1.00 89.50 368 LYS A N 1
ATOM 3124 C CA . LYS A 1 368 ? -25.704 13.002 28.720 1.00 89.50 368 LYS A CA 1
ATOM 3125 C C . LYS A 1 368 ? -24.429 13.800 28.424 1.00 89.50 368 LYS A C 1
ATOM 3127 O O . LYS A 1 368 ? -24.371 14.456 27.389 1.00 89.50 368 LYS A O 1
ATOM 3132 N N . GLU A 1 369 ? -23.411 13.722 29.283 1.00 89.94 369 GLU A N 1
ATOM 3133 C CA . GLU A 1 369 ? -22.111 14.376 29.044 1.00 89.94 369 GLU A CA 1
ATOM 3134 C C . GLU A 1 369 ? -21.473 13.888 27.730 1.00 89.94 369 GLU A C 1
ATOM 3136 O O . GLU A 1 369 ? -21.042 14.696 26.908 1.00 89.94 369 GLU A O 1
ATOM 3141 N N . ILE A 1 370 ? -21.481 12.571 27.496 1.00 90.75 370 ILE A N 1
ATOM 3142 C CA . ILE A 1 370 ? -20.955 11.960 26.265 1.00 90.75 370 ILE A CA 1
ATOM 3143 C C . ILE A 1 370 ? -21.755 12.416 25.042 1.00 90.75 370 ILE A C 1
ATOM 3145 O O . ILE A 1 370 ? -21.168 12.694 23.997 1.00 90.75 370 ILE A O 1
ATOM 3149 N N . ARG A 1 371 ? -23.083 12.530 25.160 1.00 91.44 371 ARG A N 1
ATOM 3150 C CA . ARG A 1 371 ? -23.944 13.014 24.073 1.00 91.44 371 ARG A CA 1
ATOM 3151 C C . ARG A 1 371 ? -23.546 14.407 23.605 1.00 91.44 371 ARG A C 1
ATOM 3153 O O . ARG A 1 371 ? -23.363 14.611 22.409 1.00 91.44 371 ARG A O 1
ATOM 3160 N N . GLU A 1 372 ? -23.398 15.344 24.537 1.00 90.69 372 GLU A N 1
ATOM 3161 C CA . GLU A 1 372 ? -23.051 16.737 24.228 1.00 90.69 372 GLU A CA 1
ATOM 3162 C C . GLU A 1 372 ? -21.671 16.849 23.562 1.00 90.69 372 GLU A C 1
ATOM 3164 O O . GLU A 1 372 ? -21.439 17.711 22.710 1.00 90.69 372 GLU A O 1
ATOM 3169 N N . GLU A 1 373 ? -20.741 15.976 23.943 1.00 90.88 373 GLU A N 1
ATOM 3170 C CA . GLU A 1 373 ? -19.406 15.916 23.358 1.00 90.88 373 GLU A CA 1
ATOM 3171 C C . GLU A 1 373 ? -19.418 15.299 21.953 1.00 90.88 373 GLU A C 1
ATOM 3173 O O . GLU A 1 373 ? -18.867 15.889 21.019 1.00 90.88 373 GLU A O 1
ATOM 3178 N N . LEU A 1 374 ? -20.099 14.162 21.775 1.00 90.75 374 LEU A N 1
ATOM 3179 C CA . LEU A 1 374 ? -20.246 13.507 20.475 1.00 90.75 374 LEU A CA 1
ATOM 3180 C C . LEU A 1 374 ? -20.985 14.388 19.470 1.00 90.75 374 LEU A C 1
ATOM 3182 O O . LEU A 1 374 ? -20.569 14.439 18.318 1.00 90.75 374 LEU A O 1
ATOM 3186 N N . GLU A 1 375 ? -22.020 15.128 19.878 1.00 88.50 375 GLU A N 1
ATOM 3187 C CA . GLU A 1 375 ? -22.738 16.046 18.985 1.00 88.50 375 GLU A CA 1
ATOM 3188 C C . GLU A 1 375 ? -21.785 17.069 18.347 1.00 88.50 375 GLU A C 1
ATOM 3190 O O . GLU A 1 375 ? -21.752 17.187 17.122 1.00 88.50 375 GLU A O 1
ATOM 3195 N N . LYS A 1 376 ? -20.909 17.700 19.140 1.00 88.50 376 LYS A N 1
ATOM 3196 C CA . LYS A 1 376 ? -19.897 18.653 18.639 1.00 88.50 376 LYS A CA 1
ATOM 3197 C C . LYS A 1 376 ? -18.837 18.000 17.753 1.00 88.50 376 LYS A C 1
ATOM 3199 O O . LYS A 1 376 ? -18.287 18.643 16.860 1.00 88.50 376 LYS A O 1
ATOM 3204 N N . LEU A 1 377 ? -18.475 16.750 18.040 1.00 88.31 377 LEU A N 1
ATOM 3205 C CA . LEU A 1 377 ? -17.445 16.037 17.285 1.00 88.31 377 LEU A CA 1
ATOM 3206 C C . LEU A 1 377 ? -17.979 15.487 15.960 1.00 88.31 377 LEU A C 1
ATOM 3208 O O . LEU A 1 377 ? -17.251 15.510 14.970 1.00 88.31 377 LEU A O 1
ATOM 3212 N N . THR A 1 378 ? -19.246 15.073 15.910 1.00 88.75 378 THR A N 1
ATOM 3213 C CA . THR A 1 378 ? -19.895 14.567 14.687 1.00 88.75 378 THR A CA 1
ATOM 3214 C C . THR A 1 378 ? -20.046 15.632 13.601 1.00 88.75 378 THR A C 1
ATOM 3216 O O . THR A 1 378 ? -20.059 15.295 12.427 1.00 88.75 378 THR A O 1
ATOM 3219 N N . GLU A 1 379 ? -20.036 16.923 13.954 1.00 85.62 379 GLU A N 1
ATOM 3220 C CA . GLU A 1 379 ? -19.942 18.020 12.974 1.00 85.62 379 GLU A CA 1
ATOM 3221 C C . GLU A 1 379 ? -18.599 18.041 12.220 1.00 85.62 379 GLU A C 1
ATOM 3223 O O . GLU A 1 379 ? -18.479 18.653 11.159 1.00 85.62 379 GLU A O 1
ATOM 3228 N N . LYS A 1 380 ? -17.558 17.419 12.787 1.00 85.44 380 LYS A N 1
ATOM 3229 C CA . LYS A 1 380 ? -16.186 17.437 12.255 1.00 85.44 380 LYS A CA 1
ATOM 3230 C C . LYS A 1 380 ? -15.749 16.092 11.679 1.00 85.44 380 LYS A C 1
ATOM 3232 O O . LYS A 1 380 ? -14.868 16.086 10.808 1.00 85.44 380 LYS A O 1
ATOM 3237 N N . TYR A 1 381 ? -16.316 15.006 12.201 1.00 86.94 381 TYR A N 1
ATOM 3238 C CA . TYR A 1 381 ? -15.900 13.622 11.993 1.00 86.94 381 TYR A CA 1
ATOM 3239 C C . TYR A 1 381 ? -17.127 12.736 11.745 1.00 86.94 381 TYR A C 1
ATOM 3241 O O . TYR A 1 381 ? -17.813 12.332 12.688 1.00 86.94 381 TYR A O 1
ATOM 3249 N N . ASP A 1 382 ? -17.400 12.430 10.477 1.00 81.06 382 ASP A N 1
ATOM 3250 C CA . ASP A 1 382 ? -18.590 11.667 10.087 1.00 81.06 382 ASP A CA 1
ATOM 3251 C C . ASP A 1 382 ? -18.573 10.231 10.633 1.00 81.06 382 ASP A C 1
ATOM 3253 O O . ASP A 1 382 ? -19.626 9.687 10.961 1.00 81.06 382 ASP A O 1
ATOM 3257 N N . THR A 1 383 ? -17.392 9.625 10.816 1.00 80.69 383 THR A N 1
ATOM 3258 C CA . THR A 1 383 ? -17.276 8.245 11.332 1.00 80.69 383 THR A CA 1
ATOM 3259 C C . THR A 1 383 ? -17.833 8.084 12.751 1.00 80.69 383 THR A C 1
ATOM 3261 O O . THR A 1 383 ? -18.262 6.995 13.138 1.00 80.69 383 THR A O 1
ATOM 3264 N N . LEU A 1 384 ? -17.912 9.172 13.527 1.00 88.75 384 LEU A N 1
ATOM 3265 C CA . LEU A 1 384 ? -18.496 9.165 14.870 1.00 88.75 384 LEU A CA 1
ATOM 3266 C C . LEU A 1 384 ? -20.026 9.054 14.861 1.00 88.75 384 LEU A C 1
ATOM 3268 O O . LEU A 1 384 ? -20.614 8.827 15.918 1.00 88.75 384 LEU A O 1
ATOM 3272 N N . ASN A 1 385 ? -20.689 9.162 13.704 1.00 89.25 385 ASN A N 1
ATOM 3273 C CA . ASN A 1 385 ? -22.137 8.960 13.606 1.00 89.25 385 ASN A CA 1
ATOM 3274 C C . ASN A 1 385 ? -22.548 7.530 13.994 1.00 89.25 385 ASN A C 1
ATOM 3276 O O . ASN A 1 385 ? -23.582 7.353 14.637 1.00 89.25 385 ASN A O 1
ATOM 3280 N N . VAL A 1 386 ? -21.709 6.526 13.715 1.00 88.62 386 VAL A N 1
ATOM 3281 C CA . VAL A 1 386 ? -21.941 5.141 14.167 1.00 88.62 386 VAL A CA 1
ATOM 3282 C C . VAL A 1 386 ? -21.893 5.054 15.698 1.00 88.62 386 VAL A C 1
ATOM 3284 O O . VAL A 1 386 ? -22.774 4.468 16.327 1.00 88.62 386 VAL A O 1
ATOM 3287 N N . ILE A 1 387 ? -20.921 5.721 16.326 1.00 91.06 387 ILE A N 1
ATOM 3288 C CA . ILE A 1 387 ? -20.806 5.794 17.791 1.00 91.06 387 ILE A CA 1
ATOM 3289 C C . ILE A 1 387 ? -21.990 6.552 18.405 1.00 91.06 387 ILE A C 1
ATOM 3291 O O . ILE A 1 387 ? -22.534 6.145 19.431 1.00 91.06 387 ILE A O 1
ATOM 3295 N N . LYS A 1 388 ? -22.443 7.628 17.754 1.00 92.44 388 LYS A N 1
ATOM 3296 C CA . LYS A 1 388 ? -23.638 8.376 18.158 1.00 92.44 388 LYS A CA 1
ATOM 3297 C C . LYS A 1 388 ? -24.889 7.499 18.129 1.00 92.44 388 LYS A C 1
ATOM 3299 O O . LYS A 1 388 ? -25.683 7.565 19.063 1.00 92.44 388 LYS A O 1
ATOM 3304 N N . ALA A 1 389 ? -25.059 6.666 17.104 1.00 91.00 389 ALA A N 1
ATOM 3305 C CA . ALA A 1 389 ? -26.169 5.720 17.049 1.00 91.00 389 ALA A CA 1
ATOM 3306 C C . ALA A 1 389 ? -26.120 4.716 18.213 1.00 91.00 389 ALA A C 1
ATOM 3308 O O . ALA A 1 389 ? -27.133 4.503 18.876 1.00 91.00 389 ALA A O 1
ATOM 3309 N N . LYS A 1 390 ? -24.935 4.186 18.542 1.00 89.94 390 LYS A N 1
ATOM 3310 C CA . LYS A 1 390 ? -24.736 3.296 19.699 1.00 89.94 390 LYS A CA 1
ATOM 3311 C C . LYS A 1 390 ? -25.082 3.963 21.035 1.00 89.94 390 LYS A C 1
ATOM 3313 O O . LYS A 1 390 ? -25.711 3.346 21.891 1.00 89.94 390 LYS A O 1
ATOM 3318 N N . LEU A 1 391 ? -24.734 5.238 21.209 1.00 92.50 391 LEU A N 1
ATOM 3319 C CA . LEU A 1 391 ? -25.155 6.007 22.383 1.00 92.50 391 LEU A CA 1
ATOM 3320 C C . LEU A 1 391 ? -26.682 6.163 22.438 1.00 92.50 391 LEU A C 1
ATOM 3322 O O . LEU A 1 391 ? -27.276 6.004 23.501 1.00 92.50 391 LEU A O 1
ATOM 3326 N N . LEU A 1 392 ? -27.325 6.480 21.310 1.00 90.69 392 LEU A N 1
ATOM 3327 C CA . LEU A 1 392 ? -28.781 6.630 21.247 1.00 90.69 392 LEU A CA 1
ATOM 3328 C C . LEU A 1 392 ? -29.504 5.326 21.597 1.00 90.69 392 LEU A C 1
ATOM 3330 O O . LEU A 1 392 ? -30.504 5.380 22.310 1.00 90.69 392 LEU A O 1
ATOM 3334 N N . LEU A 1 393 ? -28.972 4.175 21.171 1.00 88.56 393 LEU A N 1
ATOM 3335 C CA . LEU A 1 393 ? -29.467 2.858 21.579 1.00 88.56 393 LEU A CA 1
ATOM 3336 C C . LEU A 1 393 ? -29.438 2.688 23.100 1.00 88.56 393 LEU A C 1
ATOM 3338 O O . LEU A 1 393 ? -30.477 2.392 23.685 1.00 88.56 393 LEU A O 1
ATOM 3342 N N . LYS A 1 394 ? -28.298 2.972 23.744 1.00 87.94 394 LYS A N 1
ATOM 3343 C CA . LYS A 1 394 ? -28.167 2.926 25.214 1.00 87.94 394 LYS A CA 1
ATOM 3344 C C . LYS A 1 394 ? -29.082 3.910 25.943 1.00 87.94 394 LYS A C 1
ATOM 3346 O O . LYS A 1 394 ? -29.491 3.658 27.067 1.00 87.94 394 LYS A O 1
ATOM 3351 N N . CYS A 1 395 ? -29.433 5.023 25.304 1.00 87.81 395 CYS A N 1
ATOM 3352 C CA . CYS A 1 395 ? -30.410 5.984 25.820 1.00 87.81 395 CYS A CA 1
ATOM 3353 C C . CYS A 1 395 ? -31.876 5.584 25.544 1.00 87.81 395 CYS A C 1
ATOM 3355 O O . CYS A 1 395 ? -32.782 6.342 25.889 1.00 87.81 395 CYS A O 1
ATOM 3357 N N . GLY A 1 396 ? -32.132 4.444 24.891 1.00 87.06 396 GLY A N 1
ATOM 3358 C CA . GLY A 1 396 ? -33.472 3.982 24.518 1.00 87.06 396 GLY A CA 1
ATOM 3359 C C . GLY A 1 396 ? -34.076 4.669 23.283 1.00 87.06 396 GLY A C 1
ATOM 3360 O O . GLY A 1 396 ? -35.229 4.415 22.940 1.00 87.06 396 GLY A O 1
ATOM 3361 N N . GLU A 1 397 ? -33.327 5.515 22.572 1.00 90.94 397 GLU A N 1
ATOM 3362 C CA . GLU A 1 397 ? -33.776 6.250 21.378 1.00 90.94 397 GLU A CA 1
ATOM 3363 C C . GLU A 1 397 ? -33.595 5.417 20.091 1.00 90.94 397 GLU A C 1
ATOM 3365 O O . GLU A 1 397 ? -32.937 5.841 19.136 1.00 90.94 397 GLU A O 1
ATOM 3370 N N . ARG A 1 398 ? -34.196 4.220 20.069 1.00 90.81 398 ARG A N 1
ATOM 3371 C CA . ARG A 1 398 ? -34.028 3.209 19.008 1.00 90.81 398 ARG A CA 1
ATOM 3372 C C . ARG A 1 398 ? -34.305 3.725 17.595 1.00 90.81 398 ARG A C 1
ATOM 3374 O O . ARG A 1 398 ? -33.454 3.569 16.725 1.00 90.81 398 ARG A O 1
ATOM 3381 N N . ASP A 1 399 ? -35.435 4.391 17.364 1.00 90.81 399 ASP A N 1
ATOM 3382 C CA . ASP A 1 399 ? -35.812 4.846 16.014 1.00 90.81 399 ASP A CA 1
ATOM 3383 C C . ASP A 1 399 ? -34.791 5.827 15.420 1.00 90.81 399 ASP A C 1
ATOM 3385 O O . ASP A 1 399 ? -34.413 5.720 14.254 1.00 90.81 399 ASP A O 1
ATOM 3389 N N . LYS A 1 400 ? -34.277 6.748 16.245 1.00 92.06 400 LYS A N 1
ATOM 3390 C CA . LYS A 1 400 ? -33.257 7.716 15.818 1.00 92.06 400 LYS A CA 1
ATOM 3391 C C . LYS A 1 400 ? -31.912 7.048 15.562 1.00 92.06 400 LYS A C 1
ATOM 3393 O O . LYS A 1 400 ? -31.211 7.432 14.631 1.00 92.06 400 LYS A O 1
ATOM 3398 N N . ALA A 1 401 ? -31.541 6.068 16.386 1.00 91.44 401 ALA A N 1
ATOM 3399 C CA . ALA A 1 401 ? -30.329 5.292 16.161 1.00 91.44 401 ALA A CA 1
ATOM 3400 C C . ALA A 1 401 ? -30.397 4.537 14.826 1.00 91.44 401 ALA A C 1
ATOM 3402 O O . ALA A 1 401 ? -29.444 4.600 14.050 1.00 91.44 401 ALA A O 1
ATOM 3403 N N . LYS A 1 402 ? -31.543 3.910 14.525 1.00 92.19 402 LYS A N 1
ATOM 3404 C CA . LYS A 1 402 ? -31.774 3.215 13.254 1.00 92.19 402 LYS A CA 1
ATOM 3405 C C . LYS A 1 402 ? -31.657 4.156 12.059 1.00 92.19 402 LYS A C 1
ATOM 3407 O O . LYS A 1 402 ? -30.953 3.839 11.110 1.00 92.19 402 LYS A O 1
ATOM 3412 N N . GLU A 1 403 ? -32.288 5.329 12.122 1.00 93.50 403 GLU A N 1
ATOM 3413 C CA . GLU A 1 403 ? -32.225 6.324 11.043 1.00 93.50 403 GLU A CA 1
ATOM 3414 C C . GLU A 1 403 ? -30.780 6.752 10.731 1.00 93.50 403 GLU A C 1
ATOM 3416 O O . GLU A 1 403 ? -30.402 6.882 9.566 1.00 93.50 403 GLU A O 1
ATOM 3421 N N . ILE A 1 404 ? -29.955 6.950 11.766 1.00 92.06 404 ILE A N 1
ATOM 3422 C CA . ILE A 1 404 ? -28.541 7.296 11.588 1.00 92.06 404 ILE A CA 1
ATOM 3423 C C . ILE A 1 404 ? -27.773 6.132 10.956 1.00 92.06 404 ILE A C 1
ATOM 3425 O O . ILE A 1 404 ? -27.031 6.360 10.003 1.00 92.06 404 ILE A O 1
ATOM 3429 N N . LEU A 1 405 ? -27.950 4.904 11.453 1.00 91.50 405 LEU A N 1
ATOM 3430 C CA . LEU A 1 405 ? -27.254 3.729 10.920 1.00 91.50 405 LEU A CA 1
ATOM 3431 C C . LEU A 1 405 ? -27.599 3.479 9.449 1.00 91.50 405 LEU A C 1
ATOM 3433 O O . LEU A 1 405 ? -26.690 3.290 8.649 1.00 91.50 405 LEU A O 1
ATOM 3437 N N . GLU A 1 406 ? -28.874 3.558 9.066 1.00 91.56 406 GLU A N 1
ATOM 3438 C CA . GLU A 1 406 ? -29.295 3.390 7.666 1.00 91.56 406 GLU A CA 1
ATOM 3439 C C . GLU A 1 406 ? -28.693 4.474 6.757 1.00 91.56 406 GLU A C 1
ATOM 3441 O O . GLU A 1 406 ? -28.183 4.177 5.677 1.00 91.56 406 GLU A O 1
ATOM 3446 N N . ARG A 1 407 ? -28.644 5.733 7.215 1.00 92.00 407 ARG A N 1
ATOM 3447 C CA . ARG A 1 407 ? -28.008 6.823 6.459 1.00 92.00 407 ARG A CA 1
ATOM 3448 C C . ARG A 1 407 ? -26.505 6.606 6.279 1.00 92.00 407 ARG A C 1
ATOM 3450 O O . ARG A 1 407 ? -25.964 6.857 5.202 1.00 92.00 407 ARG A O 1
ATOM 3457 N N . GLU A 1 408 ? -25.810 6.171 7.326 1.00 90.31 408 GLU A N 1
ATOM 3458 C CA . GLU A 1 408 ? -24.375 5.882 7.241 1.00 90.31 408 GLU A CA 1
ATOM 3459 C C . GLU A 1 408 ? -24.098 4.630 6.398 1.00 90.31 408 GLU A C 1
ATOM 3461 O O . GLU A 1 408 ? -23.108 4.593 5.667 1.00 90.31 408 GLU A O 1
ATOM 3466 N N . LYS A 1 409 ? -25.003 3.646 6.402 1.00 89.50 409 LYS A N 1
ATOM 3467 C CA . LYS A 1 409 ? -24.955 2.490 5.503 1.00 89.50 409 LYS A CA 1
ATOM 3468 C C . LYS A 1 409 ? -25.084 2.907 4.041 1.00 89.50 409 LYS A C 1
ATOM 3470 O O . LYS A 1 409 ? -24.280 2.472 3.222 1.00 89.50 409 LYS A O 1
ATOM 3475 N N . GLU A 1 410 ? -26.034 3.779 3.703 1.00 88.12 410 GLU A N 1
ATOM 3476 C CA . GLU A 1 410 ? -26.168 4.317 2.342 1.00 88.12 410 GLU A CA 1
ATOM 3477 C C . GLU A 1 410 ? -24.888 5.029 1.887 1.00 88.12 410 GLU A C 1
ATOM 3479 O O . GLU A 1 410 ? -24.391 4.776 0.788 1.00 88.12 410 GLU A O 1
ATOM 3484 N N . LYS A 1 411 ? -24.294 5.863 2.751 1.00 86.31 411 LYS A N 1
ATOM 3485 C CA . LYS A 1 411 ? -22.996 6.496 2.468 1.00 86.31 411 LYS A CA 1
ATOM 3486 C C . LYS A 1 411 ? -21.884 5.466 2.270 1.00 86.31 411 LYS A C 1
ATOM 3488 O O . LYS A 1 411 ? -21.068 5.624 1.360 1.00 86.31 411 LYS A O 1
ATOM 3493 N N . ALA A 1 412 ? -21.836 4.418 3.093 1.00 81.88 412 ALA A N 1
ATOM 3494 C CA . ALA A 1 412 ? -20.856 3.342 2.969 1.00 81.88 412 ALA A CA 1
ATOM 3495 C C . ALA A 1 412 ? -21.007 2.594 1.633 1.00 81.88 412 ALA A C 1
ATOM 3497 O O . ALA A 1 412 ? -20.008 2.342 0.966 1.00 81.88 412 ALA A O 1
ATOM 3498 N N . ILE A 1 413 ? -22.240 2.334 1.190 1.00 79.31 413 ILE A N 1
ATOM 3499 C CA . ILE A 1 413 ? -22.534 1.717 -0.112 1.00 79.31 413 ILE A CA 1
ATOM 3500 C C . ILE A 1 413 ? -22.075 2.624 -1.259 1.00 79.31 413 ILE A C 1
ATOM 3502 O O . ILE A 1 413 ? -21.355 2.169 -2.145 1.00 79.31 413 ILE A O 1
ATOM 3506 N N . ILE A 1 414 ? -22.442 3.910 -1.232 1.00 74.62 414 ILE A N 1
ATOM 3507 C CA . ILE A 1 414 ? -22.070 4.880 -2.279 1.00 74.62 414 ILE A CA 1
ATOM 3508 C C . ILE A 1 414 ? -20.548 5.040 -2.371 1.00 74.62 414 ILE A C 1
ATOM 3510 O O . ILE A 1 414 ? -20.000 5.166 -3.463 1.00 74.62 414 ILE A O 1
ATOM 3514 N N . SER A 1 415 ? -19.860 5.028 -1.228 1.00 68.19 415 SER A N 1
ATOM 3515 C CA . SER A 1 415 ? -18.398 5.139 -1.159 1.00 68.19 415 SER A CA 1
ATOM 3516 C C . SER A 1 415 ? -17.657 3.817 -1.385 1.00 68.19 415 SER A C 1
ATOM 3518 O O . SER A 1 415 ? -16.430 3.827 -1.449 1.00 68.19 415 SER A O 1
ATOM 3520 N N . GLY A 1 416 ? -18.364 2.688 -1.500 1.00 63.25 416 GLY A N 1
ATOM 3521 C CA . GLY A 1 416 ? -17.764 1.358 -1.637 1.00 63.25 416 GLY A CA 1
ATOM 3522 C C . GLY A 1 416 ? -17.092 0.824 -0.364 1.00 63.25 416 GLY A C 1
ATOM 3523 O O . GLY A 1 416 ? -16.372 -0.171 -0.423 1.00 63.25 416 GLY A O 1
ATOM 3524 N N . ASN A 1 417 ? -17.314 1.438 0.802 1.00 69.25 417 ASN A N 1
ATOM 3525 C CA . ASN A 1 417 ? -16.716 1.010 2.067 1.00 69.25 417 ASN A CA 1
ATOM 3526 C C . ASN A 1 417 ? -17.435 -0.224 2.646 1.00 69.25 417 ASN A C 1
ATOM 3528 O O . ASN A 1 417 ? -18.216 -0.135 3.597 1.00 69.25 417 ASN A O 1
ATOM 3532 N N . LYS A 1 418 ? -17.143 -1.396 2.071 1.00 72.62 418 LYS A N 1
ATOM 3533 C CA . LYS A 1 418 ? -17.748 -2.688 2.444 1.00 72.62 418 LYS A CA 1
ATOM 3534 C C . LYS A 1 418 ? -17.520 -3.068 3.909 1.00 72.62 418 LYS A C 1
ATOM 3536 O O . LYS A 1 418 ? -18.381 -3.704 4.508 1.00 72.62 418 LYS A O 1
ATOM 3541 N N . THR A 1 419 ? -16.388 -2.683 4.500 1.00 66.00 419 THR A N 1
ATOM 3542 C CA . THR A 1 419 ? -16.090 -2.975 5.912 1.00 66.00 419 THR A CA 1
ATOM 3543 C C . THR A 1 419 ? -17.002 -2.183 6.841 1.00 66.00 419 THR A C 1
ATOM 3545 O O . THR A 1 419 ? -17.617 -2.766 7.729 1.00 66.00 419 THR A O 1
ATOM 3548 N N . LEU A 1 420 ? -17.139 -0.871 6.613 1.00 74.56 420 LEU A N 1
ATOM 3549 C CA . LEU A 1 420 ? -18.069 -0.040 7.379 1.00 74.56 420 LEU A CA 1
ATOM 3550 C C . LEU A 1 420 ? -19.512 -0.508 7.181 1.00 74.56 420 LEU A C 1
ATOM 3552 O O . LEU A 1 420 ? -20.258 -0.600 8.150 1.00 74.56 420 LEU A O 1
ATOM 3556 N N . GLN A 1 421 ? -19.879 -0.853 5.944 1.00 80.81 421 GLN A N 1
ATOM 3557 C CA . GLN A 1 421 ? -21.190 -1.412 5.639 1.00 80.81 421 GLN A CA 1
ATOM 3558 C C . GLN A 1 421 ? -21.460 -2.678 6.461 1.00 80.81 421 GLN A C 1
ATOM 3560 O O . GLN A 1 421 ? -22.490 -2.747 7.119 1.00 80.81 421 GLN A O 1
ATOM 3565 N N . LYS A 1 422 ? -20.524 -3.636 6.482 1.00 79.31 422 LYS A N 1
ATOM 3566 C CA . LYS A 1 422 ? -20.659 -4.876 7.256 1.00 79.31 422 LYS A CA 1
ATOM 3567 C C . LYS A 1 422 ? -20.800 -4.605 8.754 1.00 79.31 422 LYS A C 1
ATOM 3569 O O . LYS A 1 422 ? -21.686 -5.165 9.378 1.00 79.31 422 LYS A O 1
ATOM 3574 N N . ILE A 1 423 ? -19.985 -3.706 9.313 1.00 78.44 423 ILE A N 1
ATOM 3575 C CA . ILE A 1 423 ? -20.091 -3.314 10.728 1.00 78.44 423 ILE A CA 1
ATOM 3576 C C . ILE A 1 423 ? -21.490 -2.761 11.025 1.00 78.44 423 ILE A C 1
ATOM 3578 O O . ILE A 1 423 ? -22.106 -3.147 12.013 1.00 78.44 423 ILE A O 1
ATOM 3582 N N . ILE A 1 424 ? -22.002 -1.866 10.175 1.00 84.81 424 ILE A N 1
ATOM 3583 C CA . ILE A 1 424 ? -23.339 -1.290 10.350 1.00 84.81 424 ILE A CA 1
ATOM 3584 C C . ILE A 1 424 ? -24.427 -2.360 10.188 1.00 84.81 424 ILE A C 1
ATOM 3586 O O . ILE A 1 424 ? -25.378 -2.363 10.964 1.00 84.81 424 ILE A O 1
ATOM 3590 N N . ASP A 1 425 ? -24.283 -3.273 9.228 1.00 84.12 425 ASP A N 1
ATOM 3591 C CA . ASP A 1 425 ? -25.210 -4.388 9.011 1.00 84.12 425 ASP A CA 1
ATOM 3592 C C . ASP A 1 425 ? -25.251 -5.343 10.211 1.00 84.12 425 ASP A C 1
ATOM 3594 O O . ASP A 1 425 ? -26.339 -5.736 10.637 1.00 84.12 425 ASP A O 1
ATOM 3598 N N . ASP A 1 426 ? -24.096 -5.660 10.799 1.00 79.19 426 ASP A N 1
ATOM 3599 C CA . ASP A 1 426 ? -23.994 -6.478 12.008 1.00 79.19 426 ASP A CA 1
ATOM 3600 C C . ASP A 1 426 ? -24.704 -5.784 13.186 1.00 79.19 426 ASP A C 1
ATOM 3602 O O . ASP A 1 426 ? -25.517 -6.412 13.864 1.00 79.19 426 ASP A O 1
ATOM 3606 N N . TYR A 1 427 ? -24.488 -4.472 13.373 1.00 80.56 427 TYR A N 1
ATOM 3607 C CA . TYR A 1 427 ? -25.175 -3.676 14.403 1.00 80.56 427 TYR A CA 1
ATOM 3608 C C . TYR A 1 427 ? -26.689 -3.591 14.188 1.00 80.56 427 TYR A C 1
ATOM 3610 O O . TYR A 1 427 ? -27.459 -3.720 15.138 1.00 80.56 427 TYR A O 1
ATOM 3618 N N . LEU A 1 428 ? -27.130 -3.355 12.949 1.00 84.19 428 LEU A N 1
ATOM 3619 C CA . LEU A 1 428 ? -28.552 -3.312 12.615 1.00 84.19 428 LEU A CA 1
ATOM 3620 C C . LEU A 1 428 ? -29.215 -4.662 12.896 1.00 84.19 428 LEU A C 1
ATOM 3622 O O . LEU A 1 428 ? -30.325 -4.677 13.410 1.00 84.19 428 LEU A O 1
ATOM 3626 N N . SER A 1 429 ? -28.526 -5.766 12.602 1.00 83.94 429 SER A N 1
ATOM 3627 C CA . SER A 1 429 ? -29.044 -7.125 12.792 1.00 83.94 429 SER A CA 1
ATOM 3628 C C . SER A 1 429 ? -29.058 -7.573 14.256 1.00 83.94 429 SER A C 1
ATOM 3630 O O . SER A 1 429 ? -29.879 -8.411 14.625 1.00 83.94 429 SER A O 1
ATOM 3632 N N . SER A 1 430 ? -28.139 -7.074 15.089 1.00 80.56 430 SER A N 1
ATOM 3633 C CA . SER A 1 430 ? -28.074 -7.445 16.507 1.00 80.56 430 SER A CA 1
ATOM 3634 C C . SER A 1 430 ? -29.030 -6.641 17.392 1.00 80.56 430 SER A C 1
ATOM 3636 O O . SER A 1 430 ? -29.476 -7.155 18.415 1.00 80.56 430 SER A O 1
ATOM 3638 N N . GLU A 1 431 ? -29.333 -5.390 17.028 1.00 79.38 431 GLU A N 1
ATOM 3639 C CA . GLU A 1 431 ? -30.040 -4.429 17.896 1.00 79.38 431 GLU A CA 1
ATOM 3640 C C . GLU A 1 431 ? -31.498 -4.134 17.484 1.00 79.38 431 GLU A C 1
ATOM 3642 O O . GLU A 1 431 ? -32.255 -3.580 18.293 1.00 79.38 431 GLU A O 1
ATOM 3647 N N . PHE A 1 432 ? -31.904 -4.480 16.252 1.00 82.06 432 PHE A N 1
ATOM 3648 C CA . PHE A 1 432 ? -33.231 -4.202 15.674 1.00 82.06 432 PHE A CA 1
ATOM 3649 C C . PHE A 1 432 ? -33.828 -5.419 14.973 1.00 82.06 432 PHE A C 1
ATOM 3651 O O . PHE A 1 432 ? -35.082 -5.491 14.953 1.00 82.06 432 PHE A O 1
#